Protein AF-A0A850ZQ89-F1 (afdb_monomer)

Radius of gyration: 43.29 Å; Cα contacts (8 Å, |Δi|>4): 307; chains: 1; bounding box: 84×68×154 Å

Structure (mmCIF, N/CA/C/O backbone):
data_AF-A0A850ZQ89-F1
#
_entry.id   AF-A0A850ZQ89-F1
#
loop_
_atom_site.group_PDB
_atom_site.id
_atom_site.type_symbol
_atom_site.label_atom_id
_atom_site.label_alt_id
_atom_site.label_comp_id
_atom_site.label_asym_id
_atom_site.label_entity_id
_atom_site.label_seq_id
_atom_site.pdbx_PDB_ins_code
_atom_site.Cartn_x
_atom_site.Cartn_y
_atom_site.Cartn_z
_atom_site.occupancy
_atom_site.B_iso_or_equiv
_atom_site.auth_seq_id
_atom_site.auth_comp_id
_atom_site.auth_asym_id
_atom_site.auth_atom_id
_atom_site.pdbx_PDB_model_num
ATOM 1 N N . ILE A 1 1 ? 14.955 28.368 -50.135 1.00 42.75 1 ILE A N 1
ATOM 2 C CA . ILE A 1 1 ? 15.020 27.038 -49.473 1.00 42.75 1 ILE A CA 1
ATOM 3 C C . ILE A 1 1 ? 15.403 27.141 -47.983 1.00 42.75 1 ILE A C 1
ATOM 5 O O . ILE A 1 1 ? 14.964 26.309 -47.210 1.00 42.75 1 ILE A O 1
ATOM 9 N N . PHE A 1 2 ? 16.105 28.188 -47.518 1.00 35.25 2 PHE A N 1
ATOM 10 C CA . PHE A 1 2 ? 16.505 28.292 -46.099 1.00 35.25 2 PHE A CA 1
ATOM 11 C C . PHE A 1 2 ? 15.434 28.791 -45.098 1.00 35.25 2 PHE A C 1
ATOM 13 O O . PHE A 1 2 ? 15.557 28.502 -43.913 1.00 35.25 2 PHE A O 1
ATOM 20 N N . PHE A 1 3 ? 14.358 29.463 -45.529 1.00 36.75 3 PHE A N 1
ATOM 21 C CA . PHE A 1 3 ? 13.347 30.025 -44.606 1.00 36.75 3 PHE A CA 1
ATOM 22 C C . PHE A 1 3 ? 12.227 29.062 -44.165 1.00 36.75 3 PHE A C 1
ATOM 24 O O . PHE A 1 3 ? 11.500 29.375 -43.225 1.00 36.75 3 PHE A O 1
ATOM 31 N N . SER A 1 4 ? 12.073 27.893 -44.795 1.00 43.53 4 SER A N 1
ATOM 32 C CA . SER A 1 4 ? 11.057 26.899 -44.402 1.00 43.53 4 SER A CA 1
ATOM 33 C C . SER A 1 4 ? 11.495 26.031 -43.216 1.00 43.53 4 SER A C 1
ATOM 35 O O . SER A 1 4 ? 10.653 25.618 -42.426 1.00 43.53 4 SER A O 1
ATOM 37 N N . SER A 1 5 ? 12.806 25.828 -43.037 1.00 45.00 5 SER A N 1
ATOM 38 C CA . SER A 1 5 ? 13.367 24.967 -41.982 1.00 45.00 5 SER A CA 1
ATOM 39 C C . SER A 1 5 ? 13.207 25.526 -40.559 1.00 45.00 5 SER A C 1
ATOM 41 O O . SER A 1 5 ? 13.056 24.764 -39.611 1.00 45.00 5 SER A O 1
ATOM 43 N N . PHE A 1 6 ? 13.176 26.855 -40.389 1.00 50.69 6 PHE A N 1
ATOM 44 C CA . PHE A 1 6 ? 13.054 27.477 -39.062 1.00 50.69 6 PHE A CA 1
ATOM 45 C C . PHE A 1 6 ? 11.630 27.379 -38.484 1.00 50.69 6 PHE A C 1
ATOM 47 O O . PHE A 1 6 ? 11.452 27.381 -37.269 1.00 50.69 6 PHE A O 1
ATOM 54 N N . ARG A 1 7 ? 10.601 27.254 -39.338 1.00 55.28 7 ARG A N 1
ATOM 55 C CA . ARG A 1 7 ? 9.210 27.050 -38.889 1.00 55.28 7 ARG A CA 1
ATOM 56 C C . ARG A 1 7 ? 8.964 25.634 -38.364 1.00 55.28 7 ARG A C 1
ATOM 58 O O . ARG A 1 7 ? 8.178 25.491 -37.438 1.00 55.28 7 ARG A O 1
ATOM 65 N N . GLN A 1 8 ? 9.669 24.641 -38.903 1.00 57.09 8 GLN A N 1
ATOM 66 C CA . GLN A 1 8 ? 9.537 23.219 -38.552 1.00 57.09 8 GLN A CA 1
ATOM 67 C C . GLN A 1 8 ? 10.235 22.796 -37.254 1.00 57.09 8 GLN A C 1
ATOM 69 O O . GLN A 1 8 ? 10.067 21.660 -36.846 1.00 57.09 8 GLN A O 1
ATOM 74 N N . ASN A 1 9 ? 11.015 23.680 -36.623 1.00 65.00 9 ASN A N 1
ATOM 75 C CA . ASN A 1 9 ? 11.660 23.400 -35.331 1.00 65.00 9 ASN A CA 1
ATOM 76 C C . ASN A 1 9 ? 11.088 24.252 -34.183 1.00 65.00 9 ASN A C 1
ATOM 78 O O . ASN A 1 9 ? 11.486 24.094 -33.025 1.00 65.00 9 ASN A O 1
ATOM 82 N N . LYS A 1 10 ? 10.199 25.207 -34.495 1.00 73.94 10 LYS A N 1
ATOM 83 C CA . LYS A 1 10 ? 9.610 26.124 -33.505 1.00 73.94 10 LYS A CA 1
ATOM 84 C C . LYS A 1 10 ? 8.674 25.377 -32.558 1.00 73.94 10 LYS A C 1
ATOM 86 O O . LYS A 1 10 ? 8.617 25.678 -31.371 1.00 73.94 10 LYS A O 1
ATOM 91 N N . ASP A 1 11 ? 7.974 24.393 -33.084 1.00 73.31 11 ASP A N 1
ATOM 92 C CA . ASP A 1 11 ? 7.102 23.487 -32.361 1.00 73.31 11 ASP A CA 1
ATOM 93 C C . ASP A 1 11 ? 7.863 22.617 -31.345 1.00 73.31 11 ASP A C 1
ATOM 95 O O . ASP A 1 11 ? 7.476 22.560 -30.180 1.00 73.31 11 ASP A O 1
ATOM 99 N N . ILE A 1 12 ? 9.009 22.047 -31.734 1.00 80.00 12 ILE A N 1
ATOM 100 C CA . ILE A 1 12 ? 9.878 21.272 -30.838 1.00 80.00 12 ILE A CA 1
ATOM 101 C C . ILE A 1 12 ? 10.380 22.161 -29.692 1.00 80.00 12 ILE A C 1
ATOM 103 O O . ILE A 1 12 ? 10.379 21.747 -28.531 1.00 80.00 12 ILE A O 1
ATOM 107 N N . ALA A 1 13 ? 10.771 23.405 -29.990 1.00 84.44 13 ALA A N 1
ATOM 108 C CA . ALA A 1 13 ? 11.192 24.368 -28.973 1.00 84.44 13 ALA A CA 1
ATOM 109 C C . ALA A 1 13 ? 10.056 24.729 -27.996 1.00 84.44 13 ALA A C 1
ATOM 111 O O . ALA A 1 13 ? 10.290 24.785 -26.788 1.00 84.44 13 ALA A O 1
ATOM 112 N N . LEU A 1 14 ? 8.829 24.924 -28.492 1.00 87.75 14 LEU A N 1
ATOM 113 C CA . LEU A 1 14 ? 7.655 25.230 -27.667 1.00 87.75 14 LEU A CA 1
ATOM 114 C C . LEU A 1 14 ? 7.236 24.046 -26.788 1.00 87.75 14 LEU A C 1
ATOM 116 O O . LEU A 1 14 ? 6.982 24.231 -25.600 1.00 87.75 14 LEU A O 1
ATOM 120 N N . VAL A 1 15 ? 7.233 22.824 -27.324 1.00 86.94 15 VAL A N 1
ATOM 121 C CA . VAL A 1 15 ? 6.949 21.611 -26.543 1.00 86.94 15 VAL A CA 1
ATOM 122 C C . VAL A 1 15 ? 8.017 21.391 -25.468 1.00 86.94 15 VAL A C 1
ATOM 124 O O . VAL A 1 15 ? 7.693 21.043 -24.332 1.00 86.94 15 VAL A O 1
ATOM 127 N N . ASN A 1 16 ? 9.290 21.644 -25.779 1.00 89.06 16 ASN A N 1
ATOM 128 C CA . ASN A 1 16 ? 10.365 21.572 -24.790 1.00 89.06 16 ASN A CA 1
ATOM 129 C C . ASN A 1 16 ? 10.211 22.631 -23.690 1.00 89.06 16 ASN A C 1
ATOM 131 O O . ASN A 1 16 ? 10.361 22.301 -22.514 1.00 89.06 16 ASN A O 1
ATOM 135 N N . LEU A 1 17 ? 9.854 23.869 -24.045 1.00 90.75 17 LEU A N 1
ATOM 136 C CA . LEU A 1 17 ? 9.542 24.917 -23.073 1.00 90.75 17 LEU A CA 1
ATOM 137 C C . LEU A 1 17 ? 8.368 24.510 -22.175 1.00 90.75 17 LEU A C 1
ATOM 139 O O . LEU A 1 17 ? 8.466 24.616 -20.955 1.00 90.75 17 LEU A O 1
ATOM 143 N N . ALA A 1 18 ? 7.293 23.977 -22.753 1.00 91.88 18 ALA A N 1
ATOM 144 C CA . ALA A 1 18 ? 6.154 23.490 -21.987 1.00 91.88 18 ALA A CA 1
ATOM 145 C C . ALA A 1 18 ? 6.524 22.337 -21.045 1.00 91.88 18 ALA A C 1
ATOM 147 O O . ALA A 1 18 ? 6.076 22.314 -19.903 1.00 91.88 18 ALA A O 1
ATOM 148 N N . ASN A 1 19 ? 7.386 21.411 -21.472 1.00 91.31 19 ASN A N 1
ATOM 149 C CA . ASN A 1 19 ? 7.880 20.337 -20.610 1.00 91.31 19 ASN A CA 1
ATOM 150 C C . ASN A 1 19 ? 8.692 20.880 -19.422 1.00 91.31 19 ASN A C 1
ATOM 152 O O . ASN A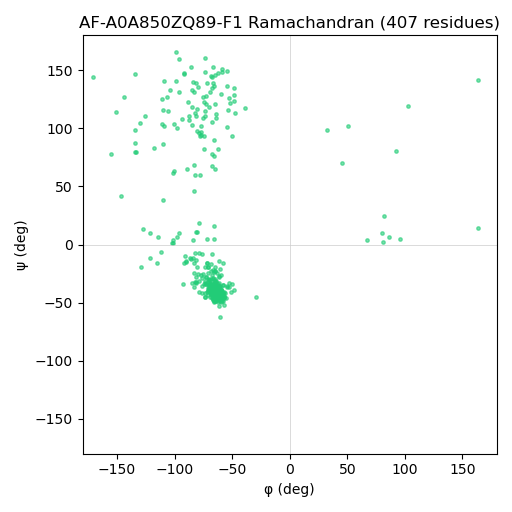 1 19 ? 8.587 20.347 -18.316 1.00 91.31 19 ASN A O 1
ATOM 156 N N . ILE A 1 20 ? 9.486 21.935 -19.633 1.00 94.75 20 ILE A N 1
ATOM 157 C CA . ILE A 1 20 ? 10.219 22.619 -18.558 1.00 94.75 20 ILE A CA 1
ATOM 158 C C . ILE A 1 20 ? 9.236 23.296 -17.598 1.00 94.75 20 ILE A C 1
ATOM 160 O O . ILE A 1 20 ? 9.332 23.080 -16.392 1.00 94.75 20 ILE A O 1
ATOM 164 N N . LEU A 1 21 ? 8.262 24.049 -18.117 1.00 94.31 21 LEU A N 1
ATOM 165 C CA . LEU A 1 21 ? 7.236 24.722 -17.311 1.00 94.31 21 LEU A CA 1
ATOM 166 C C . LEU A 1 21 ? 6.407 23.729 -16.491 1.00 94.31 21 LEU A C 1
ATOM 168 O O . LEU A 1 21 ? 6.194 23.928 -15.297 1.00 94.31 21 LEU A O 1
ATOM 172 N N . HIS A 1 22 ? 6.009 22.617 -17.105 1.00 94.12 22 HIS A N 1
ATOM 173 C CA . HIS A 1 22 ? 5.266 21.554 -16.443 1.00 94.12 22 HIS A CA 1
ATOM 174 C C . HIS A 1 22 ? 6.069 20.925 -15.296 1.00 94.12 22 HIS A C 1
ATOM 176 O O . HIS A 1 22 ? 5.542 20.751 -14.198 1.00 94.12 22 HIS A O 1
ATOM 182 N N . ARG A 1 23 ? 7.364 20.648 -15.511 1.00 93.12 23 ARG A N 1
ATOM 183 C CA . ARG A 1 23 ? 8.272 20.160 -14.455 1.00 93.12 23 ARG A CA 1
ATOM 184 C C . ARG A 1 23 ? 8.531 21.192 -13.360 1.00 93.12 23 ARG A C 1
ATOM 186 O O . ARG A 1 23 ? 8.758 20.804 -12.223 1.00 93.12 23 ARG A O 1
ATOM 193 N N . ALA A 1 24 ? 8.467 22.478 -13.688 1.00 95.00 24 ALA A N 1
ATOM 194 C CA . ALA A 1 24 ? 8.541 23.579 -12.731 1.00 95.00 24 ALA A CA 1
ATOM 195 C C . ALA A 1 24 ? 7.203 23.846 -12.007 1.00 95.00 24 ALA A C 1
ATOM 197 O O . ALA A 1 24 ? 7.070 24.862 -11.334 1.00 95.00 24 ALA A O 1
ATOM 198 N N . HIS A 1 25 ? 6.217 22.951 -12.139 1.00 91.31 25 HIS A N 1
ATOM 199 C CA . HIS A 1 25 ? 4.865 23.048 -11.575 1.00 91.31 25 HIS A CA 1
ATOM 200 C C . HIS A 1 25 ? 3.973 24.167 -12.148 1.00 91.31 25 HIS A C 1
ATOM 202 O O . HIS A 1 25 ? 2.803 24.257 -11.777 1.00 91.31 25 HIS A O 1
ATOM 208 N N . PHE A 1 26 ? 4.433 24.923 -13.149 1.00 94.38 26 PHE A N 1
ATOM 209 C CA . PHE A 1 26 ? 3.626 25.891 -13.906 1.00 94.38 26 PHE A CA 1
ATOM 210 C C . PHE A 1 26 ? 2.824 25.200 -15.019 1.00 94.38 26 PHE A C 1
ATOM 212 O O . PHE A 1 26 ? 2.985 25.463 -16.210 1.00 94.38 26 PHE A O 1
ATOM 219 N N . SER A 1 27 ? 1.963 24.255 -14.635 1.00 93.44 27 SER A N 1
ATOM 220 C CA . SER A 1 27 ? 1.246 23.398 -15.594 1.00 93.44 27 SER A CA 1
ATOM 221 C C . SER A 1 27 ? 0.131 24.115 -16.358 1.00 93.44 27 SER A C 1
ATOM 223 O O . SER A 1 27 ? -0.149 23.744 -17.493 1.00 93.44 27 SER A O 1
ATOM 225 N N . ALA A 1 28 ? -0.475 25.155 -15.780 1.00 93.69 28 ALA A N 1
ATOM 226 C CA . ALA A 1 28 ? -1.468 25.970 -16.481 1.00 93.69 28 ALA A CA 1
ATOM 227 C C . ALA A 1 28 ? -0.821 26.749 -17.641 1.00 93.69 28 ALA A C 1
ATOM 229 O O . ALA A 1 28 ? -1.285 26.667 -18.777 1.00 93.69 28 ALA A O 1
ATOM 230 N N . ASP A 1 29 ? 0.314 27.403 -17.384 1.00 93.50 29 ASP A N 1
ATOM 231 C CA . ASP A 1 29 ? 1.080 28.118 -18.411 1.00 93.50 29 ASP A CA 1
ATOM 232 C C . ASP A 1 29 ? 1.649 27.152 -19.455 1.00 93.50 29 ASP A C 1
ATOM 234 O O . ASP A 1 29 ? 1.612 27.427 -20.655 1.00 93.50 29 ASP A O 1
ATOM 238 N N . ALA A 1 30 ? 2.105 25.973 -19.019 1.00 94.12 30 ALA A N 1
ATOM 239 C CA . ALA A 1 30 ? 2.537 24.915 -19.924 1.00 94.12 30 ALA A CA 1
ATOM 240 C C . ALA A 1 30 ? 1.419 24.499 -20.896 1.00 94.12 30 ALA A C 1
ATOM 242 O O . ALA A 1 30 ? 1.693 24.328 -22.082 1.00 94.12 30 ALA A O 1
ATOM 243 N N . ALA A 1 31 ? 0.166 24.380 -20.435 1.00 93.50 31 ALA A N 1
ATOM 244 C CA . ALA A 1 31 ? -0.965 24.043 -21.301 1.00 93.50 31 ALA A CA 1
ATOM 245 C C . ALA A 1 31 ? -1.175 25.099 -22.398 1.00 93.50 31 ALA A C 1
ATOM 247 O O . ALA A 1 31 ? -1.363 24.741 -23.558 1.00 93.50 31 ALA A O 1
ATOM 248 N N . ILE A 1 32 ? -1.072 26.389 -22.059 1.00 92.50 32 ILE A N 1
ATOM 249 C CA . ILE A 1 32 ? -1.182 27.496 -23.025 1.00 92.50 32 ILE A CA 1
ATOM 250 C C . ILE A 1 32 ? -0.078 27.396 -24.087 1.00 92.50 32 ILE A C 1
ATOM 252 O O . ILE A 1 32 ? -0.344 27.522 -25.282 1.00 92.50 32 ILE A O 1
ATOM 256 N N . VAL A 1 33 ? 1.160 27.124 -23.662 1.00 91.31 33 VAL A N 1
ATOM 257 C CA . VAL A 1 33 ? 2.312 26.994 -24.567 1.00 91.31 33 VAL A CA 1
ATOM 258 C C . VAL A 1 33 ? 2.168 25.787 -25.501 1.00 91.31 33 VAL A C 1
ATOM 260 O O . VAL A 1 33 ? 2.491 25.901 -26.683 1.00 91.31 33 VAL A O 1
ATOM 263 N N . VAL A 1 34 ? 1.649 24.649 -25.020 1.00 91.00 34 VAL A N 1
ATOM 264 C CA . VAL A 1 34 ? 1.381 23.476 -25.877 1.00 91.00 34 VAL A CA 1
ATOM 265 C C . VAL A 1 34 ? 0.218 23.729 -26.833 1.00 91.00 34 VAL A C 1
ATOM 267 O O . VAL A 1 34 ? 0.303 23.326 -27.989 1.00 91.00 34 VAL A O 1
ATOM 270 N N . HIS A 1 35 ? -0.834 24.435 -26.409 1.00 90.06 35 HIS A N 1
ATOM 271 C CA . HIS A 1 35 ? -1.919 24.835 -27.313 1.00 90.06 35 HIS A CA 1
ATOM 272 C C . HIS A 1 35 ? -1.411 25.715 -28.455 1.00 90.06 35 HIS A C 1
ATOM 274 O O . HIS A 1 35 ? -1.736 25.459 -29.608 1.00 90.06 35 HIS A O 1
ATOM 280 N N . ALA A 1 36 ? -0.522 26.668 -28.169 1.00 87.62 36 ALA A N 1
ATOM 281 C CA . ALA A 1 36 ? 0.145 27.453 -29.209 1.00 87.62 36 ALA A CA 1
ATOM 282 C C . ALA A 1 36 ? 1.087 26.611 -30.096 1.00 87.62 36 ALA A C 1
ATOM 284 O O . ALA A 1 36 ? 1.382 26.998 -31.226 1.00 87.62 36 ALA A O 1
ATOM 285 N N . ALA A 1 37 ? 1.581 25.471 -29.599 1.00 85.00 37 ALA A N 1
ATOM 286 C CA . ALA A 1 37 ? 2.395 24.537 -30.372 1.00 85.00 37 ALA A CA 1
ATOM 287 C C . ALA A 1 37 ? 1.556 23.635 -31.296 1.00 85.00 37 ALA A C 1
ATOM 289 O O . ALA A 1 37 ? 2.077 23.190 -32.318 1.00 85.00 37 ALA A O 1
ATOM 290 N N . LEU A 1 38 ? 0.274 23.387 -30.994 1.00 84.56 38 LEU A N 1
ATOM 291 C CA . LEU A 1 38 ? -0.622 22.576 -31.837 1.00 84.56 38 LEU A CA 1
ATOM 292 C C . LEU A 1 38 ? -0.830 23.175 -33.235 1.00 84.56 38 LEU A C 1
ATOM 294 O O . LEU A 1 38 ? -1.011 22.422 -34.186 1.00 84.56 38 LEU A O 1
ATOM 298 N N . ASP A 1 39 ? -0.723 24.498 -33.377 1.00 78.06 39 ASP A N 1
ATOM 299 C CA . ASP A 1 39 ? -0.824 25.189 -34.670 1.00 78.06 39 ASP A CA 1
ATOM 300 C C . ASP A 1 39 ? 0.360 24.896 -35.616 1.00 78.06 39 ASP A C 1
ATOM 302 O O . ASP A 1 39 ? 0.282 25.169 -36.816 1.00 78.06 39 ASP A O 1
ATOM 306 N N . TYR A 1 40 ? 1.473 24.371 -35.087 1.00 73.25 40 TYR A N 1
ATOM 307 C CA . TYR A 1 40 ? 2.735 24.210 -35.820 1.00 73.25 40 TYR A CA 1
ATOM 308 C C . TYR A 1 40 ? 3.348 22.798 -35.747 1.00 73.25 40 TYR A C 1
ATOM 310 O O . TYR A 1 40 ? 4.205 22.498 -36.576 1.00 73.25 40 TYR A O 1
ATOM 318 N N . SER A 1 41 ? 2.965 21.962 -34.772 1.00 66.62 41 SER A N 1
ATOM 319 C CA . SER A 1 41 ? 3.637 20.690 -34.443 1.00 66.62 41 SER A CA 1
ATOM 320 C C . SER A 1 41 ? 2.990 19.430 -35.011 1.00 66.62 41 SER A C 1
ATOM 322 O O . SER A 1 41 ? 1.806 19.408 -35.341 1.00 66.62 41 SER A O 1
ATOM 324 N N . ASP A 1 42 ? 3.749 18.331 -34.967 1.00 71.19 42 ASP A N 1
ATOM 325 C CA . ASP A 1 42 ? 3.220 16.971 -35.023 1.00 71.19 42 ASP A CA 1
ATOM 326 C C . ASP A 1 42 ? 2.137 16.757 -33.951 1.00 71.19 42 ASP A C 1
ATOM 328 O O . ASP A 1 42 ? 2.401 16.747 -32.742 1.00 71.19 42 ASP A O 1
ATOM 332 N N . PHE A 1 43 ? 0.909 16.507 -34.417 1.00 79.56 43 PHE A N 1
ATOM 333 C CA . PHE A 1 43 ? -0.283 16.326 -33.584 1.00 79.56 43 PHE A CA 1
ATOM 334 C C . PHE A 1 43 ? -0.066 15.340 -32.427 1.00 79.56 43 PHE A C 1
ATOM 336 O O . PHE A 1 43 ? -0.516 15.579 -31.308 1.00 79.56 43 PHE A O 1
ATOM 343 N N . PHE A 1 44 ? 0.671 14.250 -32.657 1.00 88.62 44 PHE A N 1
ATOM 344 C CA . PHE A 1 44 ? 0.907 13.221 -31.645 1.00 88.62 44 PHE A CA 1
ATOM 345 C C . PHE A 1 44 ? 1.643 13.746 -30.402 1.00 88.62 44 PHE A C 1
ATOM 347 O O . PHE A 1 44 ? 1.175 13.543 -29.280 1.00 88.62 44 PHE A O 1
ATOM 354 N N . THR A 1 45 ? 2.793 14.400 -30.590 1.00 87.69 45 THR A N 1
ATOM 355 C CA . THR A 1 45 ? 3.663 14.811 -29.478 1.00 87.69 45 THR A CA 1
ATOM 356 C C . THR A 1 45 ? 2.972 15.868 -28.629 1.00 87.69 45 THR A C 1
ATOM 358 O O . THR A 1 45 ? 2.971 15.757 -27.405 1.00 87.69 45 THR A O 1
ATOM 361 N N . SER A 1 46 ? 2.316 16.834 -29.274 1.00 89.25 46 SER A N 1
ATOM 362 C CA . SER A 1 46 ? 1.583 17.903 -28.597 1.00 89.25 46 SER A CA 1
ATOM 363 C C . SER A 1 46 ? 0.345 17.395 -27.856 1.00 89.25 46 SER A C 1
ATOM 365 O O . SER A 1 46 ? 0.167 17.731 -26.691 1.00 89.25 46 SER A O 1
ATOM 367 N N . TYR A 1 47 ? -0.486 16.526 -28.448 1.00 92.25 47 TYR A N 1
ATOM 368 C CA . TYR A 1 47 ? -1.634 15.964 -27.719 1.00 92.25 47 TYR A CA 1
ATOM 369 C C . TYR A 1 47 ? -1.212 15.050 -26.565 1.00 92.25 47 TYR A C 1
ATOM 371 O O . TYR A 1 47 ? -1.860 15.040 -25.516 1.00 92.25 47 TYR A O 1
ATOM 379 N N . TYR A 1 48 ? -0.106 14.316 -26.714 1.00 92.94 48 TYR A N 1
ATOM 380 C CA . TYR A 1 48 ? 0.427 13.488 -25.636 1.00 92.94 48 TYR A CA 1
ATOM 381 C C . TYR A 1 48 ? 0.976 14.329 -24.473 1.00 92.94 48 TYR A C 1
ATOM 383 O O . TYR A 1 48 ? 0.718 14.007 -23.311 1.00 92.94 48 TYR A O 1
ATOM 391 N N . THR A 1 49 ? 1.706 15.418 -24.742 1.00 91.81 49 THR A N 1
ATOM 392 C CA . THR A 1 49 ? 2.182 16.327 -23.682 1.00 91.81 49 THR A CA 1
ATOM 393 C C . THR A 1 49 ? 1.025 17.066 -23.019 1.00 91.81 49 THR A C 1
ATOM 395 O O . THR A 1 49 ? 0.969 17.105 -21.791 1.00 91.81 49 THR A O 1
ATOM 398 N N . LEU A 1 50 ? 0.046 17.535 -23.794 1.00 93.25 50 LEU A N 1
ATOM 399 C CA . LEU A 1 50 ? -1.173 18.160 -23.280 1.00 93.25 50 LEU A CA 1
ATOM 400 C C . LEU A 1 50 ? -1.969 17.208 -22.370 1.00 93.25 50 LEU A C 1
ATOM 402 O O . LEU A 1 50 ? -2.409 17.600 -21.293 1.00 93.25 50 LEU A O 1
ATOM 406 N N . GLY A 1 51 ? -2.090 15.932 -22.756 1.00 94.75 51 GLY A N 1
ATOM 407 C CA . GLY A 1 51 ? -2.740 14.898 -21.947 1.00 94.75 51 GLY A CA 1
ATOM 408 C C . GLY A 1 51 ? -2.068 14.691 -20.586 1.00 94.75 51 GLY A C 1
ATOM 409 O O . GLY A 1 51 ? -2.761 14.538 -19.578 1.00 94.75 51 GLY A O 1
ATOM 410 N N . ASN A 1 52 ? -0.732 14.746 -20.526 1.00 94.00 52 ASN A N 1
ATOM 411 C CA . ASN A 1 52 ? 0.015 14.678 -19.264 1.00 94.00 52 ASN A CA 1
ATOM 412 C C . ASN A 1 52 ? -0.189 15.939 -18.406 1.00 94.00 52 ASN A C 1
ATOM 414 O O . ASN A 1 52 ? -0.373 15.833 -17.194 1.00 94.00 52 ASN A O 1
ATOM 418 N N . ILE A 1 53 ? -0.202 17.120 -19.027 1.00 94.75 53 ILE A N 1
ATOM 419 C CA . ILE A 1 53 ? -0.410 18.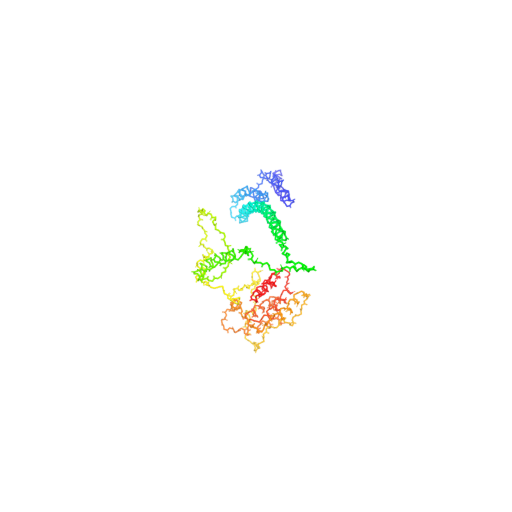394 -18.330 1.00 94.75 53 ILE A CA 1
ATOM 420 C C . ILE A 1 53 ? -1.821 18.457 -17.725 1.00 94.75 53 ILE A C 1
ATOM 422 O O . ILE A 1 53 ? -1.962 18.749 -16.538 1.00 94.75 53 ILE A O 1
ATOM 426 N N . TYR A 1 54 ? -2.858 18.099 -18.490 1.00 95.62 54 TYR A N 1
ATOM 427 C CA . TYR A 1 54 ? -4.236 18.064 -17.988 1.00 95.62 54 TYR A CA 1
ATOM 428 C C . TYR A 1 54 ? -4.459 17.021 -16.894 1.00 95.62 54 TYR A C 1
ATOM 430 O O . TYR A 1 54 ? -5.255 17.254 -15.987 1.00 95.62 54 TYR A O 1
ATOM 438 N N . ALA A 1 55 ? -3.731 15.901 -16.935 1.00 94.94 55 ALA A N 1
ATOM 439 C CA . ALA A 1 55 ? -3.759 14.924 -15.852 1.00 94.94 55 ALA A CA 1
ATOM 440 C C . ALA A 1 55 ? -3.248 15.516 -14.528 1.00 94.94 55 ALA A C 1
ATOM 442 O O . ALA A 1 55 ? -3.785 15.190 -13.476 1.00 94.94 55 ALA A O 1
ATOM 443 N N . MET A 1 56 ? -2.239 16.394 -14.579 1.00 92.44 56 MET A N 1
ATOM 444 C CA . MET A 1 56 ? -1.715 17.090 -13.396 1.00 92.44 56 MET A CA 1
ATOM 445 C C . MET A 1 56 ? -2.693 18.158 -12.898 1.00 92.44 56 MET A C 1
ATOM 447 O O . MET A 1 56 ? -2.920 18.273 -11.701 1.00 92.44 56 MET A O 1
ATOM 451 N N . LEU A 1 57 ? -3.322 18.902 -13.812 1.00 93.19 57 LEU A N 1
ATOM 452 C CA . LEU A 1 57 ? -4.305 19.936 -13.468 1.00 93.19 57 LEU A CA 1
ATOM 453 C C . LEU A 1 57 ? -5.612 19.381 -12.865 1.00 93.19 57 LEU A C 1
ATOM 455 O O . LEU A 1 57 ? -6.442 20.164 -12.415 1.00 93.19 57 LEU A O 1
ATOM 459 N N . GLY A 1 58 ? -5.816 18.058 -12.858 1.00 91.56 58 GLY A N 1
ATOM 460 C CA . GLY A 1 58 ? -7.044 17.416 -12.369 1.00 91.56 58 GLY A CA 1
ATOM 461 C C . GLY A 1 58 ? -8.192 17.418 -13.387 1.00 91.56 58 GLY A C 1
ATOM 462 O O . GLY A 1 58 ? -9.277 16.904 -13.119 1.00 91.56 58 GLY A O 1
ATOM 463 N N . GLU A 1 59 ? -7.968 17.937 -14.597 1.00 94.88 59 GLU A N 1
ATOM 464 C CA . GLU A 1 59 ? -8.953 17.923 -15.679 1.00 94.88 59 GLU A CA 1
ATOM 465 C C . GLU A 1 59 ? -8.935 16.585 -16.433 1.00 94.88 59 GLU A C 1
ATOM 467 O O . GLU A 1 59 ? -8.549 16.480 -17.602 1.00 94.88 59 GLU A O 1
ATOM 472 N N . TYR A 1 60 ? -9.372 15.522 -15.757 1.00 95.06 60 TYR A N 1
ATOM 473 C CA . TYR A 1 60 ? -9.267 14.152 -16.269 1.00 95.06 60 TYR A CA 1
ATOM 474 C C . TYR A 1 60 ? -10.029 13.920 -17.579 1.00 95.06 60 TYR A C 1
ATOM 476 O O . TYR A 1 60 ? -9.539 13.205 -18.450 1.00 95.06 60 TYR A O 1
ATOM 484 N N . ASN A 1 61 ? -11.192 14.552 -17.761 1.00 94.94 61 ASN A N 1
ATOM 485 C CA . ASN A 1 61 ? -11.984 14.406 -18.987 1.00 94.94 61 ASN A CA 1
ATOM 486 C C . ASN A 1 61 ? -11.233 14.954 -20.210 1.00 94.94 61 ASN A C 1
ATOM 488 O O . ASN A 1 61 ? -11.157 14.279 -21.237 1.00 94.94 61 ASN A O 1
ATOM 492 N N . HIS A 1 62 ? -10.627 16.140 -20.084 1.00 94.81 62 HIS A N 1
ATOM 493 C CA . HIS A 1 62 ? -9.807 16.726 -21.144 1.00 94.81 62 HIS A CA 1
ATOM 494 C C . HIS A 1 62 ? -8.550 15.890 -21.391 1.00 94.81 62 HIS A C 1
ATOM 496 O O . HIS A 1 62 ? -8.243 15.572 -22.535 1.00 94.81 62 HIS A O 1
ATOM 502 N N . SER A 1 63 ? -7.879 15.427 -20.332 1.00 96.00 63 SER A N 1
ATOM 503 C CA . SER A 1 63 ? -6.714 14.541 -20.448 1.00 96.00 63 SER A CA 1
ATOM 504 C C . SER A 1 63 ? -7.011 13.270 -21.262 1.00 96.00 63 SER A C 1
ATOM 506 O O . SER A 1 63 ? -6.256 12.916 -22.170 1.00 96.00 63 SER A O 1
ATOM 508 N N . VAL A 1 64 ? -8.144 12.612 -20.992 1.00 96.25 64 VAL A N 1
ATOM 509 C CA . VAL A 1 64 ? -8.595 11.405 -21.704 1.00 96.25 64 VAL A CA 1
ATOM 510 C C . VAL A 1 64 ? -8.837 11.684 -23.189 1.00 96.25 64 VAL A C 1
ATOM 512 O O . VAL A 1 64 ? -8.357 10.910 -24.020 1.00 96.25 64 VAL A O 1
ATOM 515 N N . LEU A 1 65 ? -9.509 12.793 -23.522 1.00 95.06 65 LEU A N 1
ATOM 516 C CA . LEU A 1 65 ? -9.735 13.213 -24.912 1.00 95.06 65 LEU A CA 1
ATOM 517 C C . LEU A 1 65 ? -8.411 13.434 -25.656 1.00 95.06 65 LEU A C 1
ATOM 519 O O . LEU A 1 65 ? -8.251 12.998 -26.795 1.00 95.06 65 LEU A O 1
ATOM 523 N N . CYS A 1 66 ? -7.426 14.052 -25.008 1.00 93.81 66 CYS A N 1
ATOM 524 C CA . CYS A 1 66 ? -6.123 14.307 -25.617 1.00 93.81 66 CYS A CA 1
ATOM 525 C C . CYS A 1 66 ? -5.323 13.023 -25.854 1.00 93.81 66 CYS A C 1
ATOM 527 O O . CYS A 1 66 ? -4.699 12.878 -26.905 1.00 93.81 66 CYS A O 1
ATOM 529 N N . TYR A 1 67 ? -5.394 12.048 -24.943 1.00 95.31 67 TYR A N 1
ATOM 530 C CA . TYR A 1 67 ? -4.820 10.726 -25.205 1.00 95.31 67 TYR A CA 1
ATOM 531 C C . TYR A 1 67 ? -5.533 9.989 -26.340 1.00 95.31 67 TYR A C 1
ATOM 533 O O . TYR A 1 67 ? -4.869 9.281 -27.095 1.00 95.31 67 TYR A O 1
ATOM 541 N N . ASP A 1 68 ? -6.847 10.163 -26.498 1.00 94.62 68 ASP A N 1
ATOM 542 C CA . ASP A 1 68 ? -7.588 9.585 -27.621 1.00 94.62 68 ASP A CA 1
ATOM 543 C C . ASP A 1 68 ? -7.155 10.178 -28.963 1.00 94.62 68 ASP A C 1
ATOM 545 O O . ASP A 1 68 ? -6.874 9.427 -29.897 1.00 94.62 68 ASP A O 1
ATOM 549 N N . HIS A 1 69 ? -6.984 11.498 -29.043 1.00 92.50 69 HIS A N 1
ATOM 550 C CA . HIS A 1 69 ? -6.420 12.142 -30.231 1.00 92.50 69 HIS A CA 1
ATOM 551 C C . HIS A 1 69 ? -4.972 11.704 -30.510 1.00 92.50 69 HIS A C 1
ATOM 553 O O . HIS A 1 69 ? -4.616 11.446 -31.661 1.00 92.50 69 HIS A O 1
ATOM 559 N N . ALA A 1 70 ? -4.143 11.528 -29.476 1.00 93.06 70 ALA A N 1
ATOM 560 C CA . ALA A 1 70 ? -2.788 10.999 -29.646 1.00 93.06 70 ALA A CA 1
ATOM 561 C C . ALA A 1 70 ? -2.793 9.549 -30.178 1.00 93.06 70 ALA A C 1
ATOM 563 O O . ALA A 1 70 ? -2.012 9.205 -31.064 1.00 93.06 70 ALA A O 1
ATOM 564 N N . LEU A 1 71 ? -3.697 8.696 -29.690 1.00 93.81 71 LEU A N 1
ATOM 565 C CA . LEU A 1 71 ? -3.830 7.311 -30.156 1.00 93.81 71 LEU A CA 1
ATOM 566 C C . LEU A 1 71 ? -4.402 7.212 -31.577 1.00 93.81 71 LEU A C 1
ATOM 568 O O . LEU A 1 71 ? -4.033 6.290 -32.302 1.00 93.81 71 LEU A O 1
ATOM 572 N N . GLN A 1 72 ? -5.249 8.160 -31.993 1.00 92.25 72 GLN A N 1
ATOM 573 C CA . GLN A 1 72 ? -5.690 8.290 -33.388 1.00 92.25 72 GLN A CA 1
ATOM 574 C C . GLN A 1 72 ? -4.521 8.645 -34.317 1.00 92.25 72 GLN A C 1
ATOM 576 O O . GLN A 1 72 ? -4.415 8.082 -35.403 1.00 92.25 72 GLN A O 1
ATOM 581 N N . ALA A 1 73 ? -3.628 9.543 -33.884 1.00 89.69 73 ALA A N 1
ATOM 582 C CA . ALA A 1 73 ? -2.461 9.951 -34.667 1.00 89.69 73 ALA A CA 1
ATOM 583 C C . ALA A 1 73 ? -1.393 8.846 -34.770 1.00 89.69 73 ALA A C 1
ATOM 585 O O . ALA A 1 73 ? -0.774 8.678 -35.820 1.00 89.69 73 ALA A O 1
ATOM 586 N N . LYS A 1 74 ? -1.172 8.076 -33.694 1.00 91.12 74 LYS A N 1
ATOM 587 C CA . LYS A 1 74 ? -0.237 6.942 -33.679 1.00 91.12 74 LYS A CA 1
ATOM 588 C C . LYS A 1 74 ? -0.870 5.712 -33.012 1.00 91.12 74 LYS A C 1
ATOM 590 O O . LYS A 1 74 ? -0.677 5.500 -31.806 1.00 91.12 74 LYS A O 1
ATOM 595 N N . PRO A 1 75 ? -1.587 4.869 -33.778 1.00 90.44 75 PRO A N 1
ATOM 596 C CA . PRO A 1 75 ? -2.150 3.636 -33.243 1.00 90.44 75 PRO A CA 1
ATOM 597 C C . PRO A 1 75 ? -1.020 2.675 -32.840 1.00 90.44 75 PRO A C 1
ATOM 599 O O . PRO A 1 75 ? -0.032 2.522 -33.555 1.00 90.44 75 PRO A O 1
ATOM 602 N N . GLY A 1 76 ? -1.145 2.038 -31.672 1.00 89.00 76 GLY A N 1
ATOM 603 C CA . GLY A 1 76 ? -0.148 1.089 -31.147 1.00 89.00 76 GLY A CA 1
ATOM 604 C C . GLY A 1 76 ? 0.880 1.678 -30.172 1.00 89.00 76 GLY A C 1
ATOM 605 O O . GLY A 1 76 ? 1.777 0.966 -29.728 1.00 89.00 76 GLY A O 1
ATOM 606 N N . PHE A 1 77 ? 0.762 2.954 -29.789 1.00 93.00 77 PHE A N 1
ATOM 607 C CA . PHE A 1 77 ? 1.617 3.535 -28.752 1.00 93.00 77 PHE A CA 1
ATOM 608 C C . PHE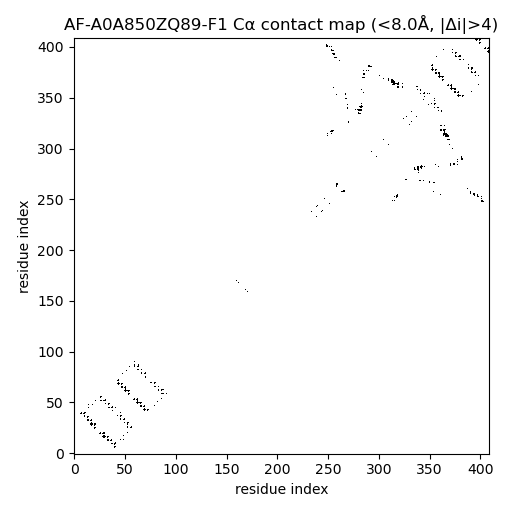 A 1 77 ? 1.147 3.145 -27.337 1.00 93.00 77 PHE A C 1
ATOM 610 O O . PHE A 1 77 ? 0.265 3.777 -26.751 1.00 93.00 77 PHE A O 1
ATOM 617 N N . GLU A 1 78 ? 1.753 2.099 -26.768 1.00 93.31 78 GLU A N 1
ATOM 618 C CA . GLU A 1 78 ? 1.359 1.538 -25.467 1.00 93.31 78 GLU A CA 1
ATOM 619 C C . GLU A 1 78 ? 1.404 2.542 -24.310 1.00 93.31 78 GLU A C 1
ATOM 621 O O . GLU A 1 78 ? 0.586 2.476 -23.390 1.00 93.31 78 GLU A O 1
ATOM 626 N N . GLN A 1 79 ? 2.365 3.468 -24.323 1.00 92.00 79 GLN A N 1
ATOM 627 C CA . GLN A 1 79 ? 2.567 4.410 -23.228 1.00 92.00 79 GLN A CA 1
ATOM 628 C C . GLN A 1 79 ? 1.371 5.360 -23.088 1.00 92.00 79 GLN A C 1
ATOM 630 O O . GLN A 1 79 ? 0.962 5.627 -21.961 1.00 92.00 79 GLN A O 1
ATOM 635 N N . ALA A 1 80 ? 0.751 5.807 -24.189 1.00 91.88 80 ALA A N 1
ATOM 636 C CA . ALA A 1 80 ? -0.469 6.618 -24.115 1.00 91.88 80 ALA A CA 1
ATOM 637 C C . ALA A 1 80 ? -1.655 5.823 -23.564 1.00 91.88 80 ALA A C 1
ATOM 639 O O . ALA A 1 80 ? -2.393 6.349 -22.736 1.00 91.88 80 ALA A O 1
ATOM 640 N N . VAL A 1 81 ? -1.801 4.544 -23.927 1.00 94.31 81 VAL A N 1
ATOM 641 C CA . VAL A 1 81 ? -2.855 3.679 -23.364 1.00 94.31 81 VAL A CA 1
ATOM 642 C C . VAL A 1 81 ? -2.668 3.503 -21.854 1.00 94.31 81 VAL A C 1
ATOM 644 O O . VAL A 1 81 ? -3.614 3.681 -21.085 1.00 94.31 81 VAL A O 1
ATOM 647 N N . LYS A 1 82 ? -1.436 3.213 -21.411 1.00 95.94 82 LYS A N 1
ATOM 648 C CA . LYS A 1 82 ? -1.092 3.059 -19.987 1.00 95.94 82 LYS A CA 1
ATOM 649 C C . LYS A 1 82 ? -1.352 4.353 -19.207 1.00 95.94 82 LYS A C 1
ATOM 651 O O . LYS A 1 82 ? -1.964 4.309 -18.142 1.00 95.94 82 LYS A O 1
ATOM 656 N N . ARG A 1 83 ? -0.950 5.509 -19.750 1.00 94.50 83 ARG A N 1
ATOM 657 C CA . ARG A 1 83 ? -1.185 6.831 -19.140 1.00 94.50 83 ARG A CA 1
ATOM 658 C C . ARG A 1 83 ? -2.672 7.183 -19.078 1.00 94.50 83 ARG A C 1
ATOM 660 O O . ARG A 1 83 ? -3.144 7.576 -18.017 1.00 94.50 83 ARG A O 1
ATOM 667 N N . LYS A 1 84 ? -3.428 6.950 -20.155 1.00 95.25 84 LYS A N 1
ATOM 668 C CA . LYS A 1 84 ? -4.888 7.129 -20.186 1.00 95.25 84 LYS A CA 1
ATOM 669 C C . LYS A 1 84 ? -5.582 6.287 -19.113 1.00 95.25 84 LYS A C 1
ATOM 671 O O . LYS A 1 84 ? -6.448 6.782 -18.395 1.00 95.25 84 LYS A O 1
ATOM 676 N N . HIS A 1 85 ? -5.190 5.020 -18.973 1.00 95.75 85 HIS A N 1
ATOM 677 C CA . HIS A 1 85 ? -5.750 4.138 -17.952 1.00 95.75 85 HIS A CA 1
ATOM 678 C C . HIS A 1 85 ? -5.413 4.608 -16.529 1.00 95.75 85 HIS A C 1
ATOM 680 O O . HIS A 1 85 ? -6.283 4.590 -15.660 1.00 95.75 85 HIS A O 1
ATOM 686 N N . ALA A 1 86 ? -4.185 5.085 -16.301 1.00 96.06 86 ALA A N 1
ATOM 687 C CA . ALA A 1 86 ? -3.784 5.660 -15.019 1.00 96.06 86 ALA A CA 1
ATOM 688 C C . ALA A 1 86 ? -4.634 6.889 -14.653 1.00 96.06 86 ALA A C 1
ATOM 690 O O . ALA A 1 86 ? -5.094 6.990 -13.519 1.00 96.06 86 ALA A O 1
ATOM 691 N N . VAL A 1 87 ? -4.922 7.768 -15.619 1.00 96.50 87 VAL A N 1
ATOM 692 C CA . VAL A 1 87 ? -5.795 8.936 -15.416 1.00 96.50 87 VAL A CA 1
ATOM 693 C C . VAL A 1 87 ? -7.220 8.531 -15.038 1.00 96.50 87 VAL A C 1
ATOM 695 O O . VAL A 1 87 ? -7.772 9.046 -14.069 1.00 96.50 87 VAL A O 1
ATOM 698 N N . LEU A 1 88 ? -7.807 7.557 -15.740 1.00 95.62 88 LEU A N 1
ATOM 699 C CA . LEU A 1 88 ? -9.143 7.043 -15.406 1.00 95.62 88 LEU A CA 1
ATOM 700 C C . LEU A 1 88 ? -9.188 6.370 -14.026 1.00 95.62 88 LEU A C 1
ATOM 702 O O . LEU A 1 88 ? -10.203 6.440 -13.329 1.00 95.62 88 LEU A O 1
ATOM 706 N N . CYS A 1 89 ? -8.102 5.702 -13.629 1.00 96.50 89 CYS A N 1
ATOM 707 C CA . CYS A 1 89 ? -7.965 5.125 -12.296 1.00 96.50 89 CYS A CA 1
ATOM 708 C C . CYS A 1 89 ? -7.935 6.226 -11.227 1.00 96.50 89 CYS A C 1
ATOM 710 O O . CYS A 1 89 ? -8.711 6.168 -10.271 1.00 96.50 89 CYS A O 1
ATOM 712 N N . GLN A 1 90 ? -7.114 7.259 -11.441 1.00 95.12 90 GLN A N 1
ATOM 713 C CA . GLN A 1 90 ? -6.991 8.402 -10.540 1.00 95.12 90 GLN A CA 1
ATOM 714 C C . GLN A 1 90 ? -8.331 9.126 -10.357 1.00 95.12 90 GLN A C 1
ATOM 716 O O . GLN A 1 90 ? -8.755 9.350 -9.226 1.00 95.12 90 GLN A O 1
ATOM 721 N N . GLN A 1 91 ? -9.059 9.379 -11.448 1.00 95.00 91 GLN A N 1
ATOM 722 C CA . GLN A 1 91 ? -10.388 9.995 -11.410 1.00 95.00 91 GLN A CA 1
ATOM 723 C C . GLN A 1 91 ? -11.375 9.201 -10.540 1.00 95.00 91 GLN A C 1
ATOM 725 O O . GLN A 1 91 ? -12.101 9.769 -9.724 1.00 95.00 91 GLN A O 1
ATOM 730 N N . LYS A 1 92 ? -11.418 7.870 -10.693 1.00 95.06 92 LYS A N 1
ATOM 731 C CA . LYS A 1 92 ? -12.306 7.013 -9.888 1.00 95.06 92 LYS A CA 1
ATOM 732 C C . LYS A 1 92 ? -11.892 6.964 -8.421 1.00 95.06 92 LYS A C 1
ATOM 734 O O . LYS A 1 92 ? -12.759 6.849 -7.554 1.00 95.06 92 LYS A O 1
ATOM 739 N N . LEU A 1 93 ? -10.590 6.991 -8.145 1.00 96.12 93 LEU A N 1
ATOM 740 C CA . LEU A 1 93 ? -10.066 7.003 -6.785 1.00 96.12 93 LEU A CA 1
ATOM 741 C C . LEU A 1 93 ? -10.474 8.288 -6.060 1.00 96.12 93 LEU A C 1
ATOM 743 O O . LEU A 1 93 ? -11.019 8.212 -4.962 1.00 96.12 93 LEU A O 1
ATOM 747 N N . GLU A 1 94 ? -10.295 9.440 -6.703 1.00 94.00 94 GLU A N 1
ATOM 748 C CA . GLU A 1 94 ? -10.666 10.743 -6.150 1.00 94.00 94 GLU A CA 1
ATOM 749 C C . GLU A 1 94 ? -12.171 10.839 -5.872 1.00 94.00 94 GLU A C 1
ATOM 751 O O . GLU A 1 94 ? -12.572 11.183 -4.763 1.00 94.00 94 GLU A O 1
ATOM 756 N N . GLN A 1 95 ? -13.017 10.381 -6.803 1.00 93.62 95 GLN A N 1
ATOM 757 C CA . GLN A 1 95 ? -14.469 10.316 -6.588 1.00 93.62 95 GLN A CA 1
ATOM 758 C C . GLN A 1 95 ? -14.858 9.467 -5.367 1.00 93.62 95 GLN A C 1
ATOM 760 O O . GLN A 1 95 ? -15.757 9.831 -4.605 1.00 93.62 95 GLN A O 1
ATOM 765 N N . LYS A 1 96 ? -14.196 8.320 -5.165 1.00 96.00 96 LYS A N 1
ATOM 766 C CA . LYS A 1 96 ? -14.443 7.466 -3.994 1.00 96.00 96 LYS A CA 1
ATOM 767 C C . LYS A 1 96 ? -13.972 8.126 -2.703 1.00 96.00 96 LYS A C 1
ATOM 769 O O . LYS A 1 96 ? -14.675 8.035 -1.696 1.00 96.00 96 LYS A O 1
ATOM 774 N N . LEU A 1 97 ? -12.816 8.784 -2.738 1.00 96.50 97 LEU A N 1
ATOM 775 C CA . LEU A 1 97 ? -12.259 9.494 -1.593 1.00 96.50 97 LEU A CA 1
ATOM 776 C C . LEU A 1 97 ? -13.180 10.645 -1.167 1.00 96.50 97 LEU A C 1
ATOM 778 O O . LEU A 1 97 ? -13.515 10.764 0.009 1.00 96.50 97 LEU A O 1
ATOM 782 N N . GLU A 1 98 ? -13.674 11.432 -2.124 1.00 95.81 98 GLU A N 1
ATOM 783 C CA . GLU A 1 98 ? -14.651 12.490 -1.862 1.00 95.81 98 GLU A CA 1
ATOM 784 C C . GLU A 1 98 ? -15.945 11.946 -1.251 1.00 95.81 98 GLU A C 1
ATOM 786 O O . GLU A 1 98 ? -16.482 12.524 -0.304 1.00 95.81 98 GLU A O 1
ATOM 791 N N . ALA A 1 99 ? -16.462 10.829 -1.769 1.00 95.44 99 ALA A N 1
ATOM 792 C CA . ALA A 1 99 ? -17.669 10.211 -1.232 1.00 95.44 99 ALA A CA 1
ATOM 793 C C . ALA A 1 99 ? -17.472 9.748 0.221 1.00 95.44 99 ALA A C 1
ATOM 795 O O . ALA A 1 99 ? -18.337 9.995 1.068 1.00 95.44 99 ALA A O 1
ATOM 796 N N . GLN A 1 100 ? -16.325 9.131 0.527 1.00 96.06 100 GLN A N 1
ATOM 797 C CA . GLN A 1 100 ? -15.967 8.751 1.895 1.00 96.06 100 GLN A CA 1
ATOM 798 C C . GLN A 1 100 ? -15.829 9.972 2.803 1.00 96.06 100 GLN A C 1
ATOM 800 O O . GLN A 1 100 ? -16.396 9.977 3.895 1.00 96.06 100 GLN A O 1
ATOM 805 N N . HIS A 1 101 ? -15.154 11.027 2.341 1.00 97.06 101 HIS A N 1
ATOM 806 C CA . HIS A 1 101 ? -14.999 12.266 3.096 1.00 97.06 101 HIS A CA 1
ATOM 807 C C . HIS A 1 101 ? -16.359 12.889 3.445 1.00 97.06 101 HIS A C 1
ATOM 809 O O . HIS A 1 101 ? -16.629 13.191 4.608 1.00 97.06 101 HIS A O 1
ATOM 815 N N . ARG A 1 102 ? -17.270 12.985 2.467 1.00 96.88 102 ARG A N 1
ATOM 816 C CA . ARG A 1 102 ? -18.638 13.484 2.689 1.00 96.88 102 ARG A CA 1
ATOM 817 C C . ARG A 1 102 ? -19.419 12.605 3.668 1.00 96.88 102 ARG A C 1
ATOM 819 O O . ARG A 1 102 ? -20.179 13.128 4.479 1.00 96.88 102 ARG A O 1
ATOM 826 N N . SER A 1 103 ? -19.247 11.283 3.607 1.00 96.69 103 SER A N 1
ATOM 827 C CA . SER A 1 103 ? -19.884 10.354 4.547 1.00 96.69 103 SER A CA 1
ATOM 828 C C . SER A 1 103 ? -19.374 10.558 5.973 1.00 96.69 103 SER A C 1
ATOM 830 O O . SER A 1 103 ? -20.177 10.683 6.894 1.00 96.69 103 SER A O 1
ATOM 832 N N . LEU A 1 104 ? -18.054 10.649 6.151 1.00 96.81 104 LEU A N 1
ATOM 833 C CA . LEU A 1 104 ? -17.430 10.880 7.452 1.00 96.81 104 LEU A CA 1
ATOM 834 C C . LEU A 1 104 ? -17.875 12.217 8.058 1.00 96.81 104 LEU A C 1
ATOM 836 O O . LEU A 1 104 ? -18.149 12.320 9.254 1.00 96.81 104 LEU A O 1
ATOM 840 N N . GLN A 1 105 ? -18.000 13.246 7.224 1.00 96.69 105 GLN A N 1
ATOM 841 C CA . GLN A 1 105 ? -18.465 14.551 7.671 1.00 96.69 105 GLN A CA 1
ATOM 842 C C . GLN A 1 105 ? -19.924 14.514 8.152 1.00 96.69 105 GLN A C 1
ATOM 844 O O . GLN A 1 105 ? -20.256 15.185 9.129 1.00 96.69 105 GLN A O 1
ATOM 849 N N . ARG A 1 106 ? -20.787 13.690 7.539 1.00 96.06 106 ARG A N 1
ATOM 850 C CA . ARG A 1 106 ? -22.156 13.458 8.038 1.00 96.06 106 ARG A CA 1
ATOM 851 C C . ARG A 1 106 ? -22.152 12.760 9.391 1.00 96.06 106 ARG A C 1
ATOM 853 O O . ARG A 1 106 ? -22.779 13.271 10.311 1.00 96.06 106 ARG A O 1
ATOM 860 N N . THR A 1 107 ? -21.397 11.672 9.541 1.00 95.38 107 THR A N 1
ATOM 861 C CA . THR A 1 107 ? -21.320 10.949 10.822 1.00 95.38 107 THR A CA 1
ATOM 862 C C . THR A 1 107 ? -20.763 11.826 11.939 1.00 95.38 107 THR A C 1
ATOM 864 O O . THR A 1 107 ? -21.233 11.765 13.070 1.00 95.38 107 THR A O 1
ATOM 867 N N . LEU A 1 108 ? -19.800 12.699 11.626 1.00 97.38 108 LEU A N 1
ATOM 868 C CA . LEU A 1 108 ? -19.267 13.657 12.591 1.00 97.38 108 LEU A CA 1
ATOM 869 C C . LEU A 1 108 ? -20.336 14.666 13.036 1.00 97.38 108 LEU A C 1
ATOM 871 O O . LEU A 1 108 ? -20.414 15.000 14.216 1.00 97.38 108 LEU A O 1
ATOM 875 N N . ASN A 1 109 ? -21.160 15.151 12.106 1.00 96.81 109 ASN A N 1
ATOM 876 C CA . ASN A 1 109 ? -22.254 16.066 12.427 1.00 96.81 109 ASN A CA 1
ATOM 877 C C . ASN A 1 109 ? -23.342 15.379 13.266 1.00 96.81 109 ASN A C 1
ATOM 879 O O . ASN A 1 109 ? -23.809 15.964 14.240 1.00 96.81 109 ASN A O 1
ATOM 883 N N . GLU A 1 110 ? -23.699 14.136 12.938 1.00 96.88 110 GLU A N 1
ATOM 884 C CA . GLU A 1 110 ? -24.642 13.325 13.721 1.00 96.88 110 GLU A CA 1
ATOM 885 C C . GLU A 1 110 ? -24.129 13.075 15.144 1.00 96.88 110 GLU A C 1
ATOM 887 O O . GLU A 1 110 ? -24.876 13.226 16.108 1.00 96.88 110 GLU A O 1
ATOM 892 N N . LEU A 1 111 ? -22.838 12.769 15.296 1.00 96.62 111 LEU A N 1
ATOM 893 C CA . LEU A 1 111 ? -22.223 12.539 16.602 1.00 96.62 111 LEU A CA 1
ATOM 894 C C . LEU A 1 111 ? -22.201 13.810 17.462 1.00 96.62 111 LEU A C 1
ATOM 896 O O . LEU A 1 111 ? -22.480 13.745 18.658 1.00 96.62 111 LEU A O 1
ATOM 900 N N . LYS A 1 112 ? -21.937 14.975 16.858 1.00 96.75 112 LYS A N 1
ATOM 901 C CA . LYS A 1 112 ? -22.035 16.273 17.548 1.00 96.75 112 LYS A CA 1
ATOM 902 C C . LYS A 1 112 ? -23.457 16.568 18.020 1.00 96.75 112 LYS A C 1
ATOM 904 O O . LYS A 1 112 ? -23.640 17.067 19.129 1.00 96.75 112 LYS A O 1
ATOM 909 N N . GLU A 1 113 ? -24.458 16.260 17.200 1.00 96.25 113 GLU A N 1
ATOM 910 C CA . GLU A 1 113 ? -25.861 16.439 17.580 1.00 96.25 113 GLU A CA 1
ATOM 911 C C . GLU A 1 113 ? -26.255 15.485 18.716 1.00 96.25 113 GLU A C 1
ATOM 913 O O . GLU A 1 113 ? -26.849 15.917 19.704 1.00 96.25 113 GLU A O 1
ATOM 918 N N . TYR A 1 114 ? -25.842 14.218 18.643 1.00 94.19 114 TYR A N 1
ATOM 919 C CA . TYR A 1 114 ? -26.061 13.253 19.721 1.00 94.19 114 TYR A CA 1
ATOM 920 C C . TYR A 1 114 ? -25.415 13.704 21.037 1.00 94.19 114 TYR A C 1
ATOM 922 O O . TYR A 1 114 ? -26.052 13.655 22.088 1.00 94.19 114 TYR A O 1
ATOM 930 N N . GLN A 1 115 ? -24.178 14.206 20.989 1.00 95.69 115 GLN A N 1
ATOM 931 C CA . GLN A 1 115 ? -23.492 14.736 22.167 1.00 95.69 115 GLN A CA 1
ATOM 932 C C . GLN A 1 115 ? -24.268 15.901 22.797 1.00 95.69 115 GLN A C 1
ATOM 934 O O . GLN A 1 115 ? -24.478 15.926 24.007 1.00 95.69 115 GLN A O 1
ATOM 939 N N . LYS A 1 116 ? -24.779 16.827 21.980 1.00 97.00 116 LYS A N 1
ATOM 940 C CA . LYS A 1 116 ? -25.596 17.949 22.458 1.00 97.00 116 LYS A CA 1
ATOM 941 C C . LYS A 1 116 ? -26.892 17.480 23.129 1.00 97.00 116 LYS A C 1
ATOM 943 O O . LYS A 1 116 ? -27.294 18.041 24.150 1.00 97.00 116 LYS A O 1
ATOM 948 N N . GLN A 1 117 ? -27.548 16.465 22.571 1.00 96.19 117 GLN A N 1
ATOM 949 C CA . GLN A 1 117 ? -28.754 15.873 23.159 1.00 96.19 117 GLN A CA 1
ATOM 950 C C . GLN A 1 117 ? -28.447 15.156 24.475 1.00 96.19 117 GLN A C 1
ATOM 952 O O . GLN A 1 117 ? -29.191 15.307 25.444 1.00 96.19 117 GLN A O 1
ATOM 957 N N . HIS A 1 118 ? -27.330 14.434 24.534 1.00 94.69 118 HIS A N 1
ATOM 958 C CA . HIS A 1 118 ? -26.856 13.789 25.752 1.00 94.69 118 HIS A CA 1
ATOM 959 C C . HIS A 1 118 ? -26.588 14.813 26.866 1.00 94.69 118 HIS A C 1
ATOM 961 O O . HIS A 1 118 ? -27.104 14.662 27.973 1.00 94.69 118 HIS A O 1
ATOM 967 N N . ASP A 1 119 ? -25.888 15.908 26.558 1.00 96.69 119 ASP A N 1
ATOM 968 C CA . ASP A 1 119 ? -25.644 16.999 27.508 1.00 96.69 119 ASP A CA 1
ATOM 969 C C . ASP A 1 119 ? -26.950 17.648 27.988 1.00 96.69 119 ASP A C 1
ATOM 971 O O . ASP A 1 119 ? -27.070 18.037 29.151 1.00 96.69 119 ASP A O 1
ATOM 975 N N . HIS A 1 120 ? -27.947 17.779 27.106 1.00 96.25 120 HIS A N 1
ATOM 976 C CA . HIS A 1 120 ? -29.264 18.290 27.479 1.00 96.25 120 HIS A CA 1
ATOM 977 C C . HIS A 1 120 ? -29.984 17.351 28.456 1.00 96.25 120 HIS A C 1
ATOM 979 O O . HIS A 1 120 ? -30.506 17.812 29.472 1.00 96.25 120 HIS A O 1
ATOM 985 N N . TYR A 1 121 ? -29.969 16.045 28.183 1.00 95.25 121 TYR A N 1
ATOM 986 C CA . TYR A 1 121 ? -30.559 15.031 29.054 1.00 95.25 121 TYR A CA 1
ATOM 987 C C . TYR A 1 121 ? -29.896 15.009 30.437 1.00 95.25 121 TYR A C 1
ATOM 989 O O . TYR A 1 121 ? -30.591 15.034 31.451 1.00 95.25 121 TYR A O 1
ATOM 997 N N . LEU A 1 122 ? -28.560 15.051 30.496 1.00 95.25 122 LEU A N 1
ATOM 998 C CA . LEU A 1 122 ? -27.826 15.098 31.764 1.00 95.25 122 LEU A CA 1
ATOM 999 C C . LEU A 1 122 ? -28.211 16.318 32.612 1.00 95.25 122 LEU A C 1
ATOM 1001 O O . LEU A 1 122 ? -28.396 16.190 33.821 1.00 95.25 122 LEU A O 1
ATOM 1005 N N . ARG A 1 123 ? -28.400 17.491 31.991 1.00 94.31 123 ARG A N 1
ATOM 1006 C CA . ARG A 1 123 ? -28.880 18.687 32.708 1.00 94.31 123 ARG A CA 1
ATOM 1007 C C . ARG A 1 123 ? -30.292 18.506 33.256 1.00 94.31 123 ARG A C 1
ATOM 1009 O O . ARG A 1 123 ? -30.555 18.926 34.377 1.00 94.31 123 ARG A O 1
ATOM 1016 N N . GLN A 1 124 ? -31.202 17.906 32.486 1.00 93.38 124 GLN A N 1
ATOM 1017 C CA . GLN A 1 124 ? -32.559 17.627 32.969 1.00 93.38 124 GLN A CA 1
ATOM 1018 C C . GLN A 1 124 ? -32.541 16.654 34.154 1.00 93.38 124 GLN A C 1
ATOM 1020 O O . GLN A 1 124 ? -33.252 16.876 35.133 1.00 93.38 124 GLN A O 1
ATOM 1025 N N . GLN A 1 125 ? -31.696 15.623 34.090 1.00 92.12 125 GLN A N 1
ATOM 1026 C CA . GLN A 1 125 ? -31.527 14.654 35.168 1.00 92.12 125 GLN A CA 1
ATOM 1027 C C . GLN A 1 125 ? -31.021 15.319 36.459 1.00 92.12 125 GLN A C 1
ATOM 1029 O O . GLN A 1 125 ? -31.628 15.126 37.508 1.00 92.12 125 GLN A O 1
ATOM 1034 N N . ASP A 1 126 ? -29.988 16.166 36.378 1.00 92.94 126 ASP A N 1
ATOM 1035 C CA . ASP A 1 126 ? -29.455 16.907 37.536 1.00 92.94 126 ASP A CA 1
ATOM 1036 C C . ASP A 1 126 ? -30.515 17.822 38.178 1.00 92.94 126 ASP A C 1
ATOM 1038 O O . ASP A 1 126 ? -30.637 17.905 39.401 1.00 92.94 126 ASP A O 1
ATOM 1042 N N . VAL A 1 127 ? -31.347 18.477 37.361 1.00 92.31 127 VAL A N 1
ATOM 1043 C CA . VAL A 1 127 ? -32.467 19.291 37.855 1.00 92.31 127 VAL A CA 1
ATOM 1044 C C . VAL A 1 127 ? -33.508 18.427 38.577 1.00 92.31 127 VAL A C 1
ATOM 1046 O O . VAL A 1 127 ? -33.942 18.789 39.671 1.00 92.31 127 VAL A O 1
ATOM 1049 N N . LEU A 1 128 ? -33.900 17.284 38.005 1.00 86.44 128 LEU A N 1
ATOM 1050 C CA . LEU A 1 128 ? -34.852 16.366 38.639 1.00 86.44 128 LEU A CA 1
ATOM 1051 C C . LEU A 1 128 ? -34.315 15.803 39.958 1.00 86.44 128 LEU A C 1
ATOM 1053 O O . LEU A 1 128 ? -35.062 15.723 40.933 1.00 86.44 128 LEU A O 1
ATOM 1057 N N . ASP A 1 129 ? -33.035 15.446 40.010 1.00 84.62 129 ASP A N 1
ATOM 1058 C CA . ASP A 1 129 ? -32.422 14.908 41.222 1.00 84.62 129 ASP A CA 1
ATOM 1059 C C . ASP A 1 129 ? -32.307 15.980 42.320 1.00 84.62 129 ASP A C 1
ATOM 1061 O O . ASP A 1 129 ? -32.587 15.687 43.483 1.00 84.62 129 ASP A O 1
ATOM 1065 N N . LYS A 1 130 ? -32.066 17.252 41.969 1.00 85.56 130 LYS A N 1
ATOM 1066 C CA . LYS A 1 130 ? -32.187 18.381 42.914 1.00 85.56 130 LYS A CA 1
ATOM 1067 C C . LYS A 1 130 ? -33.599 18.532 43.480 1.00 85.56 130 LYS A C 1
ATOM 1069 O O . LYS A 1 130 ? -33.747 18.710 44.687 1.00 85.56 130 LYS A O 1
ATOM 1074 N N . TYR A 1 131 ? -34.640 18.443 42.648 1.00 81.69 131 TYR A N 1
ATOM 1075 C CA . TYR A 1 131 ? -36.024 18.510 43.136 1.00 81.69 131 TYR A CA 1
ATOM 1076 C C . TYR A 1 131 ? -36.376 17.345 44.072 1.00 81.69 131 TYR A C 1
ATOM 1078 O O . TYR A 1 131 ? -37.050 17.573 45.077 1.00 81.69 131 TYR A O 1
ATOM 1086 N N . LYS A 1 132 ? -35.898 16.123 43.791 1.00 78.25 132 LYS A N 1
ATOM 1087 C CA . LYS A 1 132 ? -36.064 14.974 44.700 1.00 78.25 132 LYS A CA 1
ATOM 1088 C C . LYS A 1 132 ? -35.372 15.207 46.041 1.00 78.25 132 LYS A C 1
ATOM 1090 O O . LYS A 1 132 ? -36.006 15.025 47.073 1.00 78.25 132 LYS A O 1
ATOM 1095 N N . LEU A 1 133 ? -3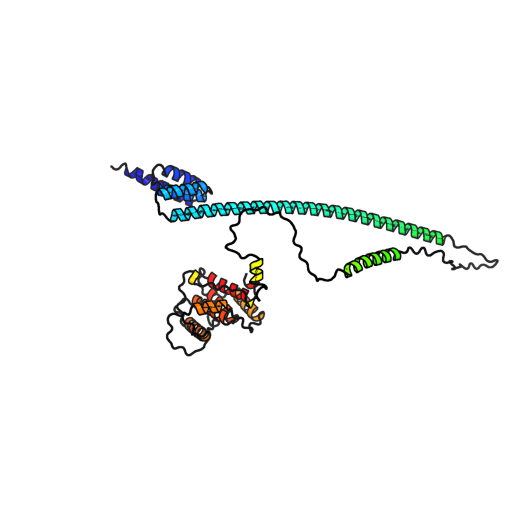4.116 15.665 46.027 1.00 70.38 133 LEU A N 1
ATOM 1096 C CA . LEU A 1 133 ? -33.352 15.959 47.246 1.00 70.38 133 LEU A CA 1
ATOM 1097 C C . LEU A 1 133 ? -34.074 16.986 48.132 1.00 70.38 133 LEU A C 1
ATOM 1099 O O . LEU A 1 133 ? -34.211 16.777 49.335 1.00 70.38 133 LEU A O 1
ATOM 1103 N N . ILE A 1 134 ? -34.614 18.054 47.534 1.00 75.31 134 ILE A N 1
ATOM 1104 C CA . ILE A 1 134 ? -35.391 19.074 48.259 1.00 75.31 134 ILE A CA 1
ATOM 1105 C C . ILE A 1 134 ? -36.665 18.471 48.876 1.00 75.31 134 ILE A C 1
ATOM 1107 O O . ILE A 1 134 ? -37.000 18.775 50.022 1.00 75.31 134 ILE A O 1
ATOM 1111 N N . GLN A 1 135 ? -37.378 17.602 48.150 1.00 70.06 135 GLN A N 1
ATOM 1112 C CA . GLN A 1 135 ? -38.576 16.936 48.674 1.00 70.06 135 GLN A CA 1
ATOM 1113 C C . GLN A 1 135 ? -38.254 15.985 49.833 1.00 70.06 135 GLN A C 1
ATOM 1115 O O . GLN A 1 135 ? -38.962 15.999 50.840 1.00 70.06 135 GLN A O 1
ATOM 1120 N N . GLU A 1 136 ? -37.190 15.191 49.724 1.00 77.00 136 GLU A N 1
ATOM 1121 C CA . GLU A 1 136 ? -36.771 14.259 50.774 1.00 77.00 136 GLU A CA 1
ATOM 1122 C C . GLU A 1 136 ? -36.343 14.992 52.052 1.00 77.00 136 GLU A C 1
ATOM 1124 O O . GLU A 1 136 ? -36.788 14.626 53.144 1.00 77.00 136 GLU A O 1
ATOM 1129 N N . GLU A 1 137 ? -35.564 16.074 51.936 1.00 75.31 137 GLU A N 1
ATOM 1130 C CA . GLU A 1 137 ? -35.200 16.907 53.088 1.00 75.31 137 GLU A CA 1
ATOM 1131 C C . GLU A 1 137 ? -36.429 17.526 53.764 1.00 75.31 137 GLU A C 1
ATOM 1133 O O . GLU A 1 137 ? -36.505 17.583 54.995 1.00 75.31 137 GLU A O 1
ATOM 1138 N N . GLN A 1 138 ? -37.410 17.980 52.982 1.00 76.69 138 GLN A N 1
ATOM 1139 C CA . GLN A 1 138 ? -38.616 18.598 53.523 1.00 76.69 138 GLN A CA 1
ATOM 1140 C C . GLN A 1 138 ? -39.530 17.578 54.216 1.00 76.69 138 GLN A C 1
ATOM 1142 O O . GLN A 1 138 ? -40.053 17.862 55.296 1.00 76.69 138 GLN A O 1
ATOM 1147 N N . ILE A 1 139 ? -39.662 16.368 53.663 1.00 80.75 139 ILE A N 1
ATOM 1148 C CA . ILE A 1 139 ? -40.350 15.248 54.323 1.00 80.75 139 ILE A CA 1
ATOM 1149 C C . ILE A 1 139 ? -39.646 14.901 55.639 1.00 80.75 139 ILE A C 1
ATOM 1151 O O . ILE A 1 139 ? -40.310 14.752 56.665 1.00 80.75 139 ILE A O 1
ATOM 1155 N N . LEU A 1 140 ? -38.311 14.829 55.643 1.00 81.69 140 LEU A N 1
ATOM 1156 C CA . LEU A 1 140 ? -37.539 14.528 56.847 1.00 81.69 140 LEU A CA 1
ATOM 1157 C C . LEU A 1 140 ? -37.736 15.595 57.936 1.00 81.69 140 LEU A C 1
ATOM 1159 O O . LEU A 1 140 ? -37.970 15.243 59.092 1.00 81.69 140 LEU A O 1
ATOM 1163 N N . ARG A 1 141 ? -37.707 16.888 57.581 1.00 77.50 141 ARG A N 1
ATOM 1164 C CA . ARG A 1 141 ? -37.989 17.991 58.521 1.00 77.50 141 ARG A CA 1
ATOM 1165 C C . ARG A 1 141 ? -39.390 17.888 59.121 1.00 77.50 141 ARG A C 1
ATOM 1167 O O . ARG A 1 141 ? -39.531 18.051 60.331 1.00 77.50 141 ARG A O 1
ATOM 1174 N N . ASN A 1 142 ? -40.397 17.576 58.304 1.00 83.62 142 ASN A N 1
ATOM 1175 C CA . ASN A 1 142 ? -41.768 17.387 58.777 1.00 83.62 142 ASN A CA 1
ATOM 1176 C C . ASN A 1 142 ? -41.867 16.199 59.744 1.00 83.62 142 ASN A C 1
ATOM 1178 O O . ASN A 1 142 ? -42.466 16.332 60.806 1.00 83.62 142 ASN A O 1
ATOM 1182 N N . ILE A 1 143 ? -41.230 15.064 59.431 1.00 82.62 143 ILE A N 1
ATOM 1183 C CA . ILE A 1 143 ? -41.191 13.899 60.330 1.00 82.62 143 ILE A CA 1
ATOM 1184 C C . ILE A 1 143 ? -40.530 14.272 61.664 1.00 82.62 143 ILE A C 1
ATOM 1186 O O . ILE A 1 143 ? -41.076 13.959 62.719 1.00 82.62 143 ILE A O 1
ATOM 1190 N N . ILE A 1 144 ? -39.384 14.962 61.642 1.00 78.81 144 ILE A N 1
ATOM 1191 C CA . ILE A 1 144 ? -38.691 15.394 62.866 1.00 78.81 144 ILE A CA 1
ATOM 1192 C C . ILE A 1 144 ? -39.605 16.289 63.710 1.00 78.81 144 ILE A C 1
ATOM 1194 O O . ILE A 1 144 ? -39.782 16.015 64.897 1.00 78.81 144 ILE A O 1
ATOM 1198 N N . HIS A 1 145 ? -40.234 17.297 63.100 1.00 79.50 145 HIS A N 1
ATOM 1199 C CA . HIS A 1 145 ? -41.171 18.190 63.782 1.00 79.50 145 HIS A CA 1
ATOM 1200 C C . HIS A 1 145 ? -42.330 17.421 64.436 1.00 79.50 145 HIS A C 1
ATOM 1202 O O . HIS A 1 145 ? -42.546 17.548 65.640 1.00 79.50 145 HIS A O 1
ATOM 1208 N N . GLU A 1 146 ? -43.022 16.561 63.683 1.00 76.81 146 GLU A N 1
ATOM 1209 C CA . GLU A 1 146 ? -44.140 15.760 64.200 1.00 76.81 146 GLU A CA 1
ATOM 1210 C C . GLU A 1 146 ? -43.704 14.817 65.332 1.00 76.81 146 GLU A C 1
ATOM 1212 O O . GLU A 1 146 ? -44.380 14.705 66.357 1.00 76.81 146 GLU A O 1
ATOM 1217 N N . THR A 1 147 ? -42.540 14.168 65.204 1.00 77.38 147 THR A N 1
ATOM 1218 C CA . THR A 1 147 ? -42.017 13.299 66.272 1.00 77.38 147 THR A CA 1
ATOM 1219 C C . THR A 1 147 ? -41.667 14.073 67.540 1.00 77.38 147 THR A C 1
ATOM 1221 O O . THR A 1 147 ? -41.822 13.541 68.641 1.00 77.38 147 THR A O 1
ATOM 1224 N N . GLN A 1 148 ? -41.209 15.319 67.414 1.00 74.75 148 GLN A N 1
ATOM 1225 C CA . GLN A 1 148 ? -40.898 16.167 68.556 1.00 74.75 148 GLN A CA 1
ATOM 1226 C C . GLN A 1 148 ? -42.169 16.668 69.245 1.00 74.75 148 GLN A C 1
ATOM 1228 O O . GLN A 1 148 ? -42.288 16.514 70.460 1.00 74.75 148 GLN A O 1
ATOM 1233 N N . MET A 1 149 ? -43.159 17.127 68.476 1.00 72.88 149 MET A N 1
ATOM 1234 C CA . MET A 1 149 ? -44.483 17.482 68.997 1.00 72.88 149 MET A CA 1
ATOM 1235 C C . MET A 1 149 ? -45.139 16.307 69.739 1.00 72.88 149 MET A C 1
ATOM 1237 O O . MET A 1 149 ? -45.685 16.484 70.828 1.00 72.88 149 MET A O 1
ATOM 1241 N N . ALA A 1 150 ? -45.031 15.084 69.206 1.00 71.75 150 ALA A N 1
ATOM 1242 C CA . ALA A 1 150 ? -45.530 13.880 69.871 1.00 71.75 150 ALA A CA 1
ATOM 1243 C C . ALA A 1 150 ? -44.803 13.585 71.198 1.00 71.75 150 ALA A C 1
ATOM 1245 O O . ALA A 1 150 ? -45.447 13.222 72.184 1.00 71.75 150 ALA A O 1
ATOM 1246 N N . LYS A 1 151 ? -43.475 13.763 71.256 1.00 70.19 151 LYS A N 1
ATOM 1247 C CA . LYS A 1 151 ? -42.696 13.616 72.500 1.00 70.19 151 LYS A CA 1
ATOM 1248 C C . LYS A 1 151 ? -43.082 14.663 73.546 1.00 70.19 151 LYS A C 1
ATOM 1250 O O . LYS A 1 151 ? -43.231 14.324 74.716 1.00 70.19 151 LYS A O 1
ATOM 1255 N N . GLU A 1 152 ? -43.267 15.916 73.142 1.00 68.06 152 GLU A N 1
ATOM 1256 C CA . GLU A 1 152 ? -43.652 17.008 74.044 1.00 68.06 152 GLU A CA 1
ATOM 1257 C C . GLU A 1 152 ? -45.079 16.826 74.585 1.00 68.06 152 GLU A C 1
ATOM 1259 O O . GLU A 1 152 ? -45.309 16.998 75.784 1.00 68.06 152 GLU A O 1
ATOM 1264 N N . ALA A 1 153 ? -46.017 16.355 73.757 1.00 63.59 153 ALA A N 1
ATOM 1265 C CA . ALA A 1 153 ? -47.362 15.981 74.199 1.00 63.59 153 ALA A CA 1
ATOM 1266 C C . ALA A 1 153 ? -47.355 14.825 75.221 1.00 63.59 153 ALA A C 1
ATOM 1268 O O . ALA A 1 153 ? -48.155 14.818 76.157 1.00 63.59 153 ALA A O 1
ATOM 1269 N N . GLN A 1 154 ? -46.433 13.863 75.083 1.00 57.47 154 GLN A N 1
ATOM 1270 C CA . GLN A 1 154 ? -46.243 12.795 76.072 1.00 57.47 154 GLN A CA 1
ATOM 1271 C C . GLN A 1 154 ? -45.633 13.318 77.382 1.00 57.47 154 GLN A C 1
ATOM 1273 O O . GLN A 1 154 ? -46.052 12.899 78.461 1.00 57.47 154 GLN A O 1
ATOM 1278 N N . LEU A 1 155 ? -44.692 14.264 77.313 1.00 56.31 155 LEU A N 1
ATOM 1279 C CA . LEU A 1 155 ? -44.074 14.883 78.491 1.00 56.31 155 LEU A CA 1
ATOM 1280 C C . LEU A 1 155 ? -45.037 15.817 79.254 1.00 56.31 155 LEU A C 1
ATOM 1282 O O . LEU A 1 155 ? -44.876 16.007 80.460 1.00 56.31 155 LEU A O 1
ATOM 1286 N N . GLY A 1 156 ? -46.062 16.363 78.594 1.00 49.84 156 GLY A N 1
ATOM 1287 C CA . GLY A 1 156 ? -47.088 17.206 79.221 1.00 49.84 156 GLY A CA 1
ATOM 1288 C C . GLY A 1 156 ? -48.087 16.466 80.124 1.00 49.84 156 GLY A C 1
ATOM 1289 O O . GLY A 1 156 ? -48.751 17.103 80.937 1.00 49.84 156 GLY A O 1
ATOM 1290 N N . ASN A 1 157 ? -48.173 15.132 80.038 1.00 48.72 157 ASN A N 1
ATOM 1291 C CA . ASN A 1 157 ? -49.172 14.314 80.743 1.00 48.72 157 ASN A CA 1
ATOM 1292 C C . ASN A 1 157 ? -48.585 13.442 81.869 1.00 48.72 157 ASN A C 1
ATOM 1294 O O . ASN A 1 157 ? -49.036 12.322 82.109 1.00 48.72 157 ASN A O 1
ATOM 1298 N N . HIS A 1 158 ? -47.612 13.956 82.624 1.00 51.16 158 HIS A N 1
ATOM 1299 C CA . HIS A 1 158 ? -47.259 13.346 83.908 1.00 51.16 158 HIS A CA 1
ATOM 1300 C C . HIS A 1 158 ? -48.344 13.687 84.941 1.00 51.16 158 HIS A C 1
ATOM 1302 O O . HIS A 1 158 ? -48.299 14.734 85.586 1.00 51.16 158 HIS A O 1
ATOM 1308 N N . GLN A 1 159 ? -49.347 12.817 85.103 1.00 50.41 159 GLN A N 1
ATOM 1309 C CA . GLN A 1 159 ? -50.311 12.943 86.199 1.00 50.41 159 GLN A CA 1
ATOM 1310 C C . GLN A 1 159 ? -49.584 12.762 87.541 1.00 50.41 159 GLN A C 1
ATOM 1312 O O . GLN A 1 159 ? -49.153 11.667 87.897 1.00 50.41 159 GLN A O 1
ATOM 1317 N N . ILE A 1 160 ? -49.436 13.853 88.296 1.00 50.81 160 ILE A N 1
ATOM 1318 C CA . ILE A 1 160 ? -48.890 13.831 89.656 1.00 50.81 160 ILE A CA 1
ATOM 1319 C C . ILE A 1 160 ? -49.990 13.318 90.595 1.00 50.81 160 ILE A C 1
ATOM 1321 O O . ILE A 1 160 ? -50.827 14.088 91.069 1.00 50.81 160 ILE A O 1
ATOM 1325 N N . CYS A 1 161 ? -50.001 12.017 90.880 1.00 46.78 161 CYS A N 1
ATOM 1326 C CA . CYS A 1 161 ? -50.864 11.454 91.918 1.00 46.78 161 CYS A CA 1
ATOM 1327 C C . CYS A 1 161 ? -50.292 11.786 93.306 1.00 46.78 161 CYS A C 1
ATOM 1329 O O . CYS A 1 161 ? -49.272 11.237 93.716 1.00 46.78 161 CYS A O 1
ATOM 1331 N N . ARG A 1 162 ? -50.954 12.682 94.049 1.00 46.84 162 ARG A N 1
ATOM 1332 C CA . ARG A 1 162 ? -50.659 12.922 95.471 1.00 46.84 162 ARG A CA 1
ATOM 1333 C C . ARG A 1 162 ? -51.475 11.955 96.327 1.00 46.84 162 ARG A C 1
ATOM 1335 O O . ARG A 1 162 ? -52.690 12.111 96.418 1.00 46.84 162 ARG A O 1
ATOM 1342 N N . LEU A 1 163 ? -50.818 10.994 96.978 1.00 46.31 163 LEU A N 1
ATOM 1343 C CA . LEU A 1 163 ? -51.415 10.284 98.112 1.00 46.31 163 LEU A CA 1
ATOM 1344 C C . LEU A 1 163 ? -51.211 11.106 99.393 1.00 46.31 163 LEU A C 1
ATOM 1346 O O . LEU A 1 163 ? -50.172 11.737 99.579 1.00 46.31 163 LEU A O 1
ATOM 1350 N N . GLY A 1 164 ? -52.240 11.136 100.239 1.00 43.44 164 GLY A N 1
ATOM 1351 C CA . GLY A 1 164 ? -52.344 12.021 101.396 1.00 43.44 164 GLY A CA 1
ATOM 1352 C C . GLY A 1 164 ? -51.168 11.953 102.378 1.00 43.44 164 GLY A C 1
ATOM 1353 O O . GLY A 1 164 ? -50.715 10.881 102.761 1.00 43.44 164 GLY A O 1
ATOM 1354 N N . ASN A 1 165 ? -50.753 13.151 102.798 1.00 50.41 165 ASN A N 1
ATOM 1355 C CA . ASN A 1 165 ? -49.968 13.513 103.980 1.00 50.41 165 ASN A CA 1
ATOM 1356 C C . ASN A 1 165 ? -48.726 12.668 104.306 1.00 50.41 165 ASN A C 1
ATOM 1358 O O . ASN A 1 165 ? -48.678 12.025 105.349 1.00 50.41 165 ASN A O 1
ATOM 1362 N N . GLN A 1 166 ? -47.683 12.797 103.480 1.00 43.97 166 GLN A N 1
ATOM 1363 C CA . GLN A 1 166 ? -46.293 13.088 103.886 1.00 43.97 166 GLN A CA 1
ATOM 1364 C C . GLN A 1 166 ? -45.444 13.375 102.629 1.00 43.97 166 GLN A C 1
ATOM 1366 O O . GLN A 1 166 ? -45.702 12.824 101.563 1.00 43.97 166 GLN A O 1
ATOM 1371 N N . GLN A 1 167 ? -44.482 14.301 102.735 1.00 50.34 167 GLN A N 1
ATOM 1372 C CA . GLN A 1 167 ? -43.722 14.929 101.637 1.00 50.34 167 GLN A CA 1
ATOM 1373 C C . GLN A 1 167 ? -42.765 13.978 100.885 1.00 50.34 167 GLN A C 1
ATOM 1375 O O . GLN A 1 167 ? -41.552 14.159 100.910 1.00 50.34 167 GLN A O 1
ATOM 1380 N N . HIS A 1 168 ? -43.294 12.998 100.158 1.00 46.34 168 HIS A N 1
ATOM 1381 C CA . HIS A 1 168 ? -42.520 12.228 99.187 1.00 46.34 168 HIS A CA 1
ATOM 1382 C C . HIS A 1 168 ? -43.270 12.187 97.854 1.00 46.34 168 HIS A C 1
ATOM 1384 O O . HIS A 1 168 ? -44.263 11.479 97.696 1.00 46.34 168 HIS A O 1
ATOM 1390 N N . SER A 1 169 ? -42.808 12.976 96.880 1.00 45.94 169 SER A N 1
ATOM 1391 C CA . SER A 1 169 ? -43.270 12.894 95.494 1.00 45.94 169 SER A CA 1
ATOM 1392 C C . SER A 1 169 ? -42.552 11.741 94.796 1.00 45.94 169 SER A C 1
ATOM 1394 O O . SER A 1 169 ? -41.418 11.889 94.340 1.00 45.94 169 SER A O 1
ATOM 1396 N N . LEU A 1 170 ? -43.193 10.580 94.719 1.00 45.97 170 LEU A N 1
ATOM 1397 C CA . LEU A 1 170 ? -42.729 9.493 93.862 1.00 45.97 170 LEU A CA 1
ATOM 1398 C C . LEU A 1 170 ? -43.216 9.743 92.432 1.00 45.97 170 LEU A C 1
ATOM 1400 O O . LEU A 1 170 ? -44.415 9.702 92.159 1.00 45.97 170 LEU A O 1
ATOM 1404 N N . HIS A 1 171 ? -42.278 10.004 91.518 1.00 45.53 171 HIS A N 1
ATOM 1405 C CA . HIS A 1 171 ? -42.554 9.973 90.084 1.00 45.53 171 HIS A CA 1
ATOM 1406 C C . HIS A 1 171 ? -42.928 8.540 89.695 1.00 45.53 171 HIS A C 1
ATOM 1408 O O . HIS A 1 171 ? -42.103 7.628 89.750 1.00 45.53 171 HIS A O 1
ATOM 1414 N N . CYS A 1 172 ? -44.187 8.331 89.321 1.00 43.62 172 CYS A N 1
ATOM 1415 C CA . CYS A 1 172 ? -44.641 7.037 88.842 1.00 43.62 172 CYS A CA 1
ATOM 1416 C C . CYS A 1 172 ? -44.163 6.853 87.393 1.00 43.62 172 CYS A C 1
ATOM 1418 O O . CYS A 1 172 ? -44.750 7.402 86.465 1.00 43.62 172 CYS A O 1
ATOM 1420 N N . HIS A 1 173 ? -43.099 6.074 87.186 1.00 44.56 173 HIS A N 1
ATOM 1421 C CA . HIS A 1 173 ? -42.746 5.533 85.869 1.00 44.56 173 HIS A CA 1
ATOM 1422 C C . HIS A 1 173 ? -43.644 4.331 85.544 1.00 44.56 173 HIS A C 1
ATOM 1424 O O . HIS A 1 173 ? -43.173 3.214 85.367 1.00 44.56 173 HIS A O 1
ATOM 1430 N N . TYR A 1 174 ? -44.957 4.542 85.498 1.00 42.81 174 TYR A N 1
ATOM 1431 C CA . TYR A 1 174 ? -45.863 3.624 84.816 1.00 42.81 174 TYR A CA 1
ATOM 1432 C C . TYR A 1 174 ? -46.516 4.397 83.684 1.00 42.81 174 TYR A C 1
ATOM 1434 O O . TYR A 1 174 ? -47.615 4.933 83.798 1.00 42.81 174 TYR A O 1
ATOM 1442 N N . THR A 1 175 ? -45.798 4.467 82.568 1.00 38.47 175 THR A N 1
ATOM 1443 C CA . THR A 1 175 ? -46.448 4.645 81.282 1.00 38.47 175 THR A CA 1
ATOM 1444 C C . THR A 1 175 ? -47.223 3.357 81.024 1.00 38.47 175 THR A C 1
ATOM 1446 O O . THR A 1 175 ? -46.652 2.312 80.716 1.00 38.47 175 THR A O 1
ATOM 1449 N N . THR A 1 176 ? -48.548 3.394 81.165 1.00 38.00 176 THR A N 1
ATOM 1450 C CA . THR A 1 176 ? -49.373 2.493 80.361 1.00 38.00 176 THR A CA 1
ATOM 1451 C C . THR A 1 176 ? -48.923 2.704 78.922 1.00 38.00 176 THR A C 1
ATOM 1453 O O . THR A 1 176 ? -48.888 3.835 78.437 1.00 38.00 176 THR A O 1
ATOM 1456 N N . SER A 1 177 ? -48.467 1.634 78.279 1.00 38.69 177 SER A N 1
ATOM 1457 C CA . SER A 1 177 ? -48.001 1.619 76.898 1.00 38.69 177 SER A CA 1
ATOM 1458 C C . SER A 1 177 ? -49.150 2.010 75.968 1.00 38.69 177 SER A C 1
ATOM 1460 O O . SER A 1 177 ? -49.847 1.175 75.398 1.00 38.69 177 SER A O 1
ATOM 1462 N N . ALA A 1 178 ? -49.380 3.314 75.840 1.00 33.66 178 ALA A N 1
ATOM 1463 C CA . ALA A 1 178 ? -50.313 3.882 74.895 1.00 33.66 178 ALA A CA 1
ATOM 1464 C C . ALA A 1 178 ? -49.688 3.762 73.508 1.00 33.66 178 ALA A C 1
ATOM 1466 O O . ALA A 1 178 ? -48.682 4.405 73.222 1.00 33.66 178 ALA A O 1
ATOM 1467 N N . CYS A 1 179 ? -50.293 2.881 72.709 1.00 36.84 179 CYS A N 1
ATOM 1468 C CA . CYS A 1 179 ? -50.101 2.684 71.279 1.00 36.84 179 CYS A CA 1
ATOM 1469 C C . CYS A 1 179 ? -48.683 2.970 70.786 1.00 36.84 179 CYS A C 1
ATOM 1471 O O . CYS A 1 179 ? -48.337 4.091 70.414 1.00 36.84 179 CYS A O 1
ATOM 1473 N N . SER A 1 180 ? -47.906 1.903 70.628 1.00 27.92 180 SER A N 1
ATOM 1474 C CA . SER A 1 180 ? -46.958 1.841 69.528 1.00 27.92 180 SER A CA 1
ATOM 1475 C C . SER A 1 180 ? -47.710 2.184 68.236 1.00 27.92 180 SER A C 1
ATOM 1477 O O . SER A 1 180 ? -48.275 1.304 67.589 1.00 27.92 180 SER A O 1
ATOM 1479 N N . PHE A 1 181 ? -47.699 3.458 67.831 1.00 37.66 181 PHE A N 1
ATOM 1480 C CA . PHE A 1 181 ? -47.707 3.805 66.418 1.00 37.66 181 PHE A CA 1
ATOM 1481 C C . PHE A 1 181 ? -46.380 3.296 65.876 1.00 37.66 181 PHE A C 1
ATOM 1483 O O . PHE A 1 181 ? -45.396 4.008 65.692 1.00 37.66 181 PHE A O 1
ATOM 1490 N N . GLN A 1 182 ? -46.352 1.983 65.699 1.00 32.06 182 GLN A N 1
ATOM 1491 C CA . GLN A 1 182 ? -45.402 1.307 64.869 1.00 32.06 182 GLN A CA 1
ATOM 1492 C C . GLN A 1 182 ? -45.756 1.803 63.475 1.00 32.06 182 GLN A C 1
ATOM 1494 O O . GLN A 1 182 ? -46.624 1.251 62.801 1.00 32.06 182 GLN A O 1
ATOM 1499 N N . PHE A 1 183 ? -45.135 2.911 63.066 1.00 35.19 183 PHE A N 1
ATOM 1500 C CA . PHE A 1 183 ? -44.956 3.162 61.652 1.00 35.19 183 PHE A CA 1
ATOM 1501 C C . PHE A 1 183 ? -44.263 1.905 61.145 1.00 35.19 183 PHE A C 1
ATOM 1503 O O . PHE A 1 183 ? -43.081 1.668 61.403 1.00 35.19 183 PHE A O 1
ATOM 1510 N N . ASN A 1 184 ? -45.049 1.029 60.526 1.00 34.66 184 ASN A N 1
ATOM 1511 C CA . ASN A 1 184 ? -44.551 -0.146 59.854 1.00 34.66 184 ASN A CA 1
ATOM 1512 C C . ASN A 1 184 ? -43.766 0.347 58.637 1.00 34.66 184 ASN A C 1
ATOM 1514 O O . ASN A 1 184 ? -44.202 0.233 57.499 1.00 34.66 184 ASN A O 1
ATOM 1518 N N . LEU A 1 185 ? -42.542 0.824 58.862 1.00 37.47 185 LEU A N 1
ATOM 1519 C CA . LEU A 1 185 ? -41.537 0.892 57.806 1.00 37.47 185 LEU A CA 1
ATOM 1520 C C . LEU A 1 185 ? -41.215 -0.526 57.282 1.00 37.47 185 LEU A C 1
ATOM 1522 O O . LEU A 1 185 ? -40.663 -0.698 56.200 1.00 37.47 185 LEU A O 1
ATOM 1526 N N . PHE A 1 186 ? -41.628 -1.563 58.022 1.00 34.16 186 PHE A N 1
ATOM 1527 C CA . PHE A 1 186 ? -41.517 -2.964 57.634 1.00 34.16 186 PHE A CA 1
ATOM 1528 C C . PHE A 1 186 ? -42.650 -3.491 56.741 1.00 34.16 186 PHE A C 1
ATOM 1530 O O . PHE A 1 186 ? -42.467 -4.568 56.171 1.00 34.16 186 PHE A O 1
ATOM 1537 N N . SER A 1 187 ? -43.773 -2.779 56.548 1.00 32.19 187 SER A N 1
ATOM 1538 C CA . SER A 1 187 ? -44.754 -3.181 55.521 1.00 32.19 187 SER A CA 1
ATOM 1539 C C . SER A 1 187 ? -44.344 -2.705 54.128 1.00 32.19 187 SER A C 1
ATOM 1541 O O . SER A 1 187 ? -44.492 -3.473 53.185 1.00 32.19 187 SER A O 1
ATOM 1543 N N . TYR A 1 188 ? -43.671 -1.556 53.998 1.00 35.34 188 TYR A N 1
ATOM 1544 C CA . TYR A 1 188 ? -43.074 -1.155 52.714 1.00 35.34 188 TYR A CA 1
ATOM 1545 C C . TYR A 1 188 ? -41.885 -2.032 52.315 1.00 35.34 188 TYR A C 1
ATOM 1547 O O . TYR A 1 188 ? -41.716 -2.338 51.138 1.00 35.34 188 TYR A O 1
ATOM 1555 N N . GLN A 1 189 ? -41.096 -2.526 53.275 1.00 35.25 189 GLN A N 1
ATOM 1556 C CA . GLN A 1 189 ? -40.019 -3.471 52.968 1.00 35.25 189 GLN A CA 1
ATOM 1557 C C . GLN A 1 189 ? -40.519 -4.896 52.704 1.00 35.25 189 GLN A C 1
ATOM 1559 O O . GLN A 1 189 ? -39.845 -5.635 51.987 1.00 35.25 189 GLN A O 1
ATOM 1564 N N . LYS A 1 190 ? -41.677 -5.302 53.249 1.00 32.69 190 LYS A N 1
ATOM 1565 C CA . LYS A 1 190 ? -42.291 -6.597 52.921 1.00 32.69 190 LYS A CA 1
ATOM 1566 C C . LYS A 1 190 ? -43.015 -6.559 51.587 1.00 32.69 190 LYS A C 1
ATOM 1568 O O . LYS A 1 190 ? -42.793 -7.497 50.839 1.00 32.69 190 LYS A O 1
ATOM 1573 N N . GLU A 1 191 ? -43.741 -5.495 51.245 1.00 35.25 191 GLU A N 1
ATOM 1574 C CA . GLU A 1 191 ? -44.346 -5.350 49.915 1.00 35.25 191 GLU A CA 1
ATOM 1575 C C . GLU A 1 191 ? -43.292 -5.147 48.825 1.00 35.25 191 GLU A C 1
ATOM 1577 O O . GLU A 1 191 ? -43.391 -5.786 47.782 1.00 35.25 191 GLU A O 1
ATOM 1582 N N . HIS A 1 192 ? -42.198 -4.413 49.082 1.00 40.28 192 HIS A N 1
ATOM 1583 C CA . HIS A 1 192 ? -41.059 -4.414 48.159 1.00 40.28 192 HIS A CA 1
ATOM 1584 C C . HIS A 1 192 ? -40.356 -5.769 48.109 1.00 40.28 192 HIS A C 1
ATOM 1586 O O . HIS A 1 192 ? -39.984 -6.193 47.026 1.00 40.28 192 HIS A O 1
ATOM 1592 N N . LYS A 1 193 ? -40.185 -6.504 49.217 1.00 36.62 193 LYS A N 1
ATOM 1593 C CA . LYS A 1 193 ? -39.571 -7.845 49.164 1.00 36.62 193 LYS A CA 1
ATOM 1594 C C . LYS A 1 193 ? -40.488 -8.897 48.545 1.00 36.62 193 LYS A C 1
ATOM 1596 O O . LYS A 1 193 ? -39.953 -9.824 47.953 1.00 36.62 193 LYS A O 1
ATOM 1601 N N . THR A 1 194 ? -41.815 -8.782 48.625 1.00 38.12 194 THR A N 1
ATOM 1602 C CA . THR A 1 194 ? -42.764 -9.674 47.935 1.00 38.12 194 THR A CA 1
ATOM 1603 C C . THR A 1 194 ? -42.989 -9.264 46.488 1.00 38.12 194 THR A C 1
ATOM 1605 O O . THR A 1 194 ? -43.100 -10.155 45.660 1.00 38.12 194 THR A O 1
ATOM 1608 N N . ALA A 1 195 ? -42.933 -7.976 46.139 1.00 38.72 195 ALA A N 1
ATOM 1609 C CA . ALA A 1 195 ? -42.921 -7.514 44.750 1.00 38.72 195 ALA A CA 1
ATOM 1610 C C . ALA A 1 195 ? -41.583 -7.838 44.064 1.00 38.72 195 ALA A C 1
ATOM 1612 O O . ALA A 1 195 ? -41.574 -8.328 42.940 1.00 38.72 195 ALA A O 1
ATOM 1613 N N . ILE A 1 196 ? -40.449 -7.691 44.761 1.00 44.53 196 ILE A N 1
ATOM 1614 C CA . ILE A 1 196 ? -39.122 -8.123 44.294 1.00 44.53 196 ILE A CA 1
ATOM 1615 C C . ILE A 1 196 ? -39.030 -9.655 44.279 1.00 44.53 196 ILE A C 1
ATOM 1617 O O . ILE A 1 196 ? -38.417 -10.187 43.362 1.00 44.53 196 ILE A O 1
ATOM 1621 N N . LYS A 1 197 ? -39.680 -10.395 45.196 1.00 39.62 197 LYS A N 1
ATOM 1622 C CA . LYS A 1 197 ? -39.798 -11.871 45.127 1.00 39.62 197 LYS A CA 1
ATOM 1623 C C . LYS A 1 197 ? -40.750 -12.364 44.041 1.00 39.62 197 LYS A C 1
ATOM 1625 O O . LYS A 1 197 ? -40.457 -13.376 43.424 1.00 39.62 197 LYS A O 1
ATOM 1630 N N . GLN A 1 198 ? -41.835 -11.658 43.738 1.00 40.38 198 GLN A N 1
ATOM 1631 C CA . GLN A 1 198 ? -42.710 -11.979 42.605 1.00 40.38 198 GLN A CA 1
ATOM 1632 C C . GLN A 1 198 ? -42.051 -11.614 41.265 1.00 40.38 198 GLN A C 1
ATOM 1634 O O . GLN A 1 198 ? -42.205 -12.355 40.296 1.00 40.38 198 GLN A O 1
ATOM 1639 N N . LEU A 1 199 ? -41.231 -10.557 41.219 1.00 40.94 199 LEU A N 1
ATOM 1640 C CA . LEU A 1 199 ? -40.381 -10.228 40.069 1.00 40.94 199 LEU A CA 1
ATOM 1641 C C . LEU A 1 199 ? -39.183 -11.180 39.925 1.00 40.94 199 LEU A C 1
ATOM 1643 O O . LEU A 1 199 ? -38.815 -11.504 38.802 1.00 40.94 199 LEU A O 1
ATOM 1647 N N . THR A 1 200 ? -38.596 -11.681 41.018 1.00 40.00 200 THR A N 1
ATOM 1648 C CA . THR A 1 200 ? -37.487 -12.660 40.968 1.00 40.00 200 THR A CA 1
ATOM 1649 C C . THR A 1 200 ? -37.962 -14.104 40.800 1.00 40.00 200 THR A C 1
ATOM 1651 O O . THR A 1 200 ? -37.244 -14.886 40.190 1.00 40.00 200 THR A O 1
ATOM 1654 N N . SER A 1 201 ? -39.193 -14.450 41.192 1.00 33.91 201 SER A N 1
ATOM 1655 C CA . SER A 1 201 ? -39.799 -15.755 40.886 1.00 33.91 201 SER A CA 1
ATOM 1656 C C . SER A 1 201 ? -40.328 -15.830 39.448 1.00 33.91 201 SER A C 1
ATOM 1658 O O . SER A 1 201 ? -40.210 -16.879 38.830 1.00 33.91 201 SER A O 1
ATOM 1660 N N . ARG A 1 202 ? -40.790 -14.715 38.850 1.00 36.88 202 ARG A N 1
ATOM 1661 C CA . ARG A 1 202 ? -41.003 -14.632 37.385 1.00 36.88 202 ARG A CA 1
ATOM 1662 C C . ARG A 1 202 ? -39.702 -14.585 36.580 1.00 36.88 202 ARG A C 1
ATOM 1664 O O . ARG A 1 202 ? -39.726 -14.815 35.377 1.00 36.88 202 ARG A O 1
ATOM 1671 N N . ARG A 1 203 ? -38.570 -14.306 37.231 1.00 36.53 203 ARG A N 1
ATOM 1672 C CA . ARG A 1 203 ? -37.231 -14.376 36.628 1.00 36.53 203 ARG A CA 1
ATOM 1673 C C . ARG A 1 203 ? -36.573 -15.751 36.786 1.00 36.53 203 ARG A C 1
ATOM 1675 O O . ARG A 1 203 ? -35.617 -16.036 36.081 1.00 36.53 203 ARG A O 1
ATOM 1682 N N . ALA A 1 204 ? -37.098 -16.609 37.662 1.00 31.91 204 ALA A N 1
ATOM 1683 C CA . ALA A 1 204 ? -36.589 -17.961 37.891 1.00 31.91 204 ALA A CA 1
ATOM 1684 C C . ALA A 1 204 ? -37.257 -19.038 37.012 1.00 31.91 204 ALA A C 1
ATOM 1686 O O . ALA A 1 204 ? -36.736 -20.142 36.928 1.00 31.91 204 ALA A O 1
ATOM 1687 N N . GLU A 1 205 ? -38.338 -18.713 36.295 1.00 35.75 205 GLU A N 1
ATOM 1688 C CA . GLU A 1 205 ? -38.924 -19.586 35.257 1.00 35.75 205 GLU A CA 1
ATOM 1689 C C . GLU A 1 205 ? -38.492 -19.213 33.825 1.00 35.75 205 GLU A C 1
ATOM 1691 O O . GLU A 1 205 ? -38.964 -19.803 32.859 1.00 35.75 205 GLU A O 1
ATOM 1696 N N . LEU A 1 206 ? -37.555 -18.270 33.666 1.00 41.22 206 LEU A N 1
ATOM 1697 C CA . LEU A 1 206 ? -36.979 -17.900 32.362 1.00 41.22 206 LEU A CA 1
ATOM 1698 C C . LEU A 1 206 ? -35.445 -17.935 32.326 1.00 41.22 206 LEU A C 1
ATOM 1700 O O . LEU A 1 206 ? -34.846 -17.488 31.356 1.00 41.22 206 LEU A O 1
ATOM 1704 N N . ASN A 1 207 ? -34.811 -18.534 33.335 1.00 29.23 207 ASN A N 1
ATOM 1705 C CA . ASN A 1 207 ? -33.383 -18.845 33.310 1.00 29.23 207 ASN A CA 1
ATOM 1706 C C . ASN A 1 207 ? -33.174 -20.324 32.968 1.00 29.23 207 ASN A C 1
ATOM 1708 O O . ASN A 1 207 ? -32.658 -21.111 33.756 1.00 29.23 207 ASN A O 1
ATOM 1712 N N . GLY A 1 208 ? -33.599 -20.684 31.761 1.00 35.31 208 GLY A N 1
ATOM 1713 C CA . GLY A 1 208 ? -32.852 -21.611 30.931 1.00 35.31 208 GLY A CA 1
ATOM 1714 C C . GLY A 1 208 ? -32.214 -20.782 29.824 1.00 35.31 208 GLY A C 1
ATOM 1715 O O . GLY A 1 208 ? -32.924 -20.065 29.126 1.00 35.31 208 GLY A O 1
ATOM 1716 N N . VAL A 1 209 ? -30.901 -20.933 29.670 1.00 30.59 209 VAL A N 1
ATOM 1717 C CA . VAL A 1 209 ? -29.995 -20.317 28.687 1.00 30.59 209 VAL A CA 1
ATOM 1718 C C . VAL A 1 209 ? -29.143 -19.167 29.238 1.00 30.59 209 VAL A C 1
ATOM 1720 O O . VAL A 1 209 ? -29.608 -18.155 29.756 1.00 30.59 209 VAL A O 1
ATOM 1723 N N . GLU A 1 210 ? -27.847 -19.436 29.139 1.00 26.59 210 GLU A N 1
ATOM 1724 C CA . GLU A 1 210 ? -26.697 -18.781 29.734 1.00 26.59 210 GLU A CA 1
ATOM 1725 C C . GLU A 1 210 ? -26.348 -17.421 29.110 1.00 26.59 210 GLU A C 1
ATOM 1727 O O . GLU A 1 210 ? -26.704 -17.069 27.988 1.00 26.59 210 GLU A O 1
ATOM 1732 N N . SER A 1 211 ? -25.587 -16.682 29.908 1.00 24.06 211 SER A N 1
ATOM 1733 C CA . SER A 1 211 ? -24.912 -15.405 29.700 1.00 24.06 211 SER A CA 1
ATOM 1734 C C . SER A 1 211 ? -24.078 -15.267 28.418 1.00 24.06 211 SER A C 1
ATOM 1736 O O . SER A 1 211 ? -23.195 -16.084 28.166 1.00 24.06 211 SER A O 1
ATOM 1738 N N . SER A 1 212 ? -24.211 -14.136 27.714 1.00 27.03 212 SER A N 1
ATOM 1739 C CA . SER A 1 212 ? -23.225 -13.027 27.689 1.00 27.03 212 SER A CA 1
ATOM 1740 C C . SER A 1 212 ? -23.459 -12.064 26.509 1.00 27.03 212 SER A C 1
ATOM 1742 O O . SER A 1 212 ? -23.874 -12.443 25.417 1.00 27.03 212 SER A O 1
ATOM 1744 N N . GLU A 1 213 ? -23.265 -10.778 26.792 1.00 24.34 213 GLU A N 1
ATOM 1745 C CA . GLU A 1 213 ? -23.632 -9.606 25.997 1.00 24.34 213 GLU A CA 1
ATOM 1746 C C . GLU A 1 213 ? -22.623 -9.290 24.884 1.00 24.34 213 GLU A C 1
ATOM 1748 O O . GLU A 1 213 ? -21.430 -9.264 25.147 1.00 24.34 213 GLU A O 1
ATOM 1753 N N . TYR A 1 214 ? -23.117 -8.914 23.697 1.00 26.59 214 TYR A N 1
ATOM 1754 C CA . TYR A 1 214 ? -22.697 -7.703 22.969 1.00 26.59 214 TYR A CA 1
ATOM 1755 C C . TYR A 1 214 ? -23.881 -7.212 22.118 1.00 26.59 214 TYR A C 1
ATOM 1757 O O . TYR A 1 214 ? -24.333 -7.886 21.191 1.00 26.59 214 TYR A O 1
ATOM 1765 N N . PHE A 1 215 ? -24.415 -6.037 22.455 1.00 25.36 215 PHE A N 1
ATOM 1766 C CA . PHE A 1 215 ? -25.506 -5.387 21.728 1.00 25.36 215 PHE A CA 1
ATOM 1767 C C . PHE A 1 215 ? -25.015 -4.826 20.383 1.00 25.36 215 PHE A C 1
ATOM 1769 O O . PHE A 1 215 ? -24.153 -3.952 20.338 1.00 25.36 215 PHE A O 1
ATOM 1776 N N . CYS A 1 216 ? -25.618 -5.293 19.288 1.00 23.02 216 CYS A N 1
ATOM 1777 C CA . CYS A 1 216 ? -25.588 -4.655 17.970 1.00 23.02 216 CYS A CA 1
ATOM 1778 C C . CYS A 1 216 ? -26.941 -3.970 17.706 1.00 23.02 216 CYS A C 1
ATOM 1780 O O . CYS A 1 216 ? -27.999 -4.567 17.907 1.00 23.02 216 CYS A O 1
ATOM 1782 N N . SER A 1 217 ? -26.903 -2.723 17.236 1.00 24.98 217 SER A N 1
ATOM 1783 C CA . SER A 1 217 ? -28.055 -1.894 16.847 1.00 24.98 217 SER A CA 1
ATOM 1784 C C . SER A 1 217 ? -28.862 -2.487 15.674 1.00 24.98 217 SER A C 1
ATOM 1786 O O . SER A 1 217 ? -28.251 -3.045 14.760 1.00 24.98 217 SER A O 1
ATOM 1788 N N . PRO A 1 218 ? -30.201 -2.305 15.589 1.00 29.45 218 PRO A N 1
ATOM 1789 C CA . PRO A 1 218 ? -30.961 -2.714 14.410 1.00 29.45 218 PRO A CA 1
ATOM 1790 C C . PRO A 1 218 ? -31.493 -1.542 13.553 1.00 29.45 218 PRO A C 1
ATOM 1792 O O . PRO A 1 218 ? -32.070 -0.582 14.058 1.00 29.45 218 PRO A O 1
ATOM 1795 N N . LYS A 1 219 ? -31.414 -1.767 12.229 1.00 28.69 219 LYS A N 1
ATOM 1796 C CA . LYS A 1 219 ? -32.157 -1.172 11.089 1.00 28.69 219 LYS A CA 1
ATOM 1797 C C . LYS A 1 219 ? -31.563 0.055 10.377 1.00 28.69 219 LYS A C 1
ATOM 1799 O O . LYS A 1 219 ? -32.087 1.159 10.462 1.00 28.69 219 LYS A O 1
ATOM 1804 N N . ILE A 1 220 ? -30.603 -0.215 9.483 1.00 26.38 220 ILE A N 1
ATOM 1805 C CA . ILE A 1 220 ? -30.455 0.520 8.215 1.00 26.38 220 ILE A CA 1
ATOM 1806 C C . ILE A 1 220 ? -31.162 -0.275 7.110 1.00 26.38 220 ILE A C 1
ATOM 1808 O O . ILE A 1 220 ? -31.007 -1.487 6.978 1.00 26.38 220 ILE A O 1
ATOM 1812 N N . ARG A 1 221 ? -31.983 0.436 6.340 1.00 24.64 221 ARG A N 1
ATOM 1813 C CA . ARG A 1 221 ? -32.784 -0.044 5.214 1.00 24.64 221 ARG A CA 1
ATOM 1814 C C . ARG A 1 221 ? -31.890 -0.109 3.969 1.00 24.64 221 ARG A C 1
ATOM 1816 O O . ARG A 1 221 ? -31.489 0.931 3.458 1.00 24.64 221 ARG A O 1
ATOM 1823 N N . CYS A 1 222 ? -31.567 -1.308 3.487 1.00 23.62 222 CYS A N 1
ATOM 1824 C CA . CYS A 1 222 ? -30.890 -1.496 2.201 1.00 23.62 222 CYS A CA 1
ATOM 1825 C C . CYS A 1 222 ? -31.884 -1.274 1.048 1.00 23.62 222 CYS A C 1
ATOM 18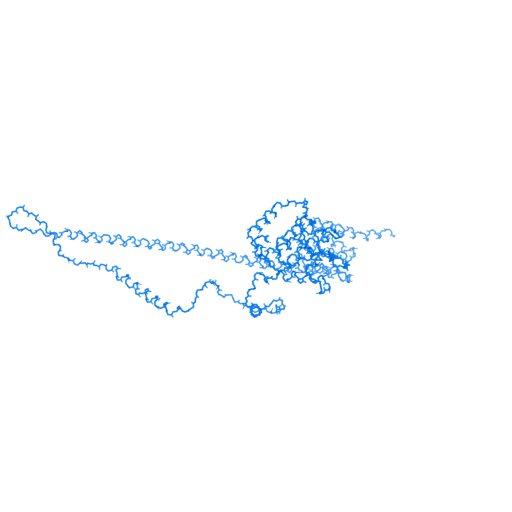27 O O . CYS A 1 222 ? -32.941 -1.904 1.020 1.00 23.62 222 CYS A O 1
ATOM 1829 N N . TYR A 1 223 ? -31.540 -0.400 0.098 1.00 25.75 223 TYR A N 1
ATOM 1830 C CA . TYR A 1 223 ? -32.154 -0.379 -1.233 1.00 25.75 223 TYR A CA 1
ATOM 1831 C C . TYR A 1 223 ? -31.333 -1.253 -2.199 1.00 25.75 223 TYR A C 1
ATOM 1833 O O . TYR A 1 223 ? -30.113 -1.339 -2.040 1.00 25.75 223 TYR A O 1
ATOM 1841 N N . PRO A 1 224 ? -31.977 -1.910 -3.182 1.00 37.31 224 PRO A N 1
ATOM 1842 C CA . PRO A 1 224 ? -31.345 -2.896 -4.048 1.00 37.31 224 PRO A CA 1
ATOM 1843 C C . PRO A 1 224 ? -30.618 -2.206 -5.210 1.00 37.31 224 PRO A C 1
ATOM 1845 O O . PRO A 1 224 ? -31.183 -1.345 -5.883 1.00 37.31 224 PRO A O 1
ATOM 1848 N N . GLY A 1 225 ? -29.366 -2.591 -5.456 1.00 27.42 225 GLY A N 1
ATOM 1849 C CA . GLY A 1 225 ? -28.530 -2.000 -6.499 1.00 27.42 225 GLY A CA 1
ATOM 1850 C C . GLY A 1 225 ? -27.438 -2.951 -6.980 1.00 27.42 225 GLY A C 1
ATOM 1851 O O . GLY A 1 225 ? -26.289 -2.807 -6.591 1.00 27.42 225 GLY A O 1
ATOM 1852 N N . PHE A 1 226 ? -27.844 -3.900 -7.826 1.00 31.59 226 PHE A N 1
ATOM 1853 C CA . PHE A 1 226 ? -27.059 -4.669 -8.802 1.00 31.59 226 PHE A CA 1
ATOM 1854 C C . PHE A 1 226 ? -25.763 -5.377 -8.354 1.00 31.59 226 PHE A C 1
ATOM 1856 O O . PHE A 1 226 ? -24.665 -4.822 -8.321 1.00 31.59 226 PHE A O 1
ATOM 1863 N N . ASP A 1 227 ? -25.932 -6.689 -8.177 1.00 37.31 227 ASP A N 1
ATOM 1864 C CA . ASP A 1 227 ? -24.937 -7.755 -8.095 1.00 37.31 227 ASP A CA 1
ATOM 1865 C C . ASP A 1 227 ? -23.870 -7.717 -9.196 1.00 37.31 227 ASP A C 1
ATOM 1867 O O . ASP A 1 227 ? -24.145 -8.045 -10.350 1.00 37.31 227 ASP A O 1
ATOM 1871 N N . LYS A 1 228 ? -22.617 -7.444 -8.810 1.00 41.03 228 LYS A N 1
ATOM 1872 C CA . LYS A 1 228 ? -21.406 -8.006 -9.450 1.00 41.03 228 LYS A CA 1
ATOM 1873 C C . LYS A 1 228 ? -20.265 -8.236 -8.441 1.00 41.03 228 LYS A C 1
ATOM 1875 O O . LYS A 1 228 ? -19.111 -7.949 -8.740 1.00 41.03 228 LYS A O 1
ATOM 1880 N N . GLN A 1 229 ? -20.563 -8.742 -7.239 1.00 43.34 229 GLN A N 1
ATOM 1881 C CA . GLN A 1 229 ? -19.537 -9.094 -6.233 1.00 43.34 229 GLN A CA 1
ATOM 1882 C C . GLN A 1 229 ? -19.430 -10.595 -5.915 1.00 43.34 229 GLN A C 1
ATOM 1884 O O . GLN A 1 229 ? -18.624 -10.985 -5.076 1.00 43.34 229 GLN A O 1
ATOM 1889 N N . HIS A 1 230 ? -20.144 -11.467 -6.627 1.00 44.75 230 HIS A N 1
ATOM 1890 C CA . HIS A 1 230 ? -20.137 -12.911 -6.351 1.00 44.75 230 HIS A CA 1
ATOM 1891 C C . HIS A 1 230 ? -18.917 -13.699 -6.868 1.00 44.75 230 HIS A C 1
ATOM 1893 O O . HIS A 1 230 ? -19.002 -14.914 -6.982 1.00 44.75 230 HIS A O 1
ATOM 1899 N N . ILE A 1 231 ? -17.781 -13.061 -7.183 1.00 51.97 231 ILE A N 1
ATOM 1900 C CA . ILE A 1 231 ? -16.613 -13.784 -7.735 1.00 51.97 231 ILE A CA 1
ATOM 1901 C C . ILE A 1 231 ? -15.373 -13.764 -6.827 1.00 51.97 231 ILE A C 1
ATOM 1903 O O . ILE A 1 231 ? -14.491 -14.592 -7.019 1.00 51.97 231 ILE A O 1
ATOM 1907 N N . LEU A 1 232 ? -15.272 -12.888 -5.819 1.00 55.09 232 LEU A N 1
ATOM 1908 C CA . LEU A 1 232 ? -13.987 -12.700 -5.117 1.00 55.09 232 LEU A CA 1
ATOM 1909 C C . LEU A 1 232 ? -13.985 -12.963 -3.611 1.00 55.09 232 LEU A C 1
ATOM 1911 O O . LEU A 1 232 ? -12.901 -13.050 -3.043 1.00 55.09 232 LEU A O 1
ATOM 1915 N N . TRP A 1 233 ? -15.135 -13.114 -2.953 1.00 49.25 233 TRP A N 1
ATOM 1916 C CA . TRP A 1 233 ? -15.151 -13.371 -1.512 1.00 49.25 233 TRP A CA 1
ATOM 1917 C C . TRP A 1 233 ? -16.286 -14.327 -1.125 1.00 49.25 233 TRP A C 1
ATOM 1919 O O . TRP A 1 233 ? -17.432 -14.061 -1.500 1.00 49.25 233 TRP A O 1
ATOM 1929 N N . PRO A 1 234 ? -16.002 -15.430 -0.406 1.00 65.69 234 PRO A N 1
ATOM 1930 C CA . PRO A 1 234 ? -17.030 -16.385 -0.007 1.00 65.69 234 PRO A CA 1
ATOM 1931 C C . PRO A 1 234 ? -18.026 -15.744 0.961 1.00 65.69 234 PRO A C 1
ATOM 1933 O O . PRO A 1 234 ? -17.672 -14.903 1.797 1.00 65.69 234 PRO A O 1
ATOM 1936 N N . GLN A 1 235 ? -19.291 -16.149 0.862 1.00 74.25 235 GLN A N 1
ATOM 1937 C CA . GLN A 1 235 ? -20.316 -15.669 1.786 1.00 74.25 235 GLN A CA 1
ATOM 1938 C C . GLN A 1 235 ? -20.043 -16.193 3.204 1.00 74.25 235 GLN A C 1
ATOM 1940 O O . GLN A 1 235 ? -19.487 -17.275 3.392 1.00 74.25 235 GLN A O 1
ATOM 1945 N N . ARG A 1 236 ? -20.488 -15.465 4.240 1.00 71.81 236 ARG A N 1
ATOM 1946 C CA . ARG A 1 236 ? -20.316 -15.877 5.651 1.00 71.81 236 ARG A CA 1
ATOM 1947 C C . ARG A 1 236 ? -20.830 -17.299 5.916 1.00 71.81 236 ARG A C 1
ATOM 1949 O O . ARG A 1 236 ? -20.231 -18.033 6.694 1.00 71.81 236 ARG A O 1
ATOM 1956 N N . SER A 1 237 ? -21.921 -17.689 5.262 1.00 75.25 237 SER A N 1
ATOM 1957 C CA . SER A 1 237 ? -22.511 -19.030 5.333 1.00 75.25 237 SER A CA 1
ATOM 1958 C C . SER A 1 237 ? -21.624 -20.116 4.714 1.00 75.25 237 SER A C 1
ATOM 1960 O O . SER A 1 237 ? -21.587 -21.228 5.231 1.00 75.25 237 SER A O 1
ATOM 1962 N N . GLU A 1 238 ? -20.895 -19.808 3.641 1.00 78.19 238 GLU A N 1
ATOM 1963 C CA . GLU A 1 238 ? -19.924 -20.711 3.011 1.00 78.19 238 GLU A CA 1
ATOM 1964 C C . GLU A 1 238 ? -18.666 -20.840 3.873 1.00 78.19 238 GLU A C 1
ATOM 1966 O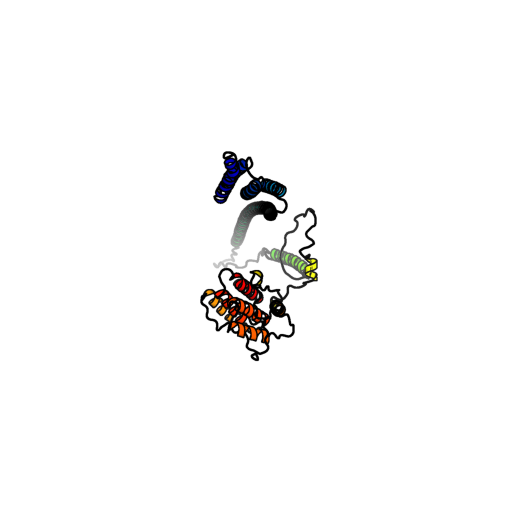 O . GLU A 1 238 ? -18.210 -21.953 4.116 1.00 78.19 238 GLU A O 1
ATOM 1971 N N . CYS A 1 239 ? -18.182 -19.727 4.433 1.00 72.50 239 CYS A N 1
ATOM 1972 C CA . CYS A 1 239 ? -17.033 -19.715 5.337 1.00 72.50 239 CYS A CA 1
ATOM 1973 C C . CYS A 1 239 ? -17.298 -20.515 6.624 1.00 72.50 239 CYS A C 1
ATOM 1975 O O . CYS A 1 239 ? -16.461 -21.312 7.026 1.00 72.50 239 CYS A O 1
ATOM 1977 N N . MET A 1 240 ? -18.486 -20.393 7.232 1.00 75.50 240 MET A N 1
ATOM 1978 C CA . MET A 1 240 ? -18.838 -21.200 8.413 1.00 75.50 240 MET A CA 1
ATOM 1979 C C . MET A 1 240 ? -19.023 -22.692 8.096 1.00 75.50 240 MET A C 1
ATOM 1981 O O . MET A 1 240 ? -18.883 -23.519 8.994 1.00 75.50 240 MET A O 1
ATOM 1985 N N . LYS A 1 241 ? -19.319 -23.055 6.837 1.00 78.75 241 LYS A N 1
ATOM 1986 C CA . LYS A 1 241 ? -19.338 -24.459 6.393 1.00 78.75 241 LYS A CA 1
ATOM 1987 C C . LYS A 1 241 ? -17.927 -25.013 6.200 1.00 78.75 241 LYS A C 1
ATOM 1989 O O . LYS A 1 241 ? -17.687 -26.157 6.567 1.00 78.75 241 LYS A O 1
ATOM 1994 N N . SER A 1 242 ? -17.014 -24.233 5.620 1.00 74.50 242 SER A N 1
ATOM 1995 C CA . SER A 1 242 ? -15.637 -24.668 5.353 1.00 74.50 242 SER A CA 1
ATOM 1996 C C . SER A 1 242 ? -14.720 -24.569 6.578 1.00 74.50 242 SER A C 1
ATOM 1998 O O . SER A 1 242 ? -13.841 -25.407 6.749 1.00 74.50 242 SER A O 1
ATOM 2000 N N . PHE A 1 243 ? -14.937 -23.577 7.444 1.00 71.94 243 PHE A N 1
ATOM 2001 C CA . PHE A 1 243 ? -14.140 -23.285 8.638 1.00 71.94 243 PHE A CA 1
ATOM 2002 C C . PHE A 1 243 ? -15.066 -23.031 9.842 1.00 71.94 243 PHE A C 1
ATOM 2004 O O . PHE A 1 243 ? -15.337 -21.884 10.202 1.00 71.94 243 PHE A O 1
ATOM 2011 N N . PRO A 1 244 ? -15.587 -24.096 10.480 1.00 72.94 244 PRO A N 1
ATOM 2012 C CA . PRO A 1 244 ? -16.545 -23.976 11.582 1.00 72.94 244 PRO A CA 1
ATOM 2013 C C . PRO A 1 244 ? -15.924 -23.434 12.879 1.00 72.94 244 PRO A C 1
ATOM 2015 O O . PRO A 1 244 ? -16.643 -22.952 13.753 1.00 72.94 244 PRO A O 1
ATOM 2018 N N . LYS A 1 245 ? -14.596 -23.511 13.019 1.00 73.25 245 LYS A N 1
ATOM 2019 C CA . LYS A 1 245 ? -13.825 -22.910 14.111 1.00 73.25 245 LYS A CA 1
ATOM 2020 C C . LYS A 1 245 ? -12.599 -22.213 13.536 1.00 73.25 245 LYS A C 1
ATOM 2022 O O . LYS A 1 245 ? -12.034 -22.679 12.547 1.00 73.25 245 LYS A O 1
ATOM 2027 N N . ILE A 1 246 ? -12.206 -21.112 14.173 1.00 67.81 246 ILE A N 1
ATOM 2028 C CA . ILE A 1 246 ? -10.935 -20.444 13.885 1.00 67.81 246 ILE A CA 1
ATOM 2029 C C . ILE A 1 246 ? -9.818 -21.464 14.171 1.00 67.81 246 ILE A C 1
ATOM 2031 O O . ILE A 1 246 ? -9.875 -22.104 15.226 1.00 67.81 246 ILE A O 1
ATOM 2035 N N . PRO A 1 247 ? -8.867 -21.680 13.243 1.00 68.31 247 PRO A N 1
ATOM 2036 C CA . PRO A 1 247 ? -7.752 -22.589 13.474 1.00 68.31 247 PRO A CA 1
ATOM 2037 C C . PRO A 1 247 ? -6.945 -22.158 14.699 1.00 68.31 247 PRO A C 1
ATOM 2039 O O . PRO A 1 247 ? -6.851 -20.965 14.991 1.00 68.31 247 PRO A O 1
ATOM 2042 N N . ASP A 1 248 ? -6.326 -23.123 15.376 1.00 68.19 248 ASP A N 1
ATOM 2043 C CA . ASP A 1 248 ? -5.317 -22.823 16.394 1.00 68.19 248 ASP A CA 1
ATOM 2044 C C . ASP A 1 248 ? -4.214 -21.934 15.778 1.00 68.19 248 ASP A C 1
ATOM 2046 O O . ASP A 1 248 ? -3.938 -22.081 14.581 1.00 68.19 248 ASP A O 1
ATOM 2050 N N . PRO A 1 249 ? -3.560 -21.042 16.549 1.00 64.69 249 PRO A N 1
ATOM 2051 C CA . PRO A 1 249 ? -2.528 -20.136 16.030 1.00 64.69 249 PRO A CA 1
ATOM 2052 C C . PRO A 1 249 ? -1.443 -20.836 15.196 1.00 64.69 249 PRO A C 1
ATOM 2054 O O . PRO A 1 249 ? -1.004 -20.312 14.176 1.00 64.69 249 PRO A O 1
ATOM 2057 N N . GLU A 1 250 ? -1.098 -22.073 15.561 1.00 65.06 250 GLU A N 1
ATOM 2058 C CA . GLU A 1 250 ? -0.108 -22.919 14.879 1.00 65.06 250 GLU A CA 1
ATOM 2059 C C . GLU A 1 250 ? -0.517 -23.319 13.448 1.00 65.06 250 GLU A C 1
ATOM 2061 O O . GLU A 1 250 ? 0.323 -23.663 12.623 1.00 65.06 250 GLU A O 1
ATOM 2066 N N . LYS A 1 251 ? -1.819 -23.289 13.142 1.00 67.19 251 LYS A N 1
ATOM 2067 C CA . LYS A 1 251 ? -2.395 -23.669 11.841 1.00 67.19 251 LYS A CA 1
ATOM 2068 C C . LYS A 1 251 ? -2.750 -22.459 10.982 1.00 67.19 251 LYS A C 1
ATOM 2070 O O . LYS A 1 251 ? -3.299 -22.629 9.890 1.00 67.19 251 LYS A O 1
ATOM 2075 N N . LEU A 1 252 ? -2.493 -21.244 11.470 1.00 71.69 252 LEU A N 1
ATOM 2076 C CA . LEU A 1 252 ? -2.704 -20.043 10.676 1.00 71.69 252 LEU A CA 1
ATOM 2077 C C . LEU A 1 252 ? -1.696 -20.011 9.520 1.00 71.69 252 LEU A C 1
ATOM 2079 O O . LEU A 1 252 ? -0.512 -20.280 9.730 1.00 71.69 252 LEU A O 1
ATOM 2083 N N . PRO A 1 253 ? -2.145 -19.694 8.293 1.00 68.88 253 PRO A N 1
ATOM 2084 C CA . PRO A 1 253 ? -1.256 -19.642 7.148 1.00 68.88 253 PRO A CA 1
ATOM 2085 C C . PRO A 1 253 ? -0.245 -18.513 7.342 1.00 68.88 253 PRO A C 1
ATOM 2087 O O . PRO A 1 253 ? -0.612 -17.344 7.460 1.00 68.88 253 PRO A O 1
ATOM 2090 N N . THR A 1 254 ? 1.033 -18.867 7.350 1.00 79.69 254 THR A N 1
ATOM 2091 C CA . THR A 1 254 ? 2.133 -17.908 7.343 1.00 79.69 254 THR A CA 1
ATOM 2092 C C . THR A 1 254 ? 2.548 -17.637 5.903 1.00 79.69 254 THR A C 1
ATOM 2094 O O . THR A 1 254 ? 2.494 -18.510 5.032 1.00 79.69 254 THR A O 1
ATOM 2097 N N . TYR A 1 255 ? 2.977 -16.407 5.632 1.00 86.50 255 TYR A N 1
ATOM 2098 C CA . TYR A 1 255 ? 3.576 -16.069 4.350 1.00 86.50 255 TYR A CA 1
ATOM 2099 C C . TYR A 1 255 ? 5.102 -16.071 4.477 1.00 86.50 255 TYR A C 1
ATOM 2101 O O . TYR A 1 255 ? 5.679 -15.645 5.482 1.00 86.50 255 TYR A O 1
ATOM 2109 N N . PHE A 1 256 ? 5.769 -16.581 3.450 1.00 87.69 256 PHE A N 1
ATOM 2110 C CA . PHE A 1 256 ? 7.195 -16.382 3.242 1.00 87.69 256 PHE A CA 1
ATOM 2111 C C . PHE A 1 256 ? 7.336 -15.487 2.021 1.00 87.69 256 PHE A C 1
ATOM 2113 O O . PHE A 1 256 ? 6.772 -15.803 0.976 1.00 87.69 256 PHE A O 1
ATOM 2120 N N . LEU A 1 257 ? 8.045 -14.369 2.164 1.00 88.88 257 LEU A N 1
ATOM 2121 C CA . LEU A 1 257 ? 8.357 -13.448 1.085 1.00 88.88 257 LEU A CA 1
ATOM 2122 C C . LEU A 1 257 ? 9.622 -13.945 0.365 1.00 88.88 257 LEU A C 1
ATOM 2124 O O . LEU A 1 257 ? 10.728 -13.778 0.892 1.00 88.88 257 LEU A O 1
ATOM 2128 N N . PRO A 1 258 ? 9.480 -14.570 -0.818 1.00 86.19 258 PRO A N 1
ATOM 2129 C CA . PRO A 1 258 ? 10.613 -15.026 -1.607 1.00 86.19 258 PRO A CA 1
ATOM 2130 C C . PRO A 1 258 ? 11.448 -13.845 -2.128 1.00 86.19 258 PRO A C 1
ATOM 2132 O O . PRO A 1 258 ? 10.868 -12.872 -2.627 1.00 86.19 258 PRO A O 1
ATOM 2135 N N . PRO A 1 259 ? 12.794 -13.923 -2.112 1.00 85.50 259 PRO A N 1
ATOM 2136 C CA . PRO A 1 259 ? 13.640 -12.913 -2.752 1.00 85.50 259 PRO A CA 1
ATOM 2137 C C . PRO A 1 259 ? 13.386 -12.808 -4.266 1.00 85.50 259 PRO A C 1
ATOM 2139 O O . PRO A 1 259 ? 13.627 -11.761 -4.869 1.00 85.50 259 PRO A O 1
ATOM 2142 N N . GLU A 1 260 ? 12.817 -13.844 -4.888 1.00 84.62 260 GLU A N 1
ATOM 2143 C CA . GLU A 1 260 ? 12.436 -13.845 -6.301 1.00 84.62 260 GLU A CA 1
ATOM 2144 C C . GLU A 1 260 ? 11.416 -12.755 -6.660 1.00 84.62 260 GLU A C 1
ATOM 2146 O O . GLU A 1 260 ? 11.430 -12.253 -7.785 1.00 84.62 260 GLU A O 1
ATOM 2151 N N . ASN A 1 261 ? 10.597 -12.300 -5.703 1.00 84.38 261 ASN A N 1
ATOM 2152 C CA . ASN A 1 261 ? 9.657 -11.194 -5.921 1.00 84.38 261 ASN A CA 1
ATOM 2153 C C . ASN A 1 261 ? 10.363 -9.859 -6.211 1.00 84.38 261 ASN A C 1
ATOM 2155 O O . ASN A 1 261 ? 9.775 -8.968 -6.823 1.00 84.38 261 ASN A O 1
ATOM 2159 N N . ARG A 1 262 ? 11.624 -9.714 -5.789 1.00 82.06 262 ARG A N 1
ATOM 2160 C CA . ARG A 1 262 ? 12.468 -8.541 -6.061 1.00 82.06 262 ARG A CA 1
ATOM 2161 C C . ARG A 1 262 ? 13.388 -8.740 -7.272 1.00 82.06 262 ARG A C 1
ATOM 2163 O O . ARG A 1 262 ? 14.253 -7.909 -7.520 1.00 82.06 262 ARG A O 1
ATOM 2170 N N . GLY A 1 263 ? 13.191 -9.810 -8.046 1.00 78.88 263 GLY A N 1
ATOM 2171 C CA . GLY A 1 263 ? 13.962 -10.092 -9.260 1.00 78.88 263 GLY A CA 1
ATOM 2172 C C . GLY A 1 263 ? 15.272 -10.845 -9.023 1.00 78.88 263 GLY A C 1
ATOM 2173 O O . GLY A 1 263 ? 16.033 -11.045 -9.972 1.00 78.88 263 GLY A O 1
ATOM 2174 N N . PHE A 1 264 ? 15.539 -11.301 -7.794 1.00 79.44 264 PHE A N 1
ATOM 2175 C CA . PHE A 1 264 ? 16.635 -12.236 -7.556 1.00 79.44 264 PHE A CA 1
ATOM 2176 C C . PHE A 1 264 ? 16.325 -13.580 -8.210 1.00 79.44 264 PHE A C 1
ATOM 2178 O O . PHE A 1 264 ? 15.183 -14.037 -8.254 1.00 79.44 264 PHE A O 1
ATOM 2185 N N . ARG A 1 265 ? 17.358 -14.236 -8.739 1.00 69.81 265 ARG A N 1
ATOM 2186 C CA . ARG A 1 265 ? 17.217 -15.633 -9.151 1.00 69.81 265 ARG A CA 1
ATOM 2187 C C . ARG A 1 265 ? 17.041 -16.475 -7.893 1.00 69.81 265 ARG A C 1
ATOM 2189 O O . ARG A 1 265 ? 17.654 -16.175 -6.872 1.00 69.81 265 ARG A O 1
ATOM 2196 N N . GLN A 1 266 ? 16.229 -17.525 -7.993 1.00 64.88 266 GLN A N 1
ATOM 2197 C CA . GLN A 1 266 ? 16.146 -18.549 -6.957 1.00 64.88 266 GLN A CA 1
ATOM 2198 C C . GLN A 1 266 ? 17.565 -18.979 -6.591 1.00 64.88 266 GLN A C 1
ATOM 2200 O O . GLN A 1 266 ? 18.338 -19.336 -7.490 1.00 64.88 266 GLN A O 1
ATOM 2205 N N . VAL A 1 267 ? 17.895 -18.867 -5.302 1.00 60.72 267 VAL A N 1
ATOM 2206 C CA . VAL A 1 267 ? 19.253 -19.084 -4.800 1.00 60.72 267 VAL A CA 1
ATOM 2207 C C . VAL A 1 267 ? 19.718 -20.452 -5.298 1.00 60.72 267 VAL A C 1
ATOM 2209 O O . VAL A 1 267 ? 19.004 -21.452 -5.162 1.00 60.72 267 VAL A O 1
ATOM 2212 N N . LEU A 1 268 ? 20.880 -20.497 -5.958 1.00 53.59 268 LEU A N 1
ATOM 2213 C CA . LEU A 1 268 ? 21.332 -21.666 -6.729 1.00 53.59 268 LEU A CA 1
ATOM 2214 C C . LEU A 1 268 ? 21.743 -22.852 -5.852 1.00 53.59 268 LEU A C 1
ATOM 2216 O O . LEU A 1 268 ? 22.148 -23.887 -6.383 1.00 53.59 268 LEU A O 1
ATOM 2220 N N . ILE A 1 269 ? 21.552 -22.708 -4.538 1.00 56.69 269 ILE A N 1
ATOM 2221 C CA . ILE A 1 269 ? 21.648 -23.702 -3.469 1.00 56.69 269 ILE A CA 1
ATOM 2222 C C . ILE A 1 269 ? 21.298 -25.115 -3.978 1.00 56.69 269 ILE A C 1
ATOM 2224 O O . ILE A 1 269 ? 22.049 -26.055 -3.773 1.00 56.69 269 ILE A O 1
ATOM 2228 N N . PHE A 1 270 ? 20.229 -25.302 -4.754 1.00 57.34 270 PHE A N 1
ATOM 2229 C CA . PHE A 1 270 ? 19.807 -26.655 -5.150 1.00 57.34 270 PHE A CA 1
ATOM 2230 C C . PHE A 1 270 ? 20.185 -27.109 -6.575 1.00 57.34 270 PHE A C 1
ATOM 2232 O O . PHE A 1 270 ? 19.796 -28.211 -6.964 1.00 57.34 270 PHE A O 1
ATOM 2239 N N . LYS A 1 271 ? 20.927 -26.320 -7.374 1.00 53.03 271 LYS A N 1
ATOM 2240 C CA . LYS A 1 271 ? 21.253 -26.692 -8.773 1.00 53.03 271 LYS A CA 1
ATOM 2241 C C . LYS A 1 271 ? 22.482 -27.591 -8.926 1.00 53.03 271 LYS A C 1
ATOM 2243 O O . LYS A 1 271 ? 22.474 -28.450 -9.803 1.00 53.03 271 LYS A O 1
ATOM 2248 N N . ASN A 1 272 ? 23.499 -27.448 -8.075 1.00 53.06 272 ASN A N 1
ATOM 2249 C CA . ASN A 1 272 ? 24.730 -28.247 -8.141 1.00 53.06 272 ASN A CA 1
ATOM 2250 C C . ASN A 1 272 ? 24.714 -29.371 -7.097 1.00 53.06 272 ASN A C 1
ATOM 2252 O O . ASN A 1 272 ? 25.550 -29.425 -6.198 1.00 53.06 272 ASN A O 1
ATOM 2256 N N . TYR A 1 273 ? 23.743 -30.283 -7.200 1.00 54.81 273 TYR A N 1
ATOM 2257 C CA . TYR A 1 273 ? 23.727 -31.488 -6.372 1.00 54.81 273 TYR A CA 1
ATOM 2258 C C . TYR A 1 273 ? 24.790 -32.481 -6.864 1.00 54.81 273 TYR A C 1
ATOM 2260 O O . TYR A 1 273 ? 24.495 -33.417 -7.606 1.00 54.81 273 TYR A O 1
ATOM 2268 N N . THR A 1 274 ? 26.045 -32.284 -6.462 1.00 46.50 274 THR A N 1
ATOM 2269 C CA . THR A 1 274 ? 27.072 -33.326 -6.555 1.00 46.50 274 THR A CA 1
ATOM 2270 C C . THR A 1 274 ? 27.122 -34.075 -5.231 1.00 46.50 274 THR A C 1
ATOM 2272 O O . THR A 1 274 ? 27.542 -33.545 -4.206 1.00 46.50 274 THR A O 1
ATOM 2275 N N . VAL A 1 275 ? 26.628 -35.310 -5.277 1.00 46.72 275 VAL A N 1
ATOM 2276 C CA . VAL A 1 275 ? 26.684 -36.340 -4.233 1.00 46.72 275 VAL A CA 1
ATOM 2277 C C . VAL A 1 275 ? 28.041 -36.315 -3.517 1.00 46.72 275 VAL A C 1
ATOM 2279 O O . VAL A 1 275 ? 29.060 -36.562 -4.155 1.00 46.72 275 VAL A O 1
ATOM 2282 N N . GLY A 1 276 ? 28.063 -36.039 -2.205 1.00 50.28 276 GLY A N 1
ATOM 2283 C CA . GLY A 1 276 ? 29.313 -36.143 -1.439 1.00 50.28 276 GLY A CA 1
ATOM 2284 C C . GLY A 1 276 ? 29.429 -35.471 -0.066 1.00 50.28 276 GLY A C 1
ATOM 2285 O O . GLY A 1 276 ? 30.551 -35.364 0.409 1.00 50.28 276 GLY A O 1
ATOM 2286 N N . LEU A 1 277 ? 28.356 -35.026 0.598 1.00 51.47 277 LEU A N 1
ATOM 2287 C CA . LEU A 1 277 ? 28.450 -34.503 1.974 1.00 51.47 277 LEU A CA 1
ATOM 2288 C C . LEU A 1 277 ? 27.793 -35.483 2.953 1.00 51.47 277 LEU A C 1
ATOM 2290 O O . LEU A 1 277 ? 26.571 -35.587 3.032 1.00 51.47 277 LEU A O 1
ATOM 2294 N N . GLY A 1 278 ? 28.636 -36.245 3.653 1.00 48.06 278 GLY A N 1
ATOM 2295 C CA . GLY A 1 278 ? 28.259 -37.215 4.687 1.00 48.06 278 GLY A CA 1
ATOM 2296 C C . GLY A 1 278 ? 27.986 -36.598 6.062 1.00 48.06 278 GLY A C 1
ATOM 2297 O O . GLY A 1 278 ? 27.864 -37.332 7.037 1.00 48.06 278 GLY A O 1
ATOM 2298 N N . GLU A 1 279 ? 27.892 -35.274 6.159 1.00 54.69 279 GLU A N 1
ATOM 2299 C CA . GLU A 1 279 ? 27.728 -34.569 7.428 1.00 54.69 279 GLU A CA 1
ATOM 2300 C C . GLU A 1 279 ? 26.290 -34.067 7.569 1.00 54.69 279 GLU A C 1
ATOM 2302 O O . GLU A 1 279 ? 25.824 -33.228 6.805 1.00 54.69 279 GLU A O 1
ATOM 2307 N N . THR A 1 280 ? 25.558 -34.591 8.552 1.00 62.22 280 THR A N 1
ATOM 2308 C CA . THR A 1 280 ? 24.198 -34.157 8.912 1.00 62.22 280 THR A CA 1
ATOM 2309 C C . THR A 1 280 ? 24.234 -32.939 9.839 1.00 62.22 280 THR A C 1
ATOM 2311 O O . THR A 1 280 ? 23.580 -32.938 10.884 1.00 62.22 280 THR A O 1
ATOM 2314 N N . GLN A 1 281 ? 25.052 -31.934 9.524 1.00 73.25 281 GLN A N 1
ATOM 2315 C CA . GLN A 1 281 ? 25.161 -30.729 10.348 1.00 73.25 281 GLN A CA 1
ATOM 2316 C C . GLN A 1 281 ? 24.068 -29.726 9.953 1.00 73.25 281 GLN A C 1
ATOM 2318 O O . GLN A 1 281 ? 23.804 -29.522 8.775 1.00 73.25 281 GLN A O 1
ATOM 2323 N N . ALA A 1 282 ? 23.366 -29.151 10.929 1.00 81.38 282 ALA A N 1
ATOM 2324 C CA . ALA A 1 282 ? 22.345 -28.131 10.681 1.00 81.38 282 ALA A CA 1
ATOM 2325 C C . ALA A 1 282 ? 22.993 -26.732 10.595 1.00 81.38 282 ALA A C 1
ATOM 2327 O O . ALA A 1 282 ? 24.028 -26.531 11.229 1.00 81.38 282 ALA A O 1
ATOM 2328 N N . PRO A 1 283 ? 22.395 -25.774 9.861 1.00 82.50 283 PRO A N 1
ATOM 2329 C CA . PRO A 1 283 ? 22.990 -24.460 9.644 1.00 82.50 283 PRO A CA 1
ATOM 2330 C C . PRO A 1 283 ? 22.988 -23.635 10.932 1.00 82.50 283 PRO A C 1
ATOM 2332 O O . PRO A 1 283 ? 21.921 -23.321 11.467 1.00 82.50 283 PRO A O 1
ATOM 2335 N N . ASP A 1 284 ? 24.176 -23.269 11.414 1.00 84.56 284 ASP A N 1
ATOM 2336 C CA . ASP A 1 284 ? 24.344 -22.445 12.614 1.00 84.56 284 ASP A CA 1
ATOM 2337 C C . ASP A 1 284 ? 24.643 -20.980 12.261 1.00 84.56 284 ASP A C 1
ATOM 2339 O O . ASP A 1 284 ? 25.759 -20.606 11.892 1.00 84.56 284 ASP A O 1
ATOM 2343 N N . CYS A 1 285 ? 23.627 -20.129 12.401 1.00 82.75 285 CYS A N 1
ATOM 2344 C CA . CYS A 1 285 ? 23.715 -18.695 12.121 1.00 82.75 285 CYS A CA 1
ATOM 2345 C C . CYS A 1 285 ? 24.306 -17.869 13.277 1.00 82.75 285 CYS A C 1
ATOM 2347 O O . CYS A 1 285 ? 24.551 -16.673 13.103 1.00 82.75 285 CYS A O 1
ATOM 2349 N N . SER A 1 286 ? 24.542 -18.467 14.451 1.00 78.12 286 SER A N 1
ATOM 2350 C CA . SER A 1 286 ? 25.021 -17.740 15.636 1.00 78.12 286 SER A CA 1
ATOM 2351 C C . SER A 1 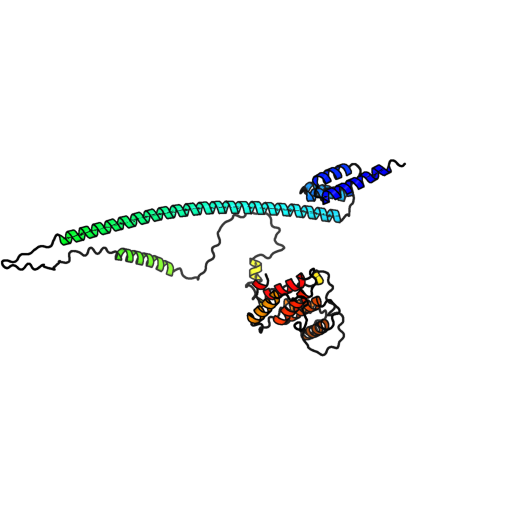286 ? 26.470 -17.256 15.496 1.00 78.12 286 SER A C 1
ATOM 2353 O O . SER A 1 286 ? 26.826 -16.193 16.005 1.00 78.12 286 SER A O 1
ATOM 2355 N N . SER A 1 287 ? 27.287 -17.997 14.743 1.00 71.81 287 SER A N 1
ATOM 2356 C CA . SER A 1 287 ? 28.722 -17.748 14.551 1.00 71.81 287 SER A CA 1
ATOM 2357 C C . SER A 1 287 ? 29.055 -16.585 13.600 1.00 71.81 287 SER A C 1
ATOM 2359 O O . SER A 1 287 ? 30.215 -16.181 13.500 1.00 71.81 287 SER A O 1
ATOM 2361 N N . ILE A 1 288 ? 28.060 -16.017 12.910 1.00 73.12 288 ILE A N 1
ATOM 2362 C CA . ILE A 1 288 ? 28.260 -14.975 11.894 1.00 73.12 288 ILE A CA 1
ATOM 2363 C C . ILE A 1 288 ? 28.338 -13.598 12.560 1.00 73.12 288 ILE A C 1
ATOM 2365 O O . ILE A 1 288 ? 27.389 -13.135 13.197 1.00 73.12 288 ILE A O 1
ATOM 2369 N N . THR A 1 289 ? 29.475 -12.921 12.408 1.00 63.16 289 THR A N 1
ATOM 2370 C CA . THR A 1 289 ? 29.720 -11.593 12.988 1.00 63.16 289 THR A CA 1
ATOM 2371 C C . THR A 1 289 ? 28.932 -10.503 12.260 1.00 63.16 289 THR A C 1
ATOM 2373 O O . THR A 1 289 ? 29.030 -10.378 11.039 1.00 63.16 289 THR A O 1
ATOM 2376 N N . ASP A 1 290 ? 28.187 -9.689 13.011 1.00 61.28 290 ASP A N 1
ATOM 2377 C CA . ASP A 1 290 ? 27.422 -8.556 12.482 1.00 61.28 290 ASP A CA 1
ATOM 2378 C C . ASP A 1 290 ? 28.325 -7.341 12.227 1.00 61.28 290 ASP A C 1
ATOM 2380 O O . ASP A 1 290 ? 29.123 -6.960 13.080 1.00 61.28 290 ASP A O 1
ATOM 2384 N N . ALA A 1 291 ? 28.156 -6.673 11.081 1.00 54.22 291 ALA A N 1
ATOM 2385 C CA . ALA A 1 291 ? 28.781 -5.371 10.815 1.00 54.22 291 ALA A CA 1
ATOM 2386 C C . ALA A 1 291 ? 27.976 -4.189 11.401 1.00 54.22 291 ALA A C 1
ATOM 2388 O O . ALA A 1 291 ? 28.489 -3.076 11.505 1.00 54.22 291 ALA A O 1
ATOM 2389 N N . ARG A 1 292 ? 26.706 -4.414 11.769 1.00 56.41 292 ARG A N 1
ATOM 2390 C CA . ARG A 1 292 ? 25.790 -3.423 12.352 1.00 56.41 292 ARG A CA 1
ATOM 2391 C C . ARG A 1 292 ? 25.082 -4.051 13.549 1.00 56.41 292 ARG A C 1
ATOM 2393 O O . ARG A 1 292 ? 24.117 -4.789 13.385 1.00 56.41 292 ARG A O 1
ATOM 2400 N N . ASN A 1 293 ? 25.577 -3.775 14.750 1.00 54.59 293 ASN A N 1
ATOM 2401 C CA . ASN A 1 293 ? 24.937 -4.224 15.983 1.00 54.59 293 ASN A CA 1
ATOM 2402 C C . ASN A 1 293 ? 23.743 -3.313 16.291 1.00 54.59 293 ASN A C 1
ATOM 2404 O O . ASN A 1 293 ? 23.904 -2.275 16.925 1.00 54.59 293 ASN A O 1
ATOM 2408 N N . ASN A 1 294 ? 22.542 -3.690 15.852 1.00 58.75 294 ASN A N 1
ATOM 2409 C CA . ASN A 1 294 ? 21.320 -3.050 16.336 1.00 58.75 294 ASN A CA 1
ATOM 2410 C C . ASN A 1 294 ? 20.998 -3.591 17.736 1.00 58.75 294 ASN A C 1
ATOM 2412 O O . ASN A 1 294 ? 20.408 -4.662 17.882 1.00 58.75 294 ASN A O 1
ATOM 2416 N N . GLU A 1 295 ? 21.401 -2.847 18.769 1.00 57.34 295 GLU A N 1
ATOM 2417 C CA . GLU A 1 295 ? 21.194 -3.201 20.182 1.00 57.34 295 GLU A CA 1
ATOM 2418 C C . GLU A 1 295 ? 19.719 -3.481 20.510 1.00 57.34 295 GLU A C 1
ATOM 2420 O O . GLU A 1 295 ? 19.424 -4.418 21.244 1.00 57.34 295 GLU A O 1
ATOM 2425 N N . SER A 1 296 ? 18.791 -2.749 19.887 1.00 58.03 296 SER A N 1
ATOM 2426 C CA . SER A 1 296 ? 17.340 -2.889 20.074 1.00 58.03 296 SER A CA 1
ATOM 2427 C C . SER A 1 296 ? 16.817 -4.279 19.696 1.00 58.03 296 SER A C 1
ATOM 2429 O O . SER A 1 296 ? 16.030 -4.867 20.430 1.00 58.03 296 SER A O 1
ATOM 2431 N N . LEU A 1 297 ? 17.292 -4.837 18.576 1.00 56.59 297 LEU A N 1
ATOM 2432 C CA . LEU A 1 297 ? 16.888 -6.170 18.115 1.00 56.59 297 LEU A CA 1
ATOM 2433 C C . LEU A 1 297 ? 17.531 -7.273 18.962 1.00 56.59 297 LEU A C 1
ATOM 2435 O O . LEU A 1 297 ? 16.904 -8.290 19.227 1.00 56.59 297 LEU A O 1
ATOM 2439 N N . ASN A 1 298 ? 18.756 -7.059 19.445 1.00 60.28 298 ASN A N 1
ATOM 2440 C CA . ASN A 1 298 ? 19.429 -8.006 20.337 1.00 60.28 298 ASN A CA 1
ATOM 2441 C C . ASN A 1 298 ? 18.771 -8.077 21.724 1.00 60.28 298 ASN A C 1
ATOM 2443 O O . ASN A 1 298 ? 18.774 -9.139 22.344 1.00 60.28 298 ASN A O 1
ATOM 2447 N N . ILE A 1 299 ? 18.220 -6.959 22.211 1.00 59.72 299 ILE A N 1
ATOM 2448 C CA . ILE A 1 299 ? 17.424 -6.919 23.444 1.00 59.72 299 ILE A CA 1
ATOM 2449 C C . ILE A 1 299 ? 16.126 -7.700 23.241 1.00 59.72 299 ILE A C 1
ATOM 2451 O O . ILE A 1 299 ? 15.851 -8.585 24.044 1.00 59.72 299 ILE A O 1
ATOM 2455 N N . LEU A 1 300 ? 15.420 -7.469 22.127 1.00 58.41 300 LEU A N 1
ATOM 2456 C CA . LEU A 1 300 ? 14.222 -8.234 21.776 1.00 58.41 300 LEU A CA 1
ATOM 2457 C C . LEU A 1 300 ? 14.515 -9.733 21.695 1.00 58.41 300 LEU A C 1
ATOM 2459 O O . LEU A 1 300 ? 13.790 -10.505 22.291 1.00 58.41 300 LEU A O 1
ATOM 2463 N N . VAL A 1 301 ? 15.602 -10.174 21.054 1.00 59.88 301 VAL A N 1
ATOM 2464 C CA . VAL A 1 301 ? 15.945 -11.611 20.985 1.00 59.88 301 VAL A CA 1
ATOM 2465 C C . VAL A 1 301 ? 16.243 -12.210 22.358 1.00 59.88 301 VAL A C 1
ATOM 2467 O O . VAL A 1 301 ? 15.825 -13.329 22.624 1.00 59.88 301 VAL A O 1
ATOM 2470 N N . LYS A 1 302 ? 16.915 -11.479 23.254 1.00 60.44 302 LYS A N 1
ATOM 2471 C CA . LYS A 1 302 ? 17.143 -11.945 24.633 1.00 60.44 302 LYS A CA 1
ATOM 2472 C C . LYS A 1 302 ? 15.853 -12.006 25.447 1.00 60.44 302 LYS A C 1
ATOM 2474 O O . LYS A 1 302 ? 15.682 -12.916 26.251 1.00 60.44 302 LYS A O 1
ATOM 2479 N N . GLU A 1 303 ? 14.968 -11.039 25.243 1.00 60.75 303 GLU A N 1
ATOM 2480 C CA . GLU A 1 303 ? 13.658 -10.972 25.884 1.00 60.75 303 GLU A CA 1
ATOM 2481 C C . GLU A 1 303 ? 12.741 -12.088 25.353 1.00 60.75 303 GLU A C 1
ATOM 2483 O O . GLU A 1 303 ? 12.118 -12.800 26.138 1.00 60.75 303 GLU A O 1
ATOM 2488 N N . LEU A 1 304 ? 12.787 -12.353 24.046 1.00 58.19 304 LEU A N 1
ATOM 2489 C CA . LEU A 1 304 ? 12.146 -13.471 23.354 1.00 58.19 304 LEU A CA 1
ATOM 2490 C C . LEU A 1 304 ? 12.690 -14.829 23.817 1.00 58.19 304 LEU A C 1
ATOM 2492 O O . LEU A 1 304 ? 11.898 -15.715 24.103 1.00 58.19 304 LEU A O 1
ATOM 2496 N N . ASP A 1 305 ? 14.006 -14.991 23.972 1.00 57.19 305 ASP A N 1
ATOM 2497 C CA . ASP A 1 305 ? 14.621 -16.210 24.527 1.00 57.19 305 ASP A CA 1
ATOM 2498 C C . ASP A 1 305 ? 14.180 -16.481 25.977 1.00 57.19 305 ASP A C 1
ATOM 2500 O O . ASP A 1 305 ? 14.176 -17.629 26.422 1.00 57.19 305 ASP A O 1
ATOM 2504 N N . SER A 1 306 ? 13.823 -15.429 26.724 1.00 57.50 306 SER A N 1
ATOM 2505 C CA . SER A 1 306 ? 13.436 -15.515 28.138 1.00 57.50 306 SER A CA 1
ATOM 2506 C C . SER A 1 306 ? 11.929 -15.673 28.378 1.00 57.50 306 SER A C 1
ATOM 2508 O O . SER A 1 306 ? 11.538 -16.354 29.323 1.00 57.50 306 SER A O 1
ATOM 2510 N N . ASN A 1 307 ? 11.087 -15.073 27.529 1.00 54.12 307 ASN A N 1
ATOM 2511 C CA . ASN A 1 307 ? 9.623 -15.062 27.671 1.00 54.12 307 ASN A CA 1
ATOM 2512 C C . ASN A 1 307 ? 8.943 -16.280 27.048 1.00 54.12 307 ASN A C 1
ATOM 2514 O O . ASN A 1 307 ? 7.747 -16.508 27.225 1.00 54.12 307 ASN A O 1
ATOM 2518 N N . LEU A 1 308 ? 9.697 -17.035 26.270 1.00 55.44 308 LEU A N 1
ATOM 2519 C CA . LEU A 1 308 ? 9.169 -18.000 25.342 1.00 55.44 308 LEU A CA 1
ATOM 2520 C C . LEU A 1 308 ? 9.878 -19.295 25.723 1.00 55.44 308 LEU A C 1
ATOM 2522 O O . LEU A 1 308 ? 11.091 -19.429 25.581 1.00 55.44 308 LEU A O 1
ATOM 2526 N N . ASP A 1 309 ? 9.126 -20.245 26.279 1.00 50.12 309 ASP A N 1
ATOM 2527 C CA . ASP A 1 309 ? 9.571 -21.624 26.480 1.00 50.12 309 ASP A CA 1
ATOM 2528 C C . ASP A 1 309 ? 9.799 -22.276 25.093 1.00 50.12 309 ASP A C 1
ATOM 2530 O O . ASP A 1 309 ? 9.124 -23.228 24.701 1.00 50.12 309 ASP A O 1
ATOM 2534 N N . LEU A 1 310 ? 10.774 -21.773 24.317 1.00 55.38 310 LEU A N 1
ATOM 2535 C CA . LEU A 1 310 ? 11.133 -22.127 22.927 1.00 55.38 310 LEU A CA 1
ATOM 2536 C C . LEU A 1 310 ? 11.671 -23.563 22.801 1.00 55.38 310 LEU A C 1
ATOM 2538 O O . LEU A 1 310 ? 12.284 -23.941 21.806 1.00 55.38 310 LEU A O 1
ATOM 2542 N N . LYS A 1 311 ? 11.444 -24.393 23.821 1.00 50.72 311 LYS A N 1
ATOM 2543 C CA . LYS A 1 311 ? 11.632 -25.841 23.780 1.00 50.72 311 LYS A CA 1
ATOM 2544 C C . LYS A 1 311 ? 10.536 -26.535 22.973 1.00 50.72 311 LYS A C 1
ATOM 2546 O O . LYS A 1 311 ? 10.745 -27.675 22.555 1.00 50.72 311 LYS A O 1
ATOM 2551 N N . PHE A 1 312 ? 9.386 -25.889 22.757 1.00 58.81 312 PHE A N 1
ATOM 2552 C CA . PHE A 1 312 ? 8.333 -26.447 21.916 1.00 58.81 312 PHE A CA 1
ATOM 2553 C C . PHE A 1 312 ? 8.660 -26.214 20.437 1.00 58.81 312 PHE A C 1
ATOM 2555 O O . PHE A 1 312 ? 8.756 -25.079 19.976 1.00 58.81 312 PHE A O 1
ATOM 2562 N N . LYS A 1 313 ? 8.861 -27.303 19.686 1.00 68.31 313 LYS A N 1
ATOM 2563 C CA . LYS A 1 313 ? 9.046 -27.226 18.235 1.00 68.31 313 LYS A CA 1
ATOM 2564 C C . LYS A 1 313 ? 7.698 -26.933 17.587 1.00 68.31 313 LYS A C 1
ATOM 2566 O O . LYS A 1 313 ? 6.822 -27.792 17.640 1.00 68.31 313 LYS A O 1
ATOM 2571 N N . MET A 1 314 ? 7.559 -25.773 16.951 1.00 75.56 314 MET A N 1
ATOM 2572 C CA . MET A 1 314 ? 6.362 -25.410 16.180 1.00 75.56 314 MET A CA 1
ATOM 2573 C C . MET A 1 314 ? 6.704 -25.394 14.688 1.00 75.56 314 MET A C 1
ATOM 2575 O O . MET A 1 314 ? 7.141 -24.367 14.170 1.00 75.56 314 MET A O 1
ATOM 2579 N N . PRO A 1 315 ? 6.629 -26.546 14.000 1.00 84.62 315 PRO A N 1
ATOM 2580 C CA . PRO A 1 315 ? 6.964 -26.617 12.587 1.00 84.62 315 PRO A CA 1
ATOM 2581 C C . PRO A 1 315 ? 5.922 -25.881 11.739 1.00 84.62 315 PRO A C 1
ATOM 2583 O O . PRO A 1 315 ? 4.724 -26.126 11.850 1.00 84.62 315 PRO A O 1
ATOM 2586 N N . ASP A 1 316 ? 6.403 -25.026 10.841 1.00 85.44 316 ASP A N 1
ATOM 2587 C CA . ASP A 1 316 ? 5.571 -24.310 9.878 1.00 85.44 316 ASP A CA 1
ATOM 2588 C C . ASP A 1 316 ? 5.387 -25.157 8.602 1.00 85.44 316 ASP A C 1
ATOM 2590 O O . ASP A 1 316 ? 6.304 -25.336 7.788 1.00 85.44 316 ASP A O 1
ATOM 2594 N N . ASP A 1 317 ? 4.179 -25.695 8.426 1.00 83.69 317 ASP A N 1
ATOM 2595 C CA . ASP A 1 317 ? 3.810 -26.544 7.289 1.00 83.69 317 ASP A CA 1
ATOM 2596 C C . ASP A 1 317 ? 3.889 -25.812 5.944 1.00 83.69 317 ASP A C 1
ATOM 2598 O O . ASP A 1 317 ? 4.248 -26.424 4.934 1.00 83.69 317 ASP A O 1
ATOM 2602 N N . GLN A 1 318 ? 3.591 -24.510 5.918 1.00 84.88 318 GLN A N 1
ATOM 2603 C CA . GLN A 1 318 ? 3.662 -23.697 4.703 1.00 84.88 318 GLN A CA 1
ATOM 2604 C C . GLN A 1 318 ? 5.120 -23.431 4.331 1.00 84.88 318 GLN A C 1
ATOM 2606 O O . GLN A 1 318 ? 5.517 -23.649 3.185 1.00 84.88 318 GLN A O 1
ATOM 2611 N N . ALA A 1 319 ? 5.955 -23.065 5.308 1.00 86.12 319 ALA A N 1
ATOM 2612 C CA . ALA A 1 319 ? 7.397 -22.922 5.101 1.00 86.12 319 ALA A CA 1
ATOM 2613 C C . ALA A 1 319 ? 8.027 -24.219 4.571 1.00 86.12 319 ALA A C 1
ATOM 2615 O O . ALA A 1 319 ? 8.837 -24.195 3.642 1.00 86.12 319 ALA A O 1
ATOM 2616 N N . ARG A 1 320 ? 7.604 -25.368 5.109 1.00 86.31 320 ARG A N 1
ATOM 2617 C CA . ARG A 1 320 ? 8.044 -26.691 4.656 1.00 86.31 320 ARG A CA 1
ATOM 2618 C C . ARG A 1 320 ? 7.639 -26.971 3.209 1.00 86.31 320 ARG A C 1
ATOM 2620 O O . ARG A 1 320 ? 8.462 -27.466 2.441 1.00 86.31 320 ARG A O 1
ATOM 2627 N N . GLN A 1 321 ? 6.416 -26.625 2.806 1.00 85.44 321 GLN A N 1
ATOM 2628 C CA . GLN A 1 321 ? 5.973 -26.750 1.411 1.00 85.44 321 GLN A CA 1
ATOM 2629 C C . GLN A 1 321 ? 6.790 -25.865 0.468 1.00 85.44 321 GLN A C 1
ATOM 2631 O O . GLN A 1 321 ? 7.229 -26.344 -0.579 1.00 85.44 321 GLN A O 1
ATOM 2636 N N . VAL A 1 322 ? 7.051 -24.610 0.848 1.00 85.56 322 VAL A N 1
ATOM 2637 C CA . VAL A 1 322 ? 7.892 -23.701 0.058 1.00 85.56 322 VAL A CA 1
ATOM 2638 C C . VAL A 1 322 ? 9.296 -24.281 -0.083 1.00 85.56 322 VAL A C 1
ATOM 2640 O O . VAL A 1 322 ? 9.772 -24.409 -1.208 1.00 85.56 322 VAL A O 1
ATOM 2643 N N . LEU A 1 323 ? 9.920 -24.728 1.008 1.00 84.81 323 LEU A N 1
ATOM 2644 C CA . LEU A 1 323 ? 11.254 -25.330 0.986 1.00 84.81 323 LEU A CA 1
ATOM 2645 C C . LEU A 1 323 ? 11.320 -26.562 0.068 1.00 84.81 323 LEU A C 1
ATOM 2647 O O . LEU A 1 323 ? 12.237 -26.684 -0.742 1.00 84.81 323 LEU A O 1
ATOM 2651 N N . HIS A 1 324 ? 10.325 -27.451 0.139 1.00 79.94 324 HIS A N 1
ATOM 2652 C CA . HIS A 1 324 ? 10.251 -28.615 -0.744 1.00 79.94 324 HIS A CA 1
ATOM 2653 C C . HIS A 1 324 ? 9.978 -28.237 -2.203 1.00 79.94 324 HIS A C 1
ATOM 2655 O O . HIS A 1 324 ? 10.534 -28.871 -3.092 1.00 79.94 324 HIS A O 1
ATOM 2661 N N . SER A 1 325 ? 9.198 -27.184 -2.473 1.00 80.06 325 SER A N 1
ATOM 2662 C CA . SER A 1 325 ? 8.955 -26.702 -3.841 1.00 80.06 325 SER A CA 1
ATOM 2663 C C . SER A 1 325 ? 10.227 -26.204 -4.536 1.00 80.06 325 SER A C 1
ATOM 2665 O O . SER A 1 325 ? 10.317 -26.237 -5.761 1.00 80.06 325 SER A O 1
ATOM 2667 N N . ARG A 1 326 ? 11.241 -25.786 -3.764 1.00 74.50 326 ARG A N 1
ATOM 2668 C CA . ARG A 1 326 ? 12.554 -25.392 -4.298 1.00 74.50 326 ARG A CA 1
ATOM 2669 C C . ARG A 1 326 ? 13.363 -26.583 -4.814 1.00 74.50 326 ARG A C 1
ATOM 2671 O O . ARG A 1 326 ? 14.300 -26.389 -5.586 1.00 74.50 326 ARG A O 1
ATOM 2678 N N . ILE A 1 327 ? 13.011 -27.794 -4.389 1.00 72.31 327 ILE A N 1
ATOM 2679 C CA . ILE A 1 327 ? 13.729 -29.030 -4.668 1.00 72.31 327 ILE A CA 1
ATOM 2680 C C . ILE A 1 327 ? 12.863 -29.874 -5.602 1.00 72.31 327 ILE A C 1
ATOM 2682 O O . ILE A 1 327 ? 11.920 -30.535 -5.180 1.00 72.31 327 ILE A O 1
ATOM 2686 N N . ASN A 1 328 ? 13.220 -29.907 -6.885 1.00 60.03 328 ASN A N 1
ATOM 2687 C CA . ASN A 1 328 ? 12.478 -30.662 -7.905 1.00 60.03 328 ASN A CA 1
ATOM 2688 C C . ASN A 1 328 ? 12.362 -32.178 -7.612 1.00 60.03 328 ASN A C 1
ATOM 2690 O O . ASN A 1 328 ? 11.520 -32.847 -8.204 1.00 60.03 328 ASN A O 1
ATOM 2694 N N . ASN A 1 329 ? 13.177 -32.723 -6.698 1.00 59.31 329 ASN A N 1
ATOM 2695 C CA . ASN A 1 329 ? 13.197 -34.139 -6.330 1.00 59.31 329 ASN A CA 1
ATOM 2696 C C . ASN A 1 329 ? 12.646 -34.370 -4.912 1.00 59.31 329 ASN A C 1
ATOM 2698 O O . ASN A 1 329 ? 13.267 -34.003 -3.917 1.00 59.31 329 ASN A O 1
ATOM 2702 N N . GLN A 1 330 ? 11.523 -35.086 -4.817 1.00 55.50 330 GLN A N 1
ATOM 2703 C CA . GLN A 1 330 ? 10.799 -35.411 -3.575 1.00 55.50 330 GLN A CA 1
ATOM 2704 C C . GLN A 1 330 ? 11.560 -36.332 -2.588 1.00 55.50 330 GLN A C 1
ATOM 2706 O O . GLN A 1 330 ? 11.004 -36.740 -1.573 1.00 55.50 330 GLN A O 1
ATOM 2711 N N . THR A 1 331 ? 12.821 -36.689 -2.855 1.00 62.38 331 THR A N 1
ATOM 2712 C CA . THR A 1 331 ? 13.585 -37.701 -2.096 1.00 62.38 331 THR A CA 1
ATOM 2713 C C . THR A 1 331 ? 14.607 -37.124 -1.112 1.00 62.38 331 THR A C 1
ATOM 2715 O O . THR A 1 331 ? 15.321 -37.879 -0.444 1.00 62.38 331 THR A O 1
ATOM 2718 N N . ILE A 1 332 ? 14.708 -35.796 -0.995 1.00 71.00 332 ILE A N 1
ATOM 2719 C CA . ILE A 1 332 ? 15.660 -35.146 -0.088 1.00 71.00 332 ILE A CA 1
ATOM 2720 C C . ILE A 1 332 ? 15.027 -34.964 1.295 1.00 71.00 332 ILE A C 1
ATOM 2722 O O . ILE A 1 332 ? 13.985 -34.329 1.445 1.00 71.00 332 ILE A O 1
ATOM 2726 N N . THR A 1 333 ? 15.677 -35.513 2.322 1.00 77.62 333 THR A N 1
ATOM 2727 C CA . THR A 1 333 ? 15.276 -35.312 3.717 1.00 77.62 333 THR A CA 1
ATOM 2728 C C . THR A 1 333 ? 15.636 -33.905 4.184 1.00 77.62 333 THR A C 1
ATOM 2730 O O . THR A 1 333 ? 16.662 -33.353 3.791 1.00 77.62 333 THR A O 1
ATOM 2733 N N . GLN A 1 334 ? 14.833 -33.347 5.089 1.00 79.00 334 GLN A N 1
ATOM 2734 C CA . GLN A 1 334 ? 15.061 -32.024 5.676 1.00 79.00 334 GLN A CA 1
ATOM 2735 C C . GLN A 1 334 ? 16.486 -31.871 6.239 1.00 79.00 334 GLN A C 1
ATOM 2737 O O . GLN A 1 334 ? 17.153 -30.885 5.960 1.00 79.00 334 GLN A O 1
ATOM 2742 N N . ALA A 1 335 ? 17.026 -32.897 6.904 1.00 80.75 335 ALA A N 1
ATOM 2743 C CA . ALA A 1 335 ? 18.400 -32.879 7.417 1.00 80.75 335 ALA A CA 1
ATOM 2744 C C . ALA A 1 335 ? 19.477 -32.649 6.332 1.00 80.75 335 ALA A C 1
ATOM 2746 O O . ALA A 1 335 ? 20.466 -31.968 6.586 1.00 80.75 335 ALA A O 1
ATOM 2747 N N . LYS A 1 336 ? 19.282 -33.171 5.112 1.00 80.38 336 LYS A N 1
ATOM 2748 C CA . LYS A 1 336 ? 20.210 -32.941 3.990 1.00 80.38 336 LYS A CA 1
ATOM 2749 C C . LYS A 1 336 ? 20.134 -31.506 3.468 1.00 80.38 336 LYS A C 1
ATOM 2751 O O . LYS A 1 336 ? 21.147 -30.969 3.035 1.00 80.38 336 LYS A O 1
ATOM 2756 N N . ILE A 1 337 ? 18.951 -30.890 3.527 1.00 82.12 337 ILE A N 1
ATOM 2757 C CA . ILE A 1 337 ? 18.763 -29.470 3.193 1.00 82.12 337 ILE A CA 1
ATOM 2758 C C . ILE A 1 337 ? 19.533 -28.603 4.193 1.00 82.12 337 ILE A C 1
ATOM 2760 O O . ILE A 1 337 ? 20.245 -27.690 3.787 1.00 82.12 337 ILE A O 1
ATOM 2764 N N . GLY A 1 338 ? 19.452 -28.941 5.484 1.00 84.88 338 GLY A N 1
ATOM 2765 C CA . GLY A 1 338 ? 20.214 -28.269 6.535 1.00 84.88 338 GLY A CA 1
ATOM 2766 C C . GLY A 1 338 ? 21.727 -28.329 6.303 1.00 84.88 338 GLY A C 1
ATOM 2767 O O . GLY A 1 338 ? 22.379 -27.289 6.302 1.00 84.88 338 GLY A O 1
ATOM 2768 N N . ALA A 1 339 ? 22.264 -29.516 6.011 1.00 83.38 339 ALA A N 1
ATOM 2769 C CA . ALA A 1 339 ? 23.687 -29.700 5.704 1.00 83.38 339 ALA A CA 1
ATOM 2770 C C . ALA A 1 339 ? 24.151 -28.886 4.494 1.00 83.38 339 ALA A C 1
ATOM 2772 O O . ALA A 1 339 ? 25.247 -28.326 4.483 1.00 83.38 339 ALA A O 1
ATOM 2773 N N . PHE A 1 340 ? 23.298 -28.789 3.476 1.00 81.56 340 PHE A N 1
ATOM 2774 C CA . PHE A 1 340 ? 23.593 -27.970 2.314 1.00 81.56 340 PHE A CA 1
ATOM 2775 C C . PHE A 1 340 ? 23.674 -26.480 2.681 1.00 81.56 340 PHE A C 1
ATOM 2777 O O . PHE A 1 340 ? 24.612 -25.792 2.280 1.00 81.56 340 PHE A O 1
ATOM 2784 N N . LEU A 1 341 ? 22.699 -25.985 3.447 1.00 86.50 341 LEU A N 1
ATOM 2785 C CA . LEU A 1 341 ? 22.665 -24.589 3.883 1.00 86.50 341 LEU A CA 1
ATOM 2786 C C . LEU A 1 341 ? 23.879 -24.244 4.750 1.00 86.50 341 LEU A C 1
ATOM 2788 O O . LEU A 1 341 ? 24.480 -23.194 4.544 1.00 86.50 341 LEU A O 1
ATOM 2792 N N . ASP A 1 342 ? 24.295 -25.148 5.640 1.00 86.50 342 ASP A N 1
ATOM 2793 C CA . ASP A 1 342 ? 25.497 -24.970 6.461 1.00 86.50 342 ASP A CA 1
ATOM 2794 C C . ASP A 1 342 ? 26.765 -24.823 5.599 1.00 86.50 342 ASP A C 1
ATOM 2796 O O . ASP A 1 342 ? 27.568 -23.905 5.786 1.00 86.50 342 ASP A O 1
ATOM 2800 N N . HIS A 1 343 ? 26.912 -25.671 4.577 1.00 83.81 343 HIS A N 1
ATOM 2801 C CA . HIS A 1 343 ? 28.017 -25.561 3.626 1.00 83.81 343 HIS A CA 1
ATOM 2802 C C . HIS A 1 343 ? 27.956 -24.252 2.814 1.00 83.81 343 HIS A C 1
ATOM 2804 O O . HIS A 1 343 ? 28.974 -23.575 2.648 1.00 83.81 343 HIS A O 1
ATOM 2810 N N . ALA A 1 344 ? 26.769 -23.863 2.336 1.00 83.31 344 ALA A N 1
ATOM 2811 C CA . ALA A 1 344 ? 26.567 -22.630 1.573 1.00 83.31 344 ALA A CA 1
ATOM 2812 C C . ALA A 1 344 ? 26.857 -21.366 2.399 1.00 83.31 344 ALA A C 1
ATOM 2814 O O . ALA A 1 344 ? 27.335 -20.374 1.854 1.00 83.31 344 ALA A O 1
ATOM 2815 N N . MET A 1 345 ? 26.622 -21.403 3.712 1.00 83.56 345 MET A N 1
ATOM 2816 C CA . MET A 1 345 ? 26.974 -20.310 4.622 1.00 83.56 345 MET A CA 1
ATOM 2817 C C . MET A 1 345 ? 28.489 -20.175 4.802 1.00 83.56 345 MET A C 1
ATOM 2819 O O . MET A 1 345 ? 29.004 -19.058 4.827 1.00 83.56 345 MET A O 1
ATOM 2823 N N . LYS A 1 346 ? 29.216 -21.297 4.893 1.00 83.62 346 LYS A N 1
ATOM 2824 C CA . LYS A 1 346 ? 30.685 -21.310 5.026 1.00 83.62 346 LYS A CA 1
ATOM 2825 C C . LYS A 1 346 ? 31.395 -20.873 3.742 1.00 83.62 346 LYS A C 1
ATOM 2827 O O . LYS A 1 346 ? 32.448 -20.240 3.812 1.00 83.62 346 LYS A O 1
ATOM 2832 N N . LYS A 1 347 ? 30.839 -21.208 2.572 1.00 80.81 347 LYS A N 1
ATOM 2833 C CA . LYS A 1 347 ? 31.397 -20.850 1.259 1.00 80.81 347 LYS A CA 1
ATOM 2834 C C . LYS A 1 347 ? 30.302 -20.323 0.315 1.00 80.81 347 LYS A C 1
ATOM 2836 O O . LYS A 1 347 ? 29.824 -21.074 -0.537 1.00 80.81 347 LYS A O 1
ATOM 2841 N N . PRO A 1 348 ? 29.905 -19.047 0.458 1.00 75.44 348 PRO A N 1
ATOM 2842 C CA . PRO A 1 348 ? 28.804 -18.479 -0.311 1.00 75.44 348 PRO A CA 1
ATOM 2843 C C . PRO A 1 348 ? 29.202 -18.201 -1.769 1.00 75.44 348 PRO A C 1
ATOM 2845 O O . PRO A 1 348 ? 30.138 -17.447 -2.030 1.00 75.44 348 PRO A O 1
ATOM 2848 N N . GLU A 1 349 ? 28.476 -18.792 -2.724 1.00 77.62 349 GLU A N 1
ATOM 2849 C CA . GLU A 1 349 ? 28.490 -18.368 -4.138 1.00 77.62 349 GLU A CA 1
ATOM 2850 C C . GLU A 1 349 ? 27.533 -17.186 -4.374 1.00 77.62 349 GLU A C 1
ATOM 2852 O O . GLU A 1 349 ? 27.837 -16.271 -5.139 1.00 77.62 349 GLU A O 1
ATOM 2857 N N . ASP A 1 350 ? 26.398 -17.197 -3.670 1.00 81.75 350 ASP A N 1
ATOM 2858 C CA . ASP A 1 350 ? 25.382 -16.145 -3.653 1.00 81.75 350 ASP A CA 1
ATOM 2859 C C . ASP A 1 350 ? 25.581 -15.204 -2.443 1.00 81.75 350 ASP A C 1
ATOM 2861 O O . ASP A 1 350 ? 26.211 -15.591 -1.457 1.00 81.75 350 ASP A O 1
ATOM 2865 N N . PRO A 1 351 ? 25.033 -13.972 -2.457 1.00 87.94 351 PRO A N 1
ATOM 2866 C CA . PRO A 1 351 ? 25.081 -13.065 -1.311 1.00 87.94 351 PRO A CA 1
ATOM 2867 C C . PRO A 1 351 ? 24.670 -13.735 0.009 1.00 87.94 351 PRO A C 1
ATOM 2869 O O . PRO A 1 351 ? 23.586 -14.308 0.112 1.00 87.94 351 PRO A O 1
ATOM 2872 N N . LEU A 1 352 ? 25.506 -13.604 1.045 1.00 88.12 352 LEU A N 1
ATOM 2873 C CA . LEU A 1 352 ? 25.329 -14.303 2.326 1.00 88.12 352 LEU A CA 1
ATOM 2874 C C . LEU A 1 352 ? 23.948 -14.061 2.966 1.00 88.12 352 LEU A C 1
ATOM 2876 O O . LEU A 1 352 ? 23.361 -14.981 3.526 1.00 88.12 352 LEU A O 1
ATOM 2880 N N . TRP A 1 353 ? 23.387 -12.855 2.836 1.00 88.94 353 TRP A N 1
ATOM 2881 C CA . TRP A 1 353 ? 22.061 -12.533 3.374 1.00 88.94 353 TRP A CA 1
ATOM 2882 C C . TRP A 1 353 ? 20.920 -13.331 2.713 1.00 88.94 353 TRP A C 1
ATOM 2884 O O . TRP A 1 353 ? 19.935 -13.638 3.381 1.00 88.94 353 TRP A O 1
ATOM 2894 N N . LEU A 1 354 ? 21.054 -13.720 1.436 1.00 89.44 354 LEU A N 1
ATOM 2895 C CA . LEU A 1 354 ? 20.081 -14.579 0.747 1.00 89.44 354 LEU A CA 1
ATOM 2896 C C . LEU A 1 354 ? 20.140 -16.008 1.285 1.00 89.44 354 LEU A C 1
ATOM 2898 O O . LEU A 1 354 ? 19.103 -16.605 1.565 1.00 89.44 354 LEU A O 1
ATOM 2902 N N 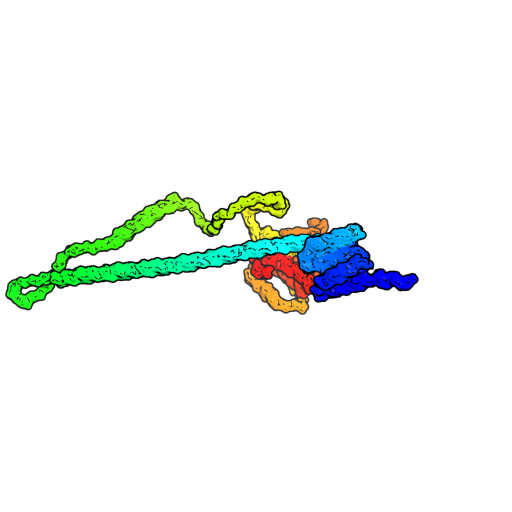. VAL A 1 355 ? 21.354 -16.528 1.487 1.00 88.69 355 VAL A N 1
ATOM 2903 C CA . VAL A 1 355 ? 21.571 -17.855 2.082 1.00 88.69 355 VAL A CA 1
ATOM 2904 C C . VAL A 1 355 ? 21.009 -17.898 3.506 1.00 88.69 355 VAL A C 1
ATOM 2906 O O . VAL A 1 355 ? 20.360 -18.868 3.887 1.00 88.69 355 VAL A O 1
ATOM 2909 N N . LEU A 1 356 ? 21.179 -16.820 4.273 1.00 89.75 356 LEU A N 1
ATOM 2910 C CA . LEU A 1 356 ? 20.630 -16.696 5.625 1.00 89.75 356 LEU A CA 1
ATOM 2911 C C . LEU A 1 356 ? 19.105 -16.579 5.657 1.00 89.75 356 LEU A C 1
ATOM 2913 O O . LEU A 1 356 ? 18.471 -17.137 6.551 1.00 89.75 356 LEU A O 1
ATOM 2917 N N . ASN A 1 357 ? 18.500 -15.907 4.677 1.00 91.56 357 ASN A N 1
ATOM 2918 C CA . ASN A 1 357 ? 17.046 -15.865 4.540 1.00 91.56 357 ASN A CA 1
ATOM 2919 C C . ASN A 1 357 ? 16.466 -17.270 4.268 1.00 91.56 357 ASN A C 1
ATOM 2921 O O . ASN A 1 357 ? 15.453 -17.646 4.857 1.00 91.56 357 ASN A O 1
ATOM 2925 N N . GLU A 1 358 ? 17.148 -18.076 3.449 1.00 89.12 358 GLU A N 1
ATOM 2926 C CA . GLU A 1 358 ? 16.798 -19.487 3.213 1.00 89.12 358 GLU A CA 1
ATOM 2927 C C . GLU A 1 358 ? 17.074 -20.377 4.441 1.00 89.12 358 GLU A C 1
ATOM 2929 O O . GLU A 1 358 ? 16.283 -21.267 4.757 1.00 89.12 358 GLU A O 1
ATOM 2934 N N . ALA A 1 359 ? 18.138 -20.110 5.206 1.00 89.81 359 ALA A N 1
ATOM 2935 C CA . ALA A 1 359 ? 18.378 -20.773 6.491 1.00 89.81 359 ALA A CA 1
ATOM 2936 C C . ALA A 1 359 ? 17.266 -20.469 7.512 1.00 89.81 359 ALA A C 1
ATOM 2938 O O . ALA A 1 359 ? 16.822 -21.363 8.236 1.00 89.81 359 ALA A O 1
ATOM 2939 N N . GLY A 1 360 ? 16.745 -19.238 7.513 1.00 90.94 360 GLY A N 1
ATOM 2940 C CA . GLY A 1 360 ? 15.552 -18.862 8.268 1.00 90.94 360 GLY A CA 1
ATOM 2941 C C . GLY A 1 360 ? 14.326 -19.686 7.864 1.00 90.94 360 GLY A C 1
ATOM 2942 O O . GLY A 1 360 ? 13.647 -20.239 8.730 1.00 90.94 360 GLY A O 1
ATOM 2943 N N . LEU A 1 361 ? 14.071 -19.847 6.559 1.00 90.69 361 LEU A N 1
ATOM 2944 C CA . LEU A 1 361 ? 12.989 -20.700 6.044 1.00 90.69 361 LEU A CA 1
ATOM 2945 C C . LEU A 1 361 ? 13.141 -22.164 6.487 1.00 90.69 361 LEU A C 1
ATOM 2947 O O . LEU A 1 361 ? 12.164 -22.800 6.886 1.00 90.69 361 LEU A O 1
ATOM 2951 N N . TYR A 1 362 ? 14.364 -22.695 6.456 1.00 90.81 362 TYR A N 1
ATOM 2952 C CA . TYR A 1 362 ? 14.657 -24.045 6.928 1.00 90.81 362 TYR A CA 1
ATOM 2953 C C . TYR A 1 362 ? 14.294 -24.225 8.405 1.00 90.81 362 TYR A C 1
ATOM 2955 O O . TYR A 1 362 ? 13.578 -25.165 8.755 1.00 90.81 362 TYR A O 1
ATOM 2963 N N . TRP A 1 363 ? 14.734 -23.314 9.275 1.00 90.06 363 TRP A N 1
ATOM 2964 C CA . TRP A 1 363 ? 14.452 -23.411 10.706 1.00 90.06 363 TRP A CA 1
ATOM 2965 C C . TRP A 1 363 ? 12.974 -23.193 11.045 1.00 90.06 363 TRP A C 1
ATOM 2967 O O . TRP A 1 363 ? 12.472 -23.849 11.958 1.00 90.06 363 TRP A O 1
ATOM 2977 N N . ARG A 1 364 ? 12.249 -22.395 10.247 1.00 89.62 364 ARG A N 1
ATOM 2978 C CA . ARG A 1 364 ? 10.777 -22.320 10.281 1.00 89.62 364 ARG A CA 1
ATOM 2979 C C . ARG A 1 364 ? 10.127 -23.667 9.979 1.00 89.62 364 ARG A C 1
ATOM 2981 O O . ARG A 1 364 ? 9.272 -24.119 10.731 1.00 89.62 364 ARG A O 1
ATOM 2988 N N . ALA A 1 365 ? 10.587 -24.355 8.936 1.00 88.81 365 ALA A N 1
ATOM 2989 C CA . ALA A 1 365 ? 10.097 -25.690 8.595 1.00 88.81 365 ALA A CA 1
ATOM 2990 C C . ALA A 1 365 ? 10.460 -26.755 9.652 1.00 88.81 365 ALA A C 1
ATOM 2992 O O . ALA A 1 365 ? 9.748 -27.746 9.798 1.00 88.81 365 ALA A O 1
ATOM 2993 N N . VAL A 1 366 ? 11.581 -26.601 10.373 1.00 88.38 366 VAL A N 1
ATOM 2994 C CA . VAL A 1 366 ? 11.967 -27.484 11.501 1.00 88.38 366 VAL A CA 1
ATOM 2995 C C . VAL A 1 366 ? 11.147 -27.170 12.759 1.00 88.38 366 VAL A C 1
ATOM 2997 O O . VAL A 1 366 ? 10.935 -28.052 13.592 1.00 88.38 366 VAL A O 1
ATOM 3000 N N . GLY A 1 367 ? 10.713 -25.918 12.901 1.00 83.56 367 GLY A N 1
ATOM 3001 C CA . GLY A 1 367 ? 10.059 -25.390 14.091 1.00 83.56 367 GLY A CA 1
ATOM 3002 C C . GLY A 1 367 ? 11.023 -24.979 15.196 1.00 83.56 367 GLY A C 1
ATOM 3003 O O . GLY A 1 367 ? 10.643 -25.001 16.361 1.00 83.56 367 GLY A O 1
ATOM 3004 N N . ASN A 1 368 ? 12.277 -24.657 14.857 1.00 85.88 368 ASN A N 1
ATOM 3005 C CA . ASN A 1 368 ? 13.226 -24.098 15.818 1.00 85.88 368 ASN A CA 1
ATOM 3006 C C . ASN A 1 368 ? 13.275 -22.575 15.671 1.00 85.88 368 ASN A C 1
ATOM 3008 O O . ASN A 1 368 ? 13.911 -22.026 14.773 1.00 85.88 368 ASN A O 1
ATOM 3012 N N . SER A 1 369 ? 12.568 -21.911 16.564 1.00 78.31 369 SER A N 1
ATOM 3013 C CA . SER A 1 369 ? 12.379 -20.466 16.632 1.00 78.31 369 SER A CA 1
ATOM 3014 C C . SER A 1 369 ? 13.668 -19.681 16.861 1.00 78.31 369 SER A C 1
ATOM 3016 O O . SER A 1 369 ? 13.887 -18.689 16.171 1.00 78.31 369 SER A O 1
ATOM 3018 N N . THR A 1 370 ? 14.541 -20.126 17.767 1.00 79.81 370 THR A N 1
ATOM 3019 C CA . THR A 1 370 ? 15.777 -19.403 18.125 1.00 79.81 370 THR A CA 1
ATOM 3020 C C . THR A 1 370 ? 16.700 -19.275 16.921 1.00 79.81 370 THR A C 1
ATOM 3022 O O . THR A 1 370 ? 17.128 -18.183 16.542 1.00 79.81 370 THR A O 1
ATOM 3025 N N . PHE A 1 371 ? 16.934 -20.391 16.234 1.00 85.00 371 PHE A N 1
ATOM 3026 C CA . PHE A 1 371 ? 17.735 -20.398 15.019 1.00 85.00 371 PHE A CA 1
ATOM 3027 C C . PHE A 1 371 ? 17.028 -19.698 13.852 1.00 85.00 371 PHE A C 1
ATOM 3029 O O . PHE A 1 371 ? 17.682 -19.007 13.077 1.00 85.00 371 PHE A O 1
ATOM 3036 N N . ALA A 1 372 ? 15.698 -19.786 13.742 1.00 87.75 372 ALA A N 1
ATOM 3037 C CA . ALA A 1 372 ? 14.962 -19.065 12.702 1.00 87.75 372 ALA A CA 1
ATOM 3038 C C . ALA A 1 372 ? 15.085 -17.538 12.854 1.00 87.75 372 ALA A C 1
ATOM 3040 O O . ALA A 1 372 ? 15.391 -16.847 11.880 1.00 87.75 372 ALA A O 1
ATOM 3041 N N . ILE A 1 373 ? 14.898 -17.017 14.071 1.00 85.56 373 ILE A N 1
ATOM 3042 C CA . ILE A 1 373 ? 15.002 -15.585 14.378 1.00 85.56 373 ILE A CA 1
ATOM 3043 C C . ILE A 1 373 ? 16.437 -15.104 14.173 1.00 85.56 373 ILE A C 1
ATOM 3045 O O . ILE A 1 373 ? 16.654 -14.119 13.469 1.00 85.56 373 ILE A O 1
ATOM 3049 N N . THR A 1 374 ? 17.425 -15.820 14.718 1.00 84.50 374 THR A N 1
ATOM 3050 C CA . THR A 1 374 ? 18.836 -15.433 14.574 1.00 84.50 374 THR A CA 1
ATOM 3051 C C . THR A 1 374 ? 19.272 -15.416 13.108 1.00 84.50 374 THR A C 1
ATOM 3053 O O . THR A 1 374 ? 19.857 -14.426 12.673 1.00 84.50 374 THR A O 1
ATOM 3056 N N . CYS A 1 375 ? 18.932 -16.427 12.298 1.00 89.31 375 CYS A N 1
ATOM 3057 C CA . CYS A 1 375 ? 19.257 -16.427 10.866 1.00 89.31 375 CYS A CA 1
ATOM 3058 C C . CYS A 1 375 ? 18.620 -15.244 10.115 1.00 89.31 375 CYS A C 1
ATOM 3060 O O . CYS A 1 375 ? 19.302 -14.576 9.335 1.00 89.31 375 CYS A O 1
ATOM 3062 N N . LEU A 1 376 ? 17.339 -14.942 10.366 1.00 89.75 376 LEU A N 1
ATOM 3063 C CA . LEU A 1 376 ? 16.642 -13.819 9.723 1.00 89.75 376 LEU A CA 1
ATOM 3064 C C . LEU A 1 376 ? 17.182 -12.457 10.176 1.00 89.75 376 LEU A C 1
ATOM 3066 O O . LEU A 1 376 ? 17.296 -11.538 9.366 1.00 89.75 376 LEU A O 1
ATOM 3070 N N . GLN A 1 377 ? 17.583 -12.331 11.439 1.00 86.19 377 GLN A N 1
ATOM 3071 C CA . GLN A 1 377 ? 18.210 -11.119 11.959 1.00 86.19 377 GLN A CA 1
ATOM 3072 C C . GLN A 1 377 ? 19.575 -10.869 11.303 1.00 86.19 377 GLN A C 1
ATOM 3074 O O . GLN A 1 377 ? 19.849 -9.757 10.847 1.00 86.19 377 GLN A O 1
ATOM 3079 N N . LYS A 1 378 ? 20.415 -11.907 11.181 1.00 86.88 378 LYS A N 1
ATOM 3080 C CA . LYS A 1 378 ? 21.689 -11.811 10.450 1.00 86.88 378 LYS A CA 1
ATOM 3081 C C . LYS A 1 378 ? 21.458 -11.462 8.980 1.00 86.88 378 LYS A C 1
ATOM 3083 O O . LYS A 1 378 ? 22.175 -10.629 8.429 1.00 86.88 378 LYS A O 1
ATOM 3088 N N . ALA A 1 379 ? 20.431 -12.045 8.355 1.00 89.75 379 ALA A N 1
ATOM 3089 C CA . ALA A 1 379 ? 20.043 -11.701 6.990 1.00 89.75 379 ALA A CA 1
ATOM 3090 C C . ALA A 1 379 ? 19.676 -10.213 6.867 1.00 89.75 379 ALA A C 1
ATOM 3092 O O . ALA A 1 379 ? 20.163 -9.543 5.963 1.00 89.75 379 ALA A O 1
ATOM 3093 N N . PHE A 1 380 ? 18.887 -9.671 7.798 1.00 89.50 380 PHE A N 1
ATOM 3094 C CA . PHE A 1 380 ? 18.528 -8.251 7.829 1.00 89.50 380 PHE A CA 1
ATOM 3095 C C . PHE A 1 380 ? 19.745 -7.329 8.002 1.00 89.50 380 PHE A C 1
ATOM 3097 O O . PHE A 1 380 ? 19.877 -6.342 7.274 1.00 89.50 380 PHE A O 1
ATOM 3104 N N . ASN A 1 381 ? 20.659 -7.665 8.916 1.00 85.56 381 ASN A N 1
ATOM 3105 C CA . ASN A 1 381 ? 21.859 -6.863 9.180 1.00 85.56 381 ASN A CA 1
ATOM 3106 C C . ASN A 1 381 ? 22.817 -6.815 7.979 1.00 85.56 381 ASN A C 1
ATOM 3108 O O . ASN A 1 381 ? 23.502 -5.812 7.772 1.00 85.56 381 ASN A O 1
ATOM 3112 N N . LEU A 1 382 ? 22.875 -7.900 7.202 1.00 86.75 382 LEU A N 1
ATOM 3113 C CA . LEU A 1 382 ? 23.748 -8.047 6.036 1.00 86.75 382 LEU A CA 1
ATOM 3114 C C . LEU A 1 382 ? 23.086 -7.617 4.715 1.00 86.75 382 LEU A C 1
ATOM 3116 O O . LEU A 1 382 ? 23.786 -7.427 3.718 1.00 86.75 382 LEU A O 1
ATOM 3120 N N . ALA A 1 383 ? 21.759 -7.473 4.682 1.00 87.81 383 ALA A N 1
ATOM 3121 C CA . ALA A 1 383 ? 21.028 -7.072 3.487 1.00 87.81 383 ALA A CA 1
ATOM 3122 C C . ALA A 1 383 ? 21.259 -5.582 3.150 1.00 87.81 383 ALA A C 1
ATOM 3124 O O . ALA A 1 383 ? 21.240 -4.727 4.044 1.00 87.81 383 ALA A O 1
ATOM 3125 N N . PRO A 1 384 ? 21.423 -5.228 1.859 1.00 88.12 384 PRO A N 1
ATOM 3126 C CA . PRO A 1 384 ? 21.396 -3.835 1.419 1.00 88.12 384 PRO A CA 1
ATOM 3127 C C . PRO A 1 384 ? 20.060 -3.171 1.772 1.00 88.12 384 PRO A C 1
ATOM 3129 O O . PRO A 1 384 ? 19.021 -3.825 1.721 1.00 88.12 384 PRO A O 1
ATOM 3132 N N . HIS A 1 385 ? 20.066 -1.863 2.049 1.00 85.12 385 HIS A N 1
ATOM 3133 C CA . HIS A 1 385 ? 18.865 -1.116 2.460 1.00 85.12 385 HIS A CA 1
ATOM 3134 C C . HIS A 1 385 ? 17.659 -1.282 1.523 1.00 85.12 385 HIS A C 1
ATOM 3136 O O . HIS A 1 385 ? 16.525 -1.301 1.987 1.00 85.12 385 HIS A O 1
ATOM 3142 N N . GLU A 1 386 ? 17.893 -1.443 0.221 1.00 87.06 386 GLU A N 1
ATOM 3143 C CA . GLU A 1 386 ? 16.837 -1.633 -0.783 1.00 87.06 386 GLU A CA 1
ATOM 3144 C C . GLU A 1 386 ? 16.075 -2.963 -0.643 1.00 87.06 386 GLU A C 1
ATOM 3146 O O . GLU A 1 386 ? 14.946 -3.063 -1.121 1.00 87.06 386 GLU A O 1
ATOM 3151 N N . TYR A 1 387 ? 16.681 -3.963 0.007 1.00 88.19 387 TYR A N 1
ATOM 3152 C CA . TYR A 1 387 ? 16.178 -5.339 0.120 1.00 88.19 387 TYR A CA 1
ATOM 3153 C C . TYR A 1 387 ? 15.969 -5.791 1.570 1.00 88.19 387 TYR A C 1
ATOM 3155 O O . TYR A 1 387 ? 15.737 -6.972 1.829 1.00 88.19 387 TYR A O 1
ATOM 3163 N N . GLN A 1 388 ? 16.066 -4.865 2.528 1.00 87.88 388 GLN A N 1
ATOM 3164 C CA . GLN A 1 388 ? 15.828 -5.136 3.949 1.00 87.88 388 GLN A CA 1
ATOM 3165 C C . GLN A 1 388 ? 14.377 -5.532 4.247 1.00 87.88 388 GLN A C 1
ATOM 3167 O O . GLN A 1 388 ? 14.114 -6.165 5.266 1.00 87.88 388 GLN A O 1
ATOM 3172 N N . ASP A 1 389 ? 13.446 -5.210 3.350 1.00 89.38 389 ASP A N 1
ATOM 3173 C CA . ASP A 1 389 ? 12.042 -5.598 3.436 1.00 89.38 389 ASP A CA 1
ATOM 3174 C C . ASP A 1 389 ? 11.850 -7.121 3.421 1.00 89.38 389 ASP A C 1
ATOM 3176 O O . ASP A 1 389 ? 10.996 -7.627 4.141 1.00 89.38 389 ASP A O 1
ATOM 3180 N N . ILE A 1 390 ? 12.664 -7.861 2.659 1.00 90.38 390 ILE A N 1
ATOM 3181 C CA . ILE A 1 390 ? 12.562 -9.324 2.557 1.00 90.38 390 ILE A CA 1
ATOM 3182 C C . ILE A 1 390 ? 12.771 -10.007 3.923 1.00 90.38 390 ILE A C 1
ATOM 3184 O O . ILE A 1 390 ? 11.835 -10.651 4.411 1.00 90.38 390 ILE A O 1
ATOM 3188 N N . PRO A 1 391 ? 13.947 -9.883 4.577 1.00 90.25 391 PRO A N 1
ATOM 3189 C CA . PRO A 1 391 ? 14.175 -10.520 5.869 1.00 90.25 391 PRO A CA 1
ATOM 3190 C C . PRO A 1 391 ? 13.284 -9.930 6.968 1.00 90.25 391 PRO A C 1
ATOM 3192 O O . PRO A 1 391 ? 12.864 -10.674 7.851 1.00 90.25 391 PRO A O 1
ATOM 3195 N N . LEU A 1 392 ? 12.929 -8.639 6.896 1.00 89.19 392 LEU A N 1
ATOM 3196 C CA . LEU A 1 392 ? 12.050 -7.995 7.876 1.00 89.19 392 LEU A CA 1
ATOM 3197 C C . LEU A 1 392 ? 10.622 -8.561 7.837 1.00 89.19 392 LEU A C 1
ATOM 3199 O O . LEU A 1 392 ? 10.078 -8.923 8.875 1.00 89.19 392 LEU A O 1
ATOM 3203 N N . VAL A 1 393 ? 10.026 -8.705 6.649 1.00 90.62 393 VAL A N 1
ATOM 3204 C CA . VAL A 1 393 ? 8.690 -9.307 6.486 1.00 90.62 393 VAL A CA 1
ATOM 3205 C C . VAL A 1 393 ? 8.704 -10.778 6.899 1.00 90.62 393 VAL A C 1
ATOM 3207 O O . VAL A 1 393 ? 7.766 -11.257 7.537 1.00 90.62 393 VAL A O 1
ATOM 3210 N N . ASN A 1 394 ? 9.771 -11.509 6.571 1.00 91.06 394 ASN A N 1
ATOM 3211 C CA . ASN A 1 394 ? 9.916 -12.904 6.981 1.00 91.06 394 ASN A CA 1
ATOM 3212 C C . ASN A 1 394 ? 10.055 -13.057 8.500 1.00 91.06 394 ASN A C 1
ATOM 3214 O O . ASN A 1 394 ? 9.513 -14.019 9.048 1.00 91.06 394 ASN A O 1
ATOM 3218 N N . LEU A 1 395 ? 10.720 -12.111 9.168 1.00 88.25 395 LEU A N 1
ATOM 3219 C CA . LEU A 1 395 ? 10.818 -12.047 10.624 1.00 88.25 395 LEU A CA 1
ATOM 3220 C C . LEU A 1 395 ? 9.469 -11.691 11.266 1.00 88.25 395 LEU A C 1
ATOM 3222 O O . LEU A 1 395 ? 9.042 -12.380 12.185 1.00 88.25 395 LEU A O 1
ATOM 3226 N N 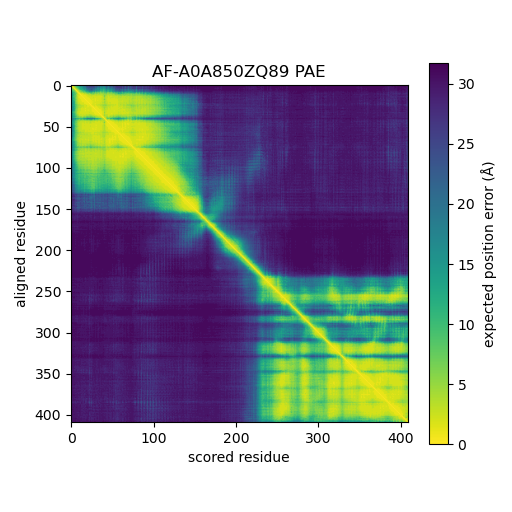. ALA A 1 396 ? 8.749 -10.697 10.743 1.00 87.62 396 ALA A N 1
ATOM 3227 C CA . ALA A 1 396 ? 7.423 -10.331 11.245 1.00 87.62 396 ALA A CA 1
ATOM 3228 C C . ALA A 1 396 ? 6.421 -11.495 11.126 1.00 87.62 396 ALA A C 1
ATOM 3230 O O . ALA A 1 396 ? 5.738 -11.838 12.089 1.00 87.62 396 ALA A O 1
ATOM 3231 N N . ASN A 1 397 ? 6.388 -12.177 9.975 1.00 88.31 397 ASN A N 1
ATOM 3232 C CA . ASN A 1 397 ? 5.541 -13.360 9.780 1.00 88.31 397 ASN A CA 1
ATOM 3233 C C . ASN A 1 397 ? 5.897 -14.503 10.739 1.00 88.31 397 ASN A C 1
ATOM 3235 O O . ASN A 1 397 ? 5.015 -15.249 11.163 1.00 88.31 397 ASN A O 1
ATOM 3239 N N . LEU A 1 398 ? 7.178 -14.636 11.087 1.00 86.06 398 LEU A N 1
ATOM 3240 C CA . LEU A 1 398 ? 7.634 -15.611 12.066 1.00 86.06 398 LEU A CA 1
ATOM 3241 C C . LEU A 1 398 ? 7.129 -15.278 13.475 1.00 86.06 398 LEU A C 1
ATOM 3243 O O . LEU A 1 398 ? 6.602 -16.152 14.155 1.00 86.06 398 LEU A O 1
ATOM 3247 N N . LEU A 1 399 ? 7.243 -14.019 13.898 1.00 81.94 399 LEU A N 1
ATOM 3248 C CA . LEU A 1 399 ? 6.766 -13.562 15.207 1.00 81.94 399 LEU A CA 1
ATOM 3249 C C . LEU A 1 399 ? 5.242 -13.718 15.339 1.00 81.94 399 LEU A C 1
ATOM 3251 O O . LEU A 1 399 ? 4.760 -14.199 16.363 1.00 81.94 399 LEU A O 1
ATOM 3255 N N . ILE A 1 400 ? 4.485 -13.428 14.273 1.00 81.31 400 ILE A N 1
ATOM 3256 C CA . ILE A 1 400 ? 3.031 -13.667 14.223 1.00 81.31 400 ILE A CA 1
ATOM 3257 C C . ILE A 1 400 ? 2.703 -15.152 14.401 1.00 81.31 400 ILE A C 1
ATOM 3259 O O . ILE A 1 400 ? 1.769 -15.476 15.132 1.00 81.31 400 ILE A O 1
ATOM 3263 N N . HIS A 1 401 ? 3.461 -16.051 13.764 1.00 78.81 401 HIS A N 1
ATOM 3264 C CA . HIS A 1 401 ? 3.262 -17.497 13.898 1.00 78.81 401 HIS A CA 1
ATOM 3265 C C . HIS A 1 401 ? 3.453 -17.982 15.341 1.00 78.81 401 HIS A C 1
ATOM 3267 O O . HIS A 1 401 ? 2.729 -18.863 15.798 1.00 78.81 401 HIS A O 1
ATOM 3273 N N . TYR A 1 402 ? 4.376 -17.358 16.075 1.00 76.56 402 TYR A N 1
ATOM 3274 C CA . TYR A 1 402 ? 4.615 -17.634 17.493 1.00 76.56 402 TYR A CA 1
ATOM 3275 C C . TYR A 1 402 ? 3.674 -16.874 18.447 1.00 76.56 402 TYR A C 1
ATOM 3277 O O . TYR A 1 402 ? 3.819 -16.990 19.661 1.00 76.56 402 TYR A O 1
ATOM 3285 N N . GLY A 1 403 ? 2.700 -16.110 17.932 1.00 73.88 403 GLY A N 1
ATOM 3286 C CA . GLY A 1 403 ? 1.725 -15.367 18.743 1.00 73.88 403 GLY A CA 1
ATOM 3287 C C . GLY A 1 403 ? 2.237 -14.038 19.314 1.00 73.88 403 GLY A C 1
ATOM 3288 O O . GLY A 1 403 ? 1.556 -13.404 20.119 1.00 73.88 403 GLY A O 1
ATOM 3289 N N . LEU A 1 404 ? 3.412 -13.579 18.881 1.00 73.44 404 LEU A N 1
ATOM 3290 C CA . LEU A 1 404 ? 4.042 -12.333 19.321 1.00 73.44 404 LEU A CA 1
ATOM 3291 C C . LEU A 1 404 ? 3.605 -11.166 18.438 1.00 73.44 404 LEU A C 1
ATOM 3293 O O . LEU A 1 404 ? 4.381 -10.583 17.683 1.00 73.44 404 LEU A O 1
ATOM 3297 N N . HIS A 1 405 ? 2.318 -10.841 18.494 1.00 72.31 405 HIS A N 1
ATOM 3298 C CA . HIS A 1 405 ? 1.736 -9.838 17.602 1.00 72.31 405 HIS A CA 1
ATOM 3299 C C . HIS A 1 405 ? 2.249 -8.413 17.859 1.00 72.31 405 HIS A C 1
ATOM 3301 O O . HIS A 1 405 ? 2.246 -7.609 16.934 1.00 72.31 405 HIS A O 1
ATOM 3307 N N . LEU A 1 406 ? 2.685 -8.110 19.089 1.00 68.06 406 LEU A N 1
ATOM 3308 C CA . LEU A 1 406 ? 3.206 -6.792 19.474 1.00 68.06 406 LEU A CA 1
ATOM 3309 C C . LEU A 1 406 ? 4.630 -6.551 18.962 1.00 68.06 406 LEU A C 1
ATOM 3311 O O . LEU A 1 406 ? 4.942 -5.440 18.556 1.00 68.06 406 LEU A O 1
ATOM 3315 N N . ASP A 1 407 ? 5.464 -7.591 18.929 1.00 66.12 407 ASP A N 1
ATOM 3316 C CA . ASP A 1 407 ? 6.838 -7.497 18.415 1.00 66.12 407 ASP A CA 1
ATOM 3317 C C . ASP A 1 407 ? 6.889 -7.572 16.879 1.00 66.12 407 ASP A C 1
ATOM 3319 O O . ASP A 1 407 ? 7.916 -7.289 16.263 1.00 66.12 407 ASP A O 1
ATOM 3323 N N . ALA A 1 408 ? 5.781 -7.984 16.254 1.00 60.94 408 ALA A N 1
ATOM 3324 C CA . ALA A 1 408 ? 5.642 -8.109 14.807 1.00 60.94 408 ALA A CA 1
ATOM 3325 C C . ALA A 1 408 ? 5.124 -6.839 14.106 1.00 60.94 408 ALA A C 1
ATOM 3327 O O . ALA A 1 408 ? 5.185 -6.778 12.874 1.00 60.94 408 ALA A O 1
ATOM 3328 N N . SER A 1 409 ? 4.568 -5.880 14.859 1.00 54.38 409 SER A N 1
ATOM 3329 C CA . SER A 1 409 ? 4.053 -4.592 14.361 1.00 54.38 409 SER A CA 1
ATOM 3330 C C . SER A 1 409 ? 5.121 -3.512 14.390 1.00 54.38 409 SER A C 1
ATOM 3332 O O . SER A 1 409 ? 5.204 -2.754 13.397 1.00 54.38 409 SER A O 1
#

Sequence (409 aa):
IFFSSFRQNKDIALVNLANILHRAHFSADAAIVVHAALDYSDFFTSYYTLGNIYAMLGEYNHSVLCYDHALQAKPGFEQAVKRKHAVLCQQKLEQKLEAQHRSLQRTLNELKEYQKQHDHYLRQQDVLDKYKLIQEEQILRNIIHETQMAKEAQLGNHQICRLGNQQHSLHCHYTTSACSFQFNLFSYQKEHKTAIKQLTSRRAELNGVESSEYFCSPKIRCYPGFDKQHILWPQRSECMKSFPKIPDPEKLPTYFLPPENRGFRQVLIFKNYTVGLGETQAPDCSSITDARNNESLNILVKELDSNLDLKFKMPDDQARQVLHSRINNQTITQAKIGAFLDHAMKKPEDPLWLVLNEAGLYWRAVGNSTFAITCLQKAFNLAPHEYQDIPLVNLANLLIHYGLHLDAS

Foldseek 3Di:
DPPVVVLQCVLVVLLVVLVVCVVVVVLVVSLVSLVVSCVRDQLQSSLQSNLVSCLSVLVLVSSLVSLVSNCVSPPPPVVSVVSNVVSVVVNVVVVVVVVVVVVVVVVVVVVVVVVVVVVVVVVVVVVVVVVVVVVVVVVVVVVVVVVVVVVVVVVVPQPQDDDDDDPDRDRDPDDPPDDPPPPCPVVVVVVVVVVVVVVVVVVVVPPDDDDDDDDDDDDDDDDDDDDDPPPDDDDPVVCCVVDVDDDDLLPPAFDADACVVVVDDDFCLAVPPDPDDPDLDAAALPPDDFPDDPVVLVVVLVVCVVVDPLPDQRARPNLLVVLVVSHPDPPDDLSVSRVSLNVCCVPPPDQNLNSLSNSLSSSNRRRRLSSNLSSLVSSLRRDDPVCSCNSLSSNLSSCSSVVNPVVSD

Organism: Sula dactylatra (NCBI:txid56068)

Secondary structure (DSSP, 8-state):
-TTSTTGGGHHHHHHHHHHHHHHTT-HHHHHHHHHHHHTTS-HHHHHHHHHHHHHHTT-HHHHHHHHHHHHHHSTT-HHHHHHHHHHHHHHHHHHHHHHHHHHHHHHHHHHHHHHHHHHHHHHHHHHHHHHHHHHHHHHHHHHHHHHHHHHHHHHTT------SSSS-----------------HHHHHHHHHHHHHHHHHHHHSS--S------------PPP-----TTTS--HHHHHHH-SSPPPGGGSPPP---GGGGTPPPPGGGT---S-----PPP--TTPPPSS--HHHHHHHHHHHHHS-TTS----HHHHHHHHHT-S-TT--HHHHHHHHHHHHHS-SS-HHHHHHHHHHHHHHHT-HHHHHHHHHHHHHHS-GGGTHHHHHHHHHHHHHTT-TTT--

Solvent-accessible surface area (backbone atoms only — not comparable to full-atom values): 24036 Å² total; per-residue (Å²): 127,77,78,65,61,62,58,73,49,49,23,60,53,31,47,51,50,19,53,51,31,38,74,69,68,40,33,71,63,16,44,56,39,30,57,66,18,56,83,62,37,65,64,39,64,42,27,44,52,43,19,55,38,28,49,72,73,66,43,45,71,60,14,45,53,24,30,49,54,17,40,69,68,43,74,86,52,61,67,51,55,54,50,41,50,50,44,56,49,49,54,55,48,50,54,50,50,51,52,50,51,57,50,52,52,49,55,52,51,53,51,54,51,50,50,54,51,51,55,52,50,53,52,53,50,55,52,52,52,52,54,50,52,54,51,53,53,52,51,51,52,50,51,53,52,53,54,47,53,52,51,50,59,58,68,73,64,72,79,81,79,81,70,84,92,65,101,66,90,72,83,75,90,68,75,76,86,73,69,84,79,67,77,58,68,63,53,59,54,45,53,49,50,49,51,50,44,53,54,50,54,65,49,64,80,62,70,75,81,84,90,84,90,82,92,77,87,89,86,84,86,84,79,92,79,82,92,84,66,90,86,82,64,81,51,72,72,54,45,47,70,77,47,77,60,84,70,58,66,78,67,53,88,64,66,77,62,60,63,50,84,78,71,44,72,74,73,64,83,72,73,74,81,70,90,79,79,92,56,82,46,66,58,72,53,82,82,63,83,72,94,55,84,58,63,70,60,56,50,48,51,54,50,49,64,68,76,39,81,73,82,60,68,60,50,33,68,57,42,37,50,54,59,48,70,70,41,94,59,92,82,72,53,70,58,60,54,27,22,49,47,33,50,42,68,78,58,55,92,59,66,64,29,60,57,23,41,51,46,14,42,50,24,35,33,65,8,40,60,70,60,16,50,46,14,18,50,52,12,36,60,62,34,57,83,93,53,30,62,44,30,47,51,37,44,27,37,48,31,45,53,74,67,37,58,80,86,39,109

pLDDT: mean 72.44, std 21.45, range [23.02, 97.38]

InterPro domains:
  IPR011990 Tetratricopeptide-like helical domain superfamily [G3DSA:1.25.40.10] (12-85)
  IPR011990 Tetratricopeptide-like helical domain superfamily [SSF48452] (8-408)
  IPR019734 Tetratricopeptide repeat [PS50005] (44-77)
  IPR019734 Tetratricopeptide repeat [SM00028] (44-77)
  IPR019734 Tetratricopeptide repeat [SM00028] (353-386)
  IPR052630 Tetratricopeptide repeat protein 17 [PTHR16091] (7-408)

Nearest PDB structures (foldseek):
  2pl2-assembly1_B  TM=9.127E-01  e=1.028E+00  Thermus thermophilus HB27
  7bev-assembly1_A  TM=8.546E-01  e=1.177E+00  Homo sapiens
  2gw1-assembly1_B  TM=2.507E-01  e=1.081E-01  Saccharomyces cerevisiae
  7t7t-assembly1_A  TM=2.636E-01  e=1.614E+00  Citrus unshiu

Mean predicted aligned error: 22.15 Å